Protein AF-A0A9P6N3J3-F1 (afdb_monomer)

pLDDT: mean 81.45, std 19.74, range [25.88, 98.62]

Organism: NCBI:txid101097

Secondary structure (DSSP, 8-state):
-----HHHHHHHHHHS-S---S---PPPPPSEEEEES-SS--TT--HHHHHHHHHHHHHHS--HHHHHHHHHH-SS---SPPEEEEE--HHHH--TTT--HHHHHHHHHHH--SSEEEEEEPPP-TT--S-----S--EEEEEE--GGGTSS--S-HHHHHHHHHHHHHHHHHHHH-TTSEEEEE-SSPPP--TTSSSSPP-EEE-TTS-EEEESS--HHHHHHHHHHT--SEEEE-S-TT-EEEEEEEEEETTTTEEEEEEEEGGG--HHHHHHHHHHHHH-TTS--EEEEEEPPPSSGGGT-EEEEEEEEE-SS-TTPEEEEEEEEE---THHHHHHHHHHHHHHHHHHHHHHHHHHHHHHHHHHHHHHHHHHHHHHHHTT-

Mean predicted aligned error: 11.73 Å

Sequence (384 aa):
MKSSWEPLEMLSSYITREQNDSWTYKPKSPTHVGVLGDLFSSQWIDDNEFNVRLARYRSIFPDPATTLHAKKTTMDKSDGIPILINITGNHDIGYGNDISQTRLDRWEQVFGRSNFIESVVIPDSARLKDPQPLGHSRRLHFVVLNTMLLDGPSSDENLRGQTWQFLQKAAELKAENPEDKIVILTHIPFHKEQGICVDAPDIHVHWDNTIIEQTMLTPNSTTWILNNIKPDFVLNGHDHYGCDIVHVRSWDEGTGEFSWMAYSTSELPSELETKAHEHEQIDRQDKISIREVTQRSMMAEFGGYAGLFEARISETNPDRIEFHYSACGFYNDLQVWIMIVTIAIVVGAWVLIISARVLAALRRILISKTRKHQGSTEEKLKKL

Solvent-accessible surface area (backbone atoms only — not comparable to full-atom values): 21756 Å² total; per-residue (Å²): 131,84,83,80,71,54,71,62,53,50,59,55,54,72,72,69,76,73,79,101,59,102,73,79,79,71,81,74,71,56,71,60,45,77,46,42,25,50,87,50,81,40,57,91,54,54,73,66,60,45,50,56,52,47,54,54,49,52,74,76,41,82,51,47,67,56,42,56,48,41,62,74,75,32,95,83,64,63,89,75,66,45,43,66,43,54,40,50,20,55,38,34,33,25,32,18,48,68,33,46,69,70,47,47,50,62,46,30,77,61,54,43,66,51,62,49,76,49,77,47,69,65,76,81,68,95,74,68,92,63,93,66,84,85,85,66,59,53,39,37,30,42,38,36,42,47,51,50,37,70,61,70,50,40,66,41,56,66,63,25,50,53,49,52,54,48,52,55,58,53,22,45,51,39,74,78,35,71,63,43,41,34,35,37,38,28,7,55,31,64,51,50,63,74,78,66,39,89,72,49,69,46,75,44,59,46,100,86,51,18,28,66,45,65,57,31,41,48,66,65,62,34,52,50,43,54,73,51,40,54,50,59,35,35,41,19,17,76,48,46,81,31,39,58,31,32,37,34,60,39,80,38,85,89,79,74,45,78,45,78,46,65,36,37,60,92,69,54,53,67,70,58,53,48,50,41,58,53,39,68,74,75,41,87,86,62,82,41,58,32,46,37,35,30,46,34,23,59,49,68,96,56,29,21,24,48,74,51,78,46,79,43,67,35,94,90,40,84,86,40,76,44,81,46,78,45,84,44,68,74,52,58,72,63,62,59,48,50,51,53,50,50,51,51,50,53,52,51,52,50,54,51,54,52,50,52,52,51,53,51,50,53,49,53,52,52,52,51,51,52,52,56,51,52,54,58,51,54,59,55,62,75,74,111

Structure (mmCIF, N/CA/C/O backbone):
data_AF-A0A9P6N3J3-F1
#
_entry.id   AF-A0A9P6N3J3-F1
#
loop_
_atom_site.group_PDB
_atom_site.id
_atom_site.type_symbol
_atom_site.label_atom_id
_atom_site.label_alt_id
_atom_site.label_comp_id
_atom_site.label_asym_id
_atom_site.label_entity_id
_atom_site.label_seq_id
_atom_site.pdbx_PDB_ins_code
_atom_site.Cartn_x
_atom_site.Cartn_y
_atom_site.Cartn_z
_atom_site.occupancy
_atom_site.B_iso_or_equiv
_atom_site.auth_seq_id
_atom_site.auth_comp_id
_atom_site.auth_asym_id
_atom_site.auth_atom_id
_atom_site.pdbx_PDB_model_num
ATOM 1 N N . MET A 1 1 ? -35.228 -1.136 7.326 1.00 29.25 1 MET A N 1
ATOM 2 C CA . MET A 1 1 ? -34.343 -0.464 8.301 1.00 29.25 1 MET A CA 1
ATOM 3 C C . MET A 1 1 ? -33.661 0.675 7.572 1.00 29.25 1 MET A C 1
ATOM 5 O O . MET A 1 1 ? -33.090 0.424 6.521 1.00 29.25 1 MET A O 1
ATOM 9 N N . LYS A 1 2 ? -33.837 1.918 8.032 1.00 25.88 2 LYS A N 1
ATOM 10 C CA . LYS A 1 2 ? -33.178 3.087 7.433 1.00 25.88 2 LYS A CA 1
ATOM 11 C C . LYS A 1 2 ? -31.670 2.957 7.661 1.00 25.88 2 LYS A C 1
ATOM 13 O O . LYS A 1 2 ? -31.266 2.696 8.789 1.00 25.88 2 LYS A O 1
ATOM 18 N N . SER A 1 3 ? -30.879 3.092 6.601 1.00 27.48 3 SER A N 1
ATOM 19 C CA . SER A 1 3 ? -29.418 3.104 6.659 1.00 27.48 3 SER A CA 1
ATOM 20 C C . SER A 1 3 ? -28.962 4.364 7.390 1.00 27.48 3 SER A C 1
ATOM 22 O O . SER A 1 3 ? -29.103 5.470 6.866 1.00 27.48 3 SER A O 1
ATOM 24 N N . SER A 1 4 ? -28.483 4.202 8.618 1.00 34.03 4 SER A N 1
ATOM 25 C CA . SER A 1 4 ? -27.931 5.271 9.446 1.00 34.03 4 SER A CA 1
ATOM 26 C C . SER A 1 4 ? -26.539 5.656 8.938 1.00 34.03 4 SER A C 1
ATOM 28 O O . SER A 1 4 ? -25.526 5.228 9.484 1.00 34.03 4 SER A O 1
ATOM 30 N N . TRP A 1 5 ? -26.497 6.462 7.878 1.00 36.62 5 TRP A N 1
ATOM 31 C CA . TRP A 1 5 ? -25.292 7.117 7.350 1.00 36.62 5 TRP A CA 1
ATOM 32 C C . TRP A 1 5 ? -24.900 8.368 8.162 1.00 36.62 5 TRP A C 1
ATOM 34 O O . TRP A 1 5 ? -24.434 9.360 7.613 1.00 36.62 5 TRP A O 1
ATOM 44 N N . GLU A 1 6 ? -25.077 8.340 9.481 1.00 40.38 6 GLU A N 1
ATOM 45 C CA . GLU A 1 6 ? -24.747 9.471 10.360 1.00 40.38 6 GLU A CA 1
ATOM 46 C C . GLU A 1 6 ? -23.244 9.662 10.693 1.00 40.38 6 GLU A C 1
ATOM 48 O O . GLU A 1 6 ? -22.888 10.784 11.060 1.00 40.38 6 GLU A O 1
ATOM 53 N N . PRO A 1 7 ? -22.305 8.695 10.529 1.00 41.16 7 PRO A N 1
ATOM 54 C CA . PRO A 1 7 ? -20.900 8.952 10.878 1.00 41.16 7 PRO A CA 1
ATOM 55 C C . PRO A 1 7 ? -20.224 10.025 10.005 1.00 41.16 7 PRO A C 1
ATOM 57 O O . PRO A 1 7 ? -19.413 10.811 10.499 1.00 41.16 7 PRO A O 1
ATOM 60 N N . LEU A 1 8 ? -20.578 10.096 8.714 1.00 40.31 8 LEU A N 1
ATOM 61 C CA . LEU A 1 8 ? -20.006 11.068 7.771 1.00 40.31 8 LEU A CA 1
ATOM 62 C C . LEU A 1 8 ? -20.642 12.460 7.903 1.00 40.31 8 LEU A C 1
ATOM 64 O O . LEU A 1 8 ? -19.936 13.463 7.776 1.00 40.31 8 LEU A O 1
ATOM 68 N N . GLU A 1 9 ? -21.935 12.548 8.235 1.00 39.31 9 GLU A N 1
ATOM 69 C CA . GLU A 1 9 ? -22.555 13.834 8.584 1.00 39.31 9 GLU A CA 1
ATOM 70 C C . GLU A 1 9 ? -21.949 14.408 9.869 1.00 39.31 9 GLU A C 1
ATOM 72 O O . GLU A 1 9 ? -21.678 15.610 9.931 1.00 39.31 9 GLU A O 1
ATOM 77 N N . MET A 1 10 ? -21.630 13.562 10.857 1.00 37.56 10 MET A N 1
ATOM 78 C CA . MET A 1 10 ? -20.984 14.006 12.091 1.00 37.56 10 MET A CA 1
ATOM 79 C C . MET A 1 10 ? -19.589 14.595 11.822 1.00 37.56 10 MET A C 1
ATOM 81 O O . MET A 1 10 ? -19.303 15.699 12.289 1.00 37.56 10 MET A O 1
ATOM 85 N N . LEU A 1 11 ? -18.761 13.940 10.997 1.00 38.84 11 LEU A N 1
ATOM 86 C CA . LEU A 1 11 ? -17.462 14.475 10.555 1.00 38.84 11 LEU A CA 1
ATOM 87 C C . LEU A 1 11 ? -17.600 15.808 9.801 1.00 38.84 11 LEU A C 1
ATOM 89 O O . LEU A 1 11 ? -16.816 16.726 10.036 1.00 38.84 11 LEU A O 1
ATOM 93 N N . SER A 1 12 ? -18.632 15.958 8.961 1.00 39.75 12 SER A N 1
ATOM 94 C CA . SER A 1 12 ? -18.916 17.235 8.289 1.00 39.75 12 SER A CA 1
ATOM 95 C C . SER A 1 12 ? -19.317 18.342 9.277 1.00 39.75 12 SER A C 1
ATOM 97 O O . SER A 1 12 ? -18.904 19.491 9.126 1.00 39.75 12 SER A O 1
ATOM 99 N N . SER A 1 13 ? -20.055 17.985 10.335 1.00 35.59 13 SER A N 1
ATOM 100 C CA . SER A 1 13 ? -20.592 18.930 11.318 1.00 35.59 13 SER A CA 1
ATOM 101 C C . SER A 1 13 ? -19.531 19.484 12.279 1.00 35.59 13 SER A C 1
ATOM 103 O O . SER A 1 13 ? -19.603 20.657 12.655 1.00 35.59 13 SER A O 1
ATOM 105 N N . TYR A 1 14 ? -18.507 18.688 12.619 1.00 36.44 14 TYR A N 1
ATOM 106 C CA . TYR A 1 14 ? -17.397 19.112 13.484 1.00 36.44 14 TYR A CA 1
ATOM 107 C C . TYR A 1 14 ? -16.439 20.101 12.803 1.00 36.44 14 TYR A C 1
ATOM 109 O O . TYR A 1 14 ? -15.807 20.895 13.493 1.00 36.44 14 TYR A O 1
ATOM 117 N N . ILE A 1 15 ? -16.379 20.115 11.468 1.00 42.44 15 ILE A N 1
ATOM 118 C CA . ILE A 1 15 ? -15.562 21.068 10.696 1.00 42.44 15 ILE A CA 1
ATOM 119 C C . ILE A 1 15 ? -16.304 22.404 10.487 1.00 42.44 15 ILE A C 1
ATOM 121 O O . ILE A 1 15 ? -15.687 23.440 10.269 1.00 42.44 15 ILE A O 1
ATOM 125 N N . THR A 1 16 ? -17.635 22.426 10.606 1.00 39.16 16 THR A N 1
ATOM 126 C CA . THR A 1 16 ? -18.460 23.611 10.291 1.00 39.16 16 THR A CA 1
ATOM 127 C C . THR A 1 16 ? -18.766 24.548 11.458 1.00 39.16 16 THR A C 1
ATOM 129 O O . THR A 1 16 ? -19.576 25.462 11.300 1.00 39.16 16 THR A O 1
ATOM 132 N N . ARG A 1 17 ? -18.161 24.361 12.634 1.00 35.59 17 ARG A N 1
ATOM 133 C CA . ARG A 1 17 ? -18.482 25.193 13.801 1.00 35.59 17 ARG A CA 1
ATOM 134 C C . ARG A 1 17 ? -17.345 26.106 14.226 1.00 35.59 17 ARG A C 1
ATOM 136 O O . ARG A 1 17 ? -17.048 26.181 15.407 1.00 35.59 17 ARG A O 1
ATOM 143 N N . GLU A 1 18 ? -16.806 26.873 13.286 1.00 37.88 18 GLU A N 1
ATOM 144 C CA . GLU A 1 18 ? -16.285 28.198 13.610 1.00 37.88 18 GLU A CA 1
ATOM 145 C C . GLU A 1 18 ? -16.368 29.158 12.410 1.00 37.88 18 GLU A C 1
ATOM 147 O O . GLU A 1 18 ? -15.857 28.895 11.330 1.00 37.88 18 GLU A O 1
ATOM 152 N N . GLN A 1 19 ? -17.027 30.288 12.681 1.00 36.56 19 GLN A N 1
ATOM 153 C CA . GLN A 1 19 ? -16.987 31.582 11.993 1.00 36.56 19 GLN A CA 1
ATOM 154 C C . GLN A 1 19 ? -17.883 31.864 10.768 1.00 36.56 19 GLN A C 1
ATOM 156 O O . GLN A 1 19 ? -17.778 31.306 9.680 1.00 36.56 19 GLN A O 1
ATOM 161 N N . ASN A 1 20 ? -18.737 32.871 10.997 1.00 40.94 20 ASN A N 1
ATOM 162 C CA . ASN A 1 20 ? -19.425 33.716 10.027 1.00 40.94 20 ASN A CA 1
ATOM 163 C C . ASN A 1 20 ? -18.415 34.550 9.219 1.00 40.94 20 ASN A C 1
ATOM 165 O O . ASN A 1 20 ? -18.310 35.752 9.441 1.00 40.94 20 ASN A O 1
ATOM 169 N N . ASP A 1 21 ? -17.715 33.941 8.269 1.00 35.25 21 ASP A N 1
ATOM 170 C CA . ASP A 1 21 ? -17.071 34.690 7.193 1.00 35.25 21 ASP A CA 1
ATOM 171 C C . ASP A 1 21 ? -17.332 34.023 5.844 1.00 35.25 21 ASP A C 1
ATOM 173 O O . ASP A 1 21 ? -17.373 32.800 5.695 1.00 35.25 21 ASP A O 1
ATOM 177 N N . SER A 1 22 ? -17.599 34.863 4.850 1.00 42.41 22 SER A N 1
ATOM 178 C CA . SER A 1 22 ? -18.160 34.506 3.552 1.00 42.41 22 SER A CA 1
ATOM 179 C C . SER A 1 22 ? -17.158 33.824 2.614 1.00 42.41 22 SER A C 1
ATOM 181 O O . SER A 1 22 ? -17.013 34.277 1.491 1.00 42.41 22 SER A O 1
ATOM 183 N N . TRP A 1 23 ? -16.468 32.762 3.031 1.00 36.53 23 TRP A N 1
ATOM 184 C CA . TRP A 1 23 ? -15.627 31.914 2.167 1.00 36.53 23 TRP A CA 1
ATOM 185 C C . TRP A 1 23 ? -15.483 30.507 2.768 1.00 36.53 23 TRP A C 1
ATOM 187 O O . TRP A 1 23 ? -14.384 30.045 3.059 1.00 36.53 23 TRP A O 1
ATOM 197 N N . THR A 1 24 ? -16.589 29.794 2.986 1.00 33.88 24 THR A N 1
ATOM 198 C CA . THR A 1 24 ? -16.528 28.415 3.490 1.00 33.88 24 THR A CA 1
ATOM 199 C C . THR A 1 24 ? -16.228 27.438 2.351 1.00 33.88 24 THR A C 1
ATOM 201 O O . THR A 1 24 ? -17.100 27.026 1.583 1.00 33.88 24 THR A O 1
ATOM 204 N N . TYR A 1 25 ? -14.953 27.059 2.238 1.00 36.72 25 TYR A N 1
ATOM 205 C CA . TYR A 1 25 ? -14.519 25.864 1.518 1.00 36.72 25 TYR A CA 1
ATOM 206 C C . TYR A 1 25 ? -15.222 24.656 2.150 1.00 36.72 25 TYR A C 1
ATOM 208 O O . TYR A 1 25 ? -14.847 24.203 3.228 1.00 36.72 25 TYR A O 1
ATOM 216 N N . LYS A 1 26 ? -16.290 24.152 1.520 1.00 39.56 26 LYS A N 1
ATOM 217 C CA . LYS A 1 26 ? -16.850 22.847 1.888 1.00 39.56 26 LYS A CA 1
ATOM 218 C C . LYS A 1 26 ? -15.756 21.809 1.624 1.00 39.56 26 LYS A C 1
ATOM 220 O O . LYS A 1 26 ? -15.342 21.719 0.464 1.00 39.56 26 LYS A O 1
ATOM 225 N N . PRO A 1 27 ? -15.302 21.020 2.617 1.00 43.69 27 PRO A N 1
ATOM 226 C CA . PRO A 1 27 ? -14.483 19.861 2.311 1.00 43.69 27 PRO A CA 1
ATOM 227 C C . PRO A 1 27 ? -15.298 19.004 1.344 1.00 43.69 27 PRO A C 1
ATOM 229 O O . PRO A 1 27 ? -16.417 18.593 1.665 1.00 43.69 27 PRO A O 1
ATOM 232 N N . LYS A 1 28 ? -14.802 18.815 0.120 1.00 58.19 28 LYS A N 1
ATOM 233 C CA . LYS A 1 28 ? -15.423 17.856 -0.791 1.00 58.19 28 LYS A CA 1
ATOM 234 C C . LYS A 1 28 ? -15.317 16.492 -0.115 1.00 58.19 28 LYS A C 1
ATOM 236 O O . LYS A 1 28 ? -14.249 16.134 0.374 1.00 58.19 28 LYS A O 1
ATOM 241 N N . SER A 1 29 ? -16.420 15.751 -0.072 1.00 72.31 29 SER A N 1
ATOM 242 C CA . SER A 1 29 ? -16.383 14.326 0.251 1.00 72.31 29 SER A CA 1
ATOM 243 C C . SER A 1 29 ? -15.305 13.650 -0.608 1.00 72.31 29 SER A C 1
ATOM 245 O O . SER A 1 29 ? -15.184 14.010 -1.787 1.00 72.31 29 SER A O 1
ATOM 247 N N . PRO A 1 30 ? -14.517 12.711 -0.057 1.00 84.19 30 PRO A N 1
ATOM 248 C CA . PRO A 1 30 ? -13.483 12.042 -0.834 1.00 84.19 30 PRO A CA 1
ATOM 249 C C . PRO A 1 30 ? -14.100 11.368 -2.063 1.00 84.19 30 PRO A C 1
ATOM 251 O O . PRO A 1 30 ? -15.229 10.880 -2.014 1.00 84.19 30 PRO A O 1
ATOM 254 N N . THR A 1 31 ? -13.372 11.348 -3.179 1.00 82.50 31 THR A N 1
ATOM 255 C CA . THR A 1 31 ? -13.804 10.604 -4.374 1.00 82.50 31 THR A CA 1
ATOM 256 C C . THR A 1 31 ? -13.559 9.107 -4.206 1.00 82.50 31 THR A C 1
ATOM 258 O O . THR A 1 31 ? -14.332 8.298 -4.712 1.00 82.50 31 THR A O 1
ATOM 261 N N . HIS A 1 32 ? -12.507 8.752 -3.466 1.00 88.56 32 HIS A N 1
ATOM 262 C CA . HIS A 1 32 ? -12.093 7.385 -3.180 1.00 88.56 32 HIS A CA 1
ATOM 263 C C . HIS A 1 32 ? -11.746 7.239 -1.700 1.00 88.56 32 HIS A C 1
ATOM 265 O O . HIS A 1 32 ? -11.239 8.172 -1.081 1.00 88.56 32 HIS A O 1
ATOM 271 N N . VAL A 1 33 ? -11.985 6.055 -1.151 1.00 90.88 33 VAL A N 1
ATOM 272 C CA . VAL A 1 33 ? -11.517 5.646 0.174 1.00 90.88 33 VAL A CA 1
ATOM 273 C C . VAL A 1 33 ? -10.715 4.367 -0.011 1.00 90.88 33 VAL A C 1
ATOM 275 O O . VAL A 1 33 ? -11.247 3.383 -0.515 1.00 90.88 33 VAL A O 1
ATOM 278 N N . GLY A 1 34 ? -9.439 4.393 0.367 1.00 92.94 34 GLY A N 1
ATOM 279 C CA . GLY A 1 34 ? -8.575 3.215 0.381 1.00 92.94 34 GLY A CA 1
ATOM 280 C C . GLY A 1 34 ? -8.466 2.639 1.789 1.00 92.94 34 GLY A C 1
ATOM 281 O O . GLY A 1 34 ? -8.149 3.380 2.718 1.00 92.94 34 GLY A O 1
ATOM 282 N N . VAL A 1 35 ? -8.700 1.337 1.951 1.00 95.06 35 VAL A N 1
ATOM 283 C CA . VAL A 1 35 ? -8.371 0.595 3.178 1.00 95.06 35 VAL A CA 1
ATOM 284 C C . VAL A 1 35 ? -7.159 -0.275 2.871 1.00 95.06 35 VAL A C 1
ATOM 286 O O . VAL A 1 35 ? -7.254 -1.231 2.101 1.00 95.06 35 VAL A O 1
ATOM 289 N N . LEU A 1 36 ? -6.007 0.101 3.429 1.00 96.62 36 LEU A N 1
ATOM 290 C CA . LEU A 1 36 ? -4.692 -0.418 3.046 1.00 96.62 36 LEU A CA 1
ATOM 291 C C . LEU A 1 36 ? -4.360 -1.758 3.722 1.00 96.62 36 LEU A C 1
ATOM 293 O O . LEU A 1 36 ? -3.264 -1.911 4.245 1.00 96.62 36 LEU A O 1
ATOM 297 N N . GLY A 1 37 ? -5.294 -2.713 3.719 1.00 95.38 37 GLY A N 1
ATOM 298 C CA . GLY A 1 37 ? -5.131 -4.048 4.306 1.00 95.38 37 GLY A CA 1
ATOM 299 C C . GLY A 1 37 ? -5.459 -4.151 5.788 1.00 95.38 37 GLY A C 1
ATOM 300 O O . GLY A 1 37 ? -5.805 -3.163 6.436 1.00 95.38 37 GLY A O 1
ATOM 301 N N . ASP A 1 38 ? -5.407 -5.388 6.277 1.00 96.31 38 ASP A N 1
ATOM 302 C CA . ASP A 1 38 ? -5.787 -5.795 7.628 1.00 96.31 38 ASP A CA 1
ATOM 303 C C . ASP A 1 38 ? -7.179 -5.283 8.019 1.00 96.31 38 ASP A C 1
ATOM 305 O O . ASP A 1 38 ? -7.405 -4.727 9.097 1.00 96.31 38 ASP A O 1
ATOM 309 N N . LEU A 1 39 ? -8.148 -5.493 7.118 1.00 93.38 39 LEU A N 1
ATOM 310 C CA . LEU A 1 39 ? -9.535 -5.052 7.311 1.00 93.38 39 LEU A CA 1
ATOM 311 C C . LEU A 1 39 ? -10.118 -5.668 8.588 1.00 93.38 39 LEU A C 1
ATOM 313 O O . LEU A 1 39 ? -10.823 -5.014 9.366 1.00 93.38 39 LEU A O 1
ATOM 317 N N . PHE A 1 40 ? -9.832 -6.955 8.778 1.00 89.69 40 PHE A N 1
ATOM 318 C CA . PHE A 1 40 ? -9.962 -7.689 10.026 1.00 89.69 40 PHE A CA 1
ATOM 319 C C . PHE A 1 40 ? -9.218 -9.017 9.904 1.00 89.69 40 PHE A C 1
ATOM 321 O O . PHE A 1 40 ? -9.173 -9.611 8.834 1.00 89.69 40 PHE A O 1
ATOM 328 N N . SER A 1 41 ? -8.730 -9.559 11.022 1.00 89.94 41 SER A N 1
ATOM 329 C CA . SER A 1 41 ? -8.063 -10.864 10.994 1.00 89.94 41 SER A CA 1
ATOM 330 C C . SER A 1 41 ? -9.022 -11.954 10.528 1.00 89.94 41 SER A C 1
ATOM 332 O O . SER A 1 41 ? -9.962 -12.299 11.253 1.00 89.94 41 SER A O 1
ATOM 334 N N . SER A 1 42 ? -8.817 -12.451 9.312 1.00 91.94 42 SER A N 1
ATOM 335 C CA . SER A 1 42 ? -9.671 -13.441 8.666 1.00 91.94 42 SER A CA 1
ATOM 336 C C . SER A 1 42 ? -8.946 -14.719 8.257 1.00 91.94 42 SER A C 1
ATOM 338 O O . SER A 1 42 ? -9.590 -15.732 7.984 1.00 91.94 42 SER A O 1
ATOM 340 N N . GLN A 1 43 ? -7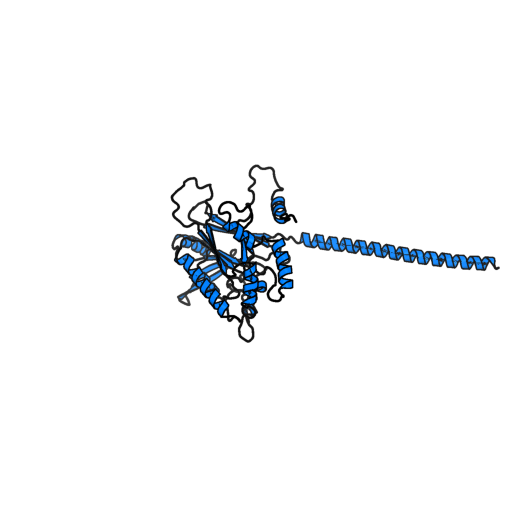.619 -14.732 8.327 1.00 92.06 43 GLN A N 1
ATOM 341 C CA . GLN A 1 43 ? -6.800 -15.870 7.934 1.00 92.06 43 GLN A CA 1
ATOM 342 C C . GLN A 1 43 ? -7.005 -17.120 8.822 1.00 92.06 43 GLN A C 1
ATOM 344 O O . GLN A 1 43 ? -6.881 -18.245 8.339 1.00 92.06 43 GLN A O 1
ATOM 349 N N . TRP A 1 44 ? -7.387 -16.953 10.098 1.00 90.75 44 TRP A N 1
ATOM 350 C CA . TRP A 1 44 ? -7.564 -18.060 11.064 1.00 90.75 44 TRP A CA 1
ATOM 351 C C . TRP A 1 44 ? -8.996 -18.237 11.589 1.00 90.75 44 TRP A C 1
ATOM 353 O O . TRP A 1 44 ? -9.198 -18.836 12.645 1.00 90.75 44 TRP A O 1
ATOM 363 N N . ILE A 1 45 ? -9.998 -17.717 10.875 1.00 94.81 45 ILE A N 1
ATOM 364 C CA . ILE A 1 45 ? -11.411 -17.843 11.266 1.00 94.81 45 ILE A CA 1
ATOM 365 C C . ILE A 1 45 ? -12.216 -18.656 10.249 1.00 94.81 45 ILE A C 1
ATOM 367 O O . ILE A 1 45 ? -11.927 -18.662 9.045 1.00 94.81 45 ILE A O 1
ATOM 371 N N . ASP A 1 46 ? -13.257 -19.320 10.749 1.00 95.00 46 ASP A N 1
ATOM 372 C CA . ASP A 1 46 ? -14.244 -20.003 9.918 1.00 95.00 46 ASP A CA 1
ATOM 373 C C . ASP A 1 46 ? -15.184 -19.017 9.201 1.00 95.00 46 ASP A C 1
ATOM 375 O O . ASP A 1 46 ? -15.183 -17.809 9.453 1.00 95.00 46 ASP A O 1
ATOM 379 N N . ASP A 1 47 ? -15.995 -19.540 8.283 1.00 94.62 47 ASP A N 1
ATOM 380 C CA . ASP A 1 47 ? -16.899 -18.724 7.469 1.00 94.62 47 ASP A CA 1
ATOM 381 C C . ASP A 1 47 ? -18.024 -18.072 8.286 1.00 94.62 47 ASP A C 1
ATOM 383 O O . ASP A 1 47 ? -18.563 -17.039 7.885 1.00 94.62 47 ASP A O 1
ATOM 387 N N . ASN A 1 48 ? -18.399 -18.637 9.436 1.00 96.31 48 ASN A N 1
ATOM 388 C CA . ASN A 1 48 ? -19.434 -18.048 10.278 1.00 96.31 48 ASN A CA 1
ATOM 389 C C . ASN A 1 48 ? -18.908 -16.780 10.961 1.00 96.31 48 ASN A C 1
ATOM 391 O O . ASN A 1 48 ? -19.526 -15.720 10.856 1.00 96.31 48 ASN A O 1
ATOM 395 N N . GLU A 1 49 ? -17.737 -16.862 11.591 1.00 96.38 49 GLU A N 1
ATOM 396 C CA . GLU A 1 49 ? -17.070 -15.702 12.186 1.00 96.38 49 GLU A CA 1
ATOM 397 C C . GLU A 1 49 ? -16.663 -14.677 11.114 1.00 96.38 49 GLU A C 1
ATOM 399 O O . GLU A 1 49 ? -16.822 -13.470 11.321 1.00 96.38 49 GLU A O 1
ATOM 404 N N . PHE A 1 50 ? -16.233 -15.131 9.929 1.00 95.50 50 PHE A N 1
ATOM 405 C CA . PHE A 1 50 ? -15.969 -14.254 8.785 1.00 95.50 50 PHE A CA 1
ATOM 406 C C . PHE A 1 50 ? -17.196 -13.410 8.426 1.00 95.50 50 PHE A C 1
ATOM 408 O O . PHE A 1 50 ? -17.097 -12.190 8.305 1.00 95.50 50 PHE A O 1
ATOM 415 N N . ASN A 1 51 ? -18.373 -14.034 8.322 1.00 94.12 51 ASN A N 1
ATOM 416 C CA . ASN A 1 51 ? -19.616 -13.338 7.996 1.00 94.12 51 ASN A CA 1
ATOM 417 C C . ASN A 1 51 ? -20.047 -12.342 9.085 1.00 94.12 51 ASN A C 1
ATOM 419 O O . ASN A 1 51 ? -20.558 -11.266 8.761 1.00 94.12 51 ASN A O 1
ATOM 423 N N . VAL A 1 52 ? -19.809 -12.650 10.365 1.00 94.94 52 VAL A N 1
ATOM 424 C CA . VAL A 1 52 ? -20.068 -11.718 11.478 1.00 94.94 52 VAL A CA 1
ATOM 425 C C . VAL A 1 52 ? -19.167 -10.483 11.377 1.00 94.94 52 VAL A C 1
ATOM 427 O O . VAL A 1 52 ? -19.652 -9.350 11.467 1.00 94.94 52 VAL A O 1
ATOM 430 N N . ARG A 1 53 ? -17.863 -10.670 11.136 1.00 94.19 53 ARG A N 1
ATOM 431 C CA . ARG A 1 53 ? -16.910 -9.557 10.969 1.00 94.19 53 ARG A CA 1
ATOM 432 C C . ARG A 1 53 ? -17.188 -8.748 9.710 1.00 94.19 53 ARG A C 1
ATOM 434 O O . ARG A 1 53 ? -17.157 -7.519 9.762 1.00 94.19 53 ARG A O 1
ATOM 441 N N . LEU A 1 54 ? -17.555 -9.415 8.620 1.00 92.38 54 LEU A N 1
ATOM 442 C CA . LEU A 1 54 ? -17.971 -8.770 7.382 1.00 92.38 54 LEU A CA 1
ATOM 443 C C . LEU A 1 54 ? -19.221 -7.905 7.580 1.00 92.38 54 LEU A C 1
ATOM 445 O O . LEU A 1 54 ? -19.274 -6.779 7.087 1.00 92.38 54 LEU A O 1
ATOM 449 N N . ALA A 1 55 ? -20.218 -8.389 8.326 1.00 91.25 55 ALA A N 1
ATOM 450 C CA . ALA A 1 55 ? -21.403 -7.597 8.647 1.00 91.25 55 ALA A CA 1
ATOM 451 C C . ALA A 1 55 ? -21.035 -6.319 9.419 1.00 91.25 55 ALA A C 1
ATOM 453 O O . ALA A 1 55 ? -21.576 -5.250 9.131 1.00 91.25 55 ALA A O 1
ATOM 454 N N . ARG A 1 56 ? -20.065 -6.399 10.344 1.00 89.81 56 ARG A N 1
ATOM 455 C CA . ARG A 1 56 ? -19.522 -5.216 11.029 1.00 89.81 56 ARG A CA 1
ATOM 456 C C . ARG A 1 56 ? -18.809 -4.282 10.054 1.00 89.81 56 ARG A C 1
ATOM 458 O O . ARG A 1 56 ? -19.074 -3.084 10.074 1.00 89.81 56 ARG A O 1
ATOM 465 N N . TYR A 1 57 ? -17.950 -4.812 9.190 1.00 89.75 57 TYR A N 1
ATOM 466 C CA . TYR A 1 57 ? -17.226 -4.019 8.197 1.00 89.75 57 TYR A CA 1
ATOM 467 C C . TYR A 1 57 ? -18.189 -3.238 7.281 1.00 89.75 57 TYR A C 1
ATOM 469 O O . TYR A 1 57 ? -18.078 -2.020 7.156 1.00 89.75 57 TYR A O 1
ATOM 477 N N . ARG A 1 58 ? -19.219 -3.909 6.749 1.00 86.19 58 ARG A N 1
ATOM 478 C CA . ARG A 1 58 ? -20.278 -3.310 5.911 1.00 86.19 58 ARG A CA 1
ATOM 479 C C . ARG A 1 58 ? -21.176 -2.306 6.640 1.00 86.19 58 ARG A C 1
ATOM 481 O O . ARG A 1 58 ? -21.896 -1.553 5.994 1.00 86.19 58 ARG A O 1
ATOM 488 N N . SER A 1 59 ? -21.176 -2.304 7.974 1.00 85.06 59 SER A N 1
ATOM 489 C CA . SER A 1 59 ? -21.883 -1.283 8.760 1.00 85.06 59 SER A CA 1
ATOM 490 C C . SER A 1 59 ? -21.113 0.040 8.849 1.00 85.06 59 SER A C 1
ATOM 492 O O . SER A 1 59 ? -21.712 1.066 9.159 1.00 85.06 59 SER A O 1
ATOM 494 N N . ILE A 1 60 ? -19.803 0.011 8.573 1.00 83.12 60 ILE A N 1
ATOM 495 C CA . ILE A 1 60 ? -18.893 1.162 8.648 1.00 83.12 60 ILE A CA 1
ATOM 496 C C . ILE A 1 60 ? -18.613 1.704 7.243 1.00 83.12 60 ILE A C 1
ATOM 498 O O . ILE A 1 60 ? -18.701 2.910 7.019 1.00 83.12 60 ILE A O 1
ATOM 502 N N . PHE A 1 61 ? -18.294 0.815 6.298 1.00 81.19 61 PHE A N 1
ATOM 503 C CA . PHE A 1 61 ? -17.936 1.165 4.925 1.00 81.19 61 PHE A CA 1
ATOM 504 C C . PHE A 1 61 ? -19.030 0.746 3.929 1.00 81.19 61 PHE A C 1
ATOM 506 O O . PHE A 1 61 ? -19.669 -0.291 4.131 1.00 81.19 61 PHE A O 1
ATOM 513 N N . PRO A 1 62 ? -19.250 1.516 2.842 1.00 69.25 62 PRO A N 1
ATOM 514 C CA . PRO A 1 62 ? -20.169 1.125 1.773 1.00 69.25 62 PRO A CA 1
ATOM 515 C C . PRO A 1 62 ? -19.797 -0.241 1.195 1.00 69.25 62 PRO A C 1
ATOM 517 O O . PRO A 1 62 ? -18.621 -0.555 1.036 1.00 69.25 62 PRO A O 1
ATOM 520 N N . ASP A 1 63 ? -20.801 -1.049 0.850 1.00 66.25 63 ASP A N 1
ATOM 521 C CA . ASP A 1 63 ? -20.564 -2.360 0.242 1.00 66.25 63 ASP A CA 1
ATOM 522 C C . ASP A 1 63 ? -19.833 -2.190 -1.111 1.00 66.25 63 ASP A C 1
ATOM 524 O O . ASP A 1 63 ? -20.360 -1.485 -1.982 1.00 66.25 63 ASP A O 1
ATOM 528 N N . PRO A 1 64 ? -18.666 -2.838 -1.321 1.00 59.62 64 PRO A N 1
ATOM 529 C CA . PRO A 1 64 ? -17.929 -2.809 -2.587 1.00 59.62 64 PRO A CA 1
ATOM 530 C C . PRO A 1 64 ? -18.778 -3.172 -3.816 1.00 59.62 64 PRO A C 1
ATOM 532 O O . PRO A 1 64 ? -18.593 -2.622 -4.903 1.00 59.62 64 PRO A O 1
ATOM 535 N N . ALA A 1 65 ? -19.762 -4.066 -3.661 1.00 57.72 65 ALA A N 1
ATOM 536 C CA . ALA A 1 65 ? -20.681 -4.392 -4.750 1.00 57.72 65 ALA A CA 1
ATOM 537 C C . ALA A 1 65 ? -21.546 -3.178 -5.137 1.00 57.72 65 ALA A C 1
ATOM 539 O O . ALA A 1 65 ? -21.838 -2.956 -6.312 1.00 57.72 65 ALA A O 1
ATOM 540 N N . THR A 1 66 ? -21.913 -2.347 -4.160 1.00 54.38 66 THR A N 1
ATOM 541 C CA . THR A 1 66 ? -22.736 -1.149 -4.366 1.00 54.38 66 THR A CA 1
ATOM 542 C C . THR A 1 66 ? -21.938 -0.027 -5.039 1.00 54.38 66 THR A C 1
ATOM 544 O O . THR A 1 66 ? -22.483 0.662 -5.902 1.00 54.38 66 THR A O 1
ATOM 547 N N . THR A 1 67 ? -20.641 0.124 -4.738 1.00 55.00 67 THR A N 1
ATOM 548 C CA . THR A 1 67 ? -19.760 1.102 -5.410 1.00 55.00 67 THR A CA 1
ATOM 549 C C . THR A 1 67 ? -19.462 0.712 -6.862 1.00 55.00 67 THR A C 1
ATOM 551 O O . THR A 1 67 ? -19.537 1.565 -7.750 1.00 55.00 67 THR A O 1
ATOM 554 N N . LEU A 1 68 ? -19.224 -0.576 -7.154 1.00 52.78 68 LEU A N 1
ATOM 555 C CA . LEU A 1 68 ? -19.067 -1.062 -8.534 1.00 52.78 68 LEU A CA 1
ATOM 556 C C . LEU A 1 68 ? -20.363 -0.959 -9.355 1.00 52.78 68 LEU A C 1
ATOM 558 O O . LEU A 1 68 ? -20.317 -0.619 -10.540 1.00 52.78 68 LEU A O 1
ATOM 562 N N . HIS A 1 69 ? -21.521 -1.243 -8.748 1.00 45.25 69 HIS A N 1
ATOM 563 C CA . HIS A 1 69 ? -22.813 -1.076 -9.414 1.00 45.25 69 HIS A CA 1
ATOM 564 C C . HIS A 1 69 ? -23.114 0.400 -9.712 1.00 45.25 69 HIS A C 1
ATOM 566 O O . HIS A 1 69 ? -23.513 0.693 -10.838 1.00 45.25 69 HIS A O 1
ATOM 572 N N . ALA A 1 70 ? -22.826 1.323 -8.784 1.00 47.75 70 ALA A N 1
ATOM 573 C CA . ALA A 1 70 ? -22.955 2.765 -9.012 1.00 47.75 70 ALA A CA 1
ATOM 574 C C . ALA A 1 70 ? -22.093 3.244 -10.197 1.00 47.75 70 ALA A C 1
ATOM 576 O O . ALA A 1 70 ? -22.593 3.946 -11.077 1.00 47.75 70 ALA A O 1
ATOM 577 N N . LYS A 1 71 ? -20.844 2.762 -10.299 1.00 50.25 71 LYS A N 1
ATOM 578 C CA . LYS A 1 71 ? -19.937 3.039 -11.430 1.00 50.25 71 LYS A CA 1
ATOM 579 C C . LYS A 1 71 ? -20.498 2.576 -12.784 1.00 50.25 71 LYS A C 1
ATOM 581 O O . LYS A 1 71 ? -20.244 3.207 -13.807 1.00 50.25 71 LYS A O 1
ATOM 586 N N . LYS A 1 72 ? -21.265 1.479 -12.810 1.00 46.00 72 LYS A N 1
ATOM 587 C CA . LYS A 1 72 ? -21.866 0.919 -14.036 1.00 46.00 72 LYS A CA 1
ATOM 588 C C . LYS A 1 72 ? -23.152 1.627 -14.467 1.00 46.00 72 LYS A C 1
ATOM 590 O O . LYS A 1 72 ? -23.478 1.591 -15.650 1.00 46.00 72 LYS A O 1
ATOM 595 N N . THR A 1 73 ? -23.894 2.225 -13.535 1.00 40.09 73 THR A N 1
ATOM 596 C CA . THR A 1 73 ? -25.216 2.810 -13.811 1.00 40.09 73 THR A CA 1
ATOM 597 C C . THR A 1 73 ? -25.215 4.326 -13.979 1.00 40.09 73 THR A C 1
ATOM 599 O O . THR A 1 73 ? -26.128 4.845 -14.616 1.00 40.09 73 THR A O 1
ATOM 602 N N . THR A 1 74 ? -24.215 5.051 -13.469 1.00 41.53 74 THR A N 1
ATOM 603 C CA . THR A 1 74 ? -24.151 6.514 -13.596 1.00 41.53 74 THR A CA 1
ATOM 604 C C . THR A 1 74 ? -22.725 6.992 -13.884 1.00 41.53 74 THR A C 1
ATOM 606 O O . THR A 1 74 ? -21.949 7.261 -12.978 1.00 41.53 74 THR A O 1
ATOM 609 N N . MET A 1 75 ? -22.384 7.196 -15.164 1.00 41.47 75 MET A N 1
ATOM 610 C CA . MET A 1 75 ? -21.147 7.906 -15.547 1.00 41.47 75 MET A CA 1
ATOM 611 C C . MET A 1 75 ? -21.160 9.409 -15.201 1.00 41.47 75 MET A C 1
ATOM 613 O O . MET A 1 75 ? -20.207 10.100 -15.541 1.00 41.47 75 MET A O 1
ATOM 617 N N . ASP A 1 76 ? -22.200 9.929 -14.538 1.00 40.97 76 ASP A N 1
ATOM 618 C CA . ASP A 1 76 ? -22.322 11.378 -14.312 1.00 40.97 76 ASP A CA 1
ATOM 619 C C . ASP A 1 76 ? -22.707 11.798 -12.882 1.00 40.97 76 ASP A C 1
ATOM 621 O O . ASP A 1 76 ? -22.486 12.944 -12.511 1.00 40.97 76 ASP A O 1
ATOM 625 N N . LYS A 1 77 ? -23.240 10.913 -12.025 1.00 41.06 77 LYS A N 1
ATOM 626 C CA . LYS A 1 77 ? -23.588 11.249 -10.626 1.00 41.06 77 LYS A CA 1
ATOM 627 C C . LYS A 1 77 ? -23.623 9.988 -9.759 1.00 41.06 77 LYS A C 1
ATOM 629 O O . LYS A 1 77 ? -24.643 9.306 -9.708 1.00 41.06 77 LYS A O 1
ATOM 634 N N . SER A 1 78 ? -22.531 9.650 -9.081 1.00 48.44 78 SER A N 1
ATOM 635 C CA . SER A 1 78 ? -22.639 8.898 -7.827 1.00 48.44 78 SER A CA 1
ATOM 636 C C . SER A 1 78 ? -22.899 9.927 -6.728 1.00 48.44 78 SER A C 1
ATOM 638 O O . SER A 1 78 ? -22.111 10.855 -6.561 1.00 48.44 78 SER A O 1
ATOM 640 N N . ASP A 1 79 ? -24.030 9.808 -6.036 1.00 53.16 79 ASP A N 1
ATOM 641 C CA . ASP A 1 79 ? -24.553 10.740 -5.026 1.00 53.16 79 ASP A CA 1
ATOM 642 C C . ASP A 1 79 ? -23.633 10.900 -3.794 1.00 53.16 79 ASP A C 1
ATOM 644 O O . ASP A 1 79 ? -23.962 10.467 -2.694 1.00 53.16 79 ASP A O 1
ATOM 648 N N . GLY A 1 80 ? -22.443 11.483 -3.955 1.00 63.53 80 GLY A N 1
ATOM 649 C CA . GLY A 1 80 ? -21.500 11.743 -2.860 1.00 63.53 80 GLY A CA 1
ATOM 650 C C . GLY A 1 80 ? -20.896 10.499 -2.191 1.00 63.53 80 GLY A C 1
ATOM 651 O O . GLY A 1 80 ? -20.172 10.647 -1.210 1.00 63.53 80 GLY A O 1
ATOM 652 N N . ILE A 1 81 ? -21.167 9.289 -2.698 1.00 71.75 81 ILE A N 1
ATOM 653 C CA . ILE A 1 81 ? -20.608 8.038 -2.167 1.00 71.75 81 ILE A CA 1
ATOM 654 C C . ILE A 1 81 ? -19.205 7.822 -2.763 1.00 71.75 81 ILE A C 1
ATOM 656 O O . ILE A 1 81 ? -19.093 7.737 -3.990 1.00 71.75 81 ILE A O 1
ATOM 660 N N . PRO A 1 82 ? -18.146 7.717 -1.937 1.00 80.19 82 PRO A N 1
ATOM 661 C CA . PRO A 1 82 ? -16.794 7.451 -2.416 1.00 80.19 82 PRO A CA 1
ATOM 662 C C . PRO A 1 82 ? -16.652 6.038 -2.990 1.00 80.19 82 PRO A C 1
ATOM 664 O O . PRO A 1 82 ? -17.287 5.090 -2.520 1.00 80.19 82 PRO A O 1
ATOM 667 N N . ILE A 1 83 ? -15.752 5.877 -3.960 1.00 83.00 83 ILE A N 1
ATOM 668 C CA . ILE A 1 83 ? -15.325 4.563 -4.448 1.00 83.00 83 ILE A CA 1
ATOM 669 C C . ILE A 1 83 ? -14.424 3.918 -3.393 1.00 83.00 83 ILE A C 1
ATOM 671 O O . ILE A 1 83 ? -13.385 4.466 -3.031 1.00 83.00 83 ILE A O 1
ATOM 675 N N . LEU A 1 84 ? -14.818 2.746 -2.902 1.00 87.25 84 LEU A N 1
ATOM 676 C CA . LEU A 1 84 ? -14.039 1.986 -1.930 1.00 87.25 84 LEU A CA 1
ATOM 677 C C . LEU A 1 84 ? -13.009 1.098 -2.640 1.00 87.25 84 LEU A C 1
ATOM 679 O O . LEU A 1 84 ? -13.376 0.311 -3.513 1.00 87.25 84 LEU A O 1
ATOM 683 N N . ILE A 1 85 ? -11.744 1.216 -2.241 1.00 92.19 85 ILE A N 1
ATOM 684 C CA . ILE A 1 85 ? -10.627 0.373 -2.671 1.00 92.19 85 ILE A CA 1
ATOM 685 C C . ILE A 1 85 ? -10.132 -0.402 -1.454 1.00 92.19 85 ILE A C 1
ATOM 687 O O . ILE A 1 85 ? -9.567 0.179 -0.530 1.00 92.19 85 ILE A O 1
ATOM 691 N N . ASN A 1 86 ? -10.339 -1.714 -1.463 1.00 94.44 86 ASN A N 1
ATOM 692 C CA . ASN A 1 86 ? -9.813 -2.596 -0.433 1.00 94.44 86 ASN A CA 1
ATOM 693 C C . ASN A 1 86 ? -8.542 -3.264 -0.927 1.00 94.44 86 ASN A C 1
ATOM 695 O O . ASN A 1 86 ? -8.475 -3.739 -2.059 1.00 94.44 86 ASN A O 1
ATOM 699 N N . ILE A 1 87 ? -7.553 -3.300 -0.050 1.00 95.94 87 ILE A N 1
ATOM 700 C CA . ILE A 1 87 ? -6.282 -3.979 -0.265 1.00 95.94 87 ILE A CA 1
ATOM 701 C C . ILE A 1 87 ? -6.230 -5.122 0.726 1.00 95.94 87 ILE A C 1
ATOM 703 O O . ILE A 1 87 ? -6.787 -5.017 1.813 1.00 95.94 87 ILE A O 1
ATOM 707 N N . THR A 1 88 ? -5.607 -6.224 0.342 1.00 95.69 88 THR A N 1
ATOM 708 C CA . THR A 1 88 ? -5.419 -7.355 1.245 1.00 95.69 88 THR A CA 1
ATOM 709 C C . THR A 1 88 ? -4.176 -7.147 2.104 1.00 95.69 88 THR A C 1
ATOM 711 O O . THR A 1 88 ? -3.139 -6.725 1.596 1.00 95.69 88 THR A O 1
ATOM 714 N N . GLY A 1 89 ? -4.269 -7.476 3.388 1.00 97.31 89 GLY A N 1
ATOM 715 C CA . GLY A 1 89 ? -3.146 -7.559 4.316 1.00 97.31 89 GLY A CA 1
ATOM 716 C C . GLY A 1 89 ? -2.809 -8.988 4.727 1.00 97.31 89 GLY A C 1
ATOM 717 O O . GLY A 1 89 ? -3.474 -9.952 4.321 1.00 97.31 89 GLY A O 1
ATOM 718 N N . ASN A 1 90 ? -1.765 -9.129 5.544 1.00 96.81 90 ASN A N 1
ATOM 719 C CA . ASN A 1 90 ? -1.327 -10.429 6.049 1.00 96.81 90 ASN A CA 1
ATOM 720 C C . ASN A 1 90 ? -2.338 -11.020 7.038 1.00 96.81 90 ASN A C 1
ATOM 722 O O . ASN A 1 90 ? 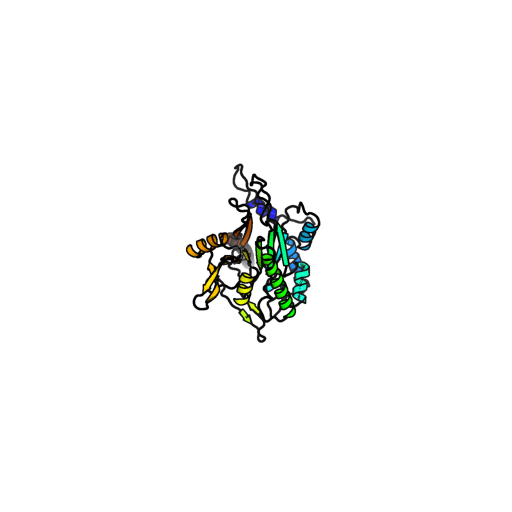-2.496 -12.240 7.097 1.00 96.81 90 ASN A O 1
ATOM 726 N N . HIS A 1 91 ? -3.086 -10.187 7.770 1.00 96.62 91 HIS A N 1
ATOM 727 C CA . HIS A 1 91 ? -4.170 -10.683 8.612 1.00 96.62 91 HIS A CA 1
ATOM 728 C C . HIS A 1 91 ? -5.421 -11.063 7.814 1.00 96.62 91 HIS A C 1
ATOM 730 O O . HIS A 1 91 ? -6.292 -11.762 8.330 1.00 96.62 91 HIS A O 1
ATOM 736 N N . ASP A 1 92 ? -5.528 -10.667 6.551 1.00 96.69 92 ASP A N 1
ATOM 737 C CA . ASP A 1 92 ? -6.685 -11.016 5.738 1.00 96.69 92 ASP A CA 1
ATOM 738 C C . ASP A 1 92 ? -6.517 -12.400 5.095 1.00 96.69 92 ASP A C 1
ATOM 740 O O . ASP A 1 92 ? -7.347 -13.286 5.290 1.00 96.69 92 ASP A O 1
ATOM 744 N N . ILE A 1 93 ? -5.419 -12.625 4.372 1.00 96.56 93 ILE A N 1
ATOM 745 C CA . ILE A 1 93 ? -5.226 -13.864 3.593 1.00 96.56 93 ILE A CA 1
ATOM 746 C C . ILE A 1 93 ? -4.044 -14.725 4.052 1.00 96.56 93 ILE A C 1
ATOM 748 O O . ILE A 1 93 ? -3.945 -15.875 3.616 1.00 96.56 93 ILE A O 1
ATOM 752 N N . GLY A 1 94 ? -3.214 -14.219 4.967 1.00 96.00 94 GLY A N 1
ATOM 753 C CA . GLY A 1 94 ? -1.964 -14.850 5.389 1.00 96.00 94 GLY A CA 1
ATOM 754 C C . GLY A 1 94 ? -0.737 -14.341 4.627 1.00 96.00 94 GLY A C 1
ATOM 755 O O . GLY A 1 94 ? -0.859 -13.650 3.615 1.00 96.00 94 GLY A O 1
ATOM 756 N N . TYR A 1 95 ? 0.443 -14.707 5.123 1.00 96.81 95 TYR A N 1
ATOM 757 C CA . TYR A 1 95 ? 1.718 -14.591 4.416 1.00 96.81 95 TYR A CA 1
ATOM 758 C C . TYR A 1 95 ? 1.924 -15.791 3.474 1.00 96.81 95 TYR A C 1
ATOM 760 O O . TYR A 1 95 ? 1.065 -16.667 3.346 1.00 96.81 95 TYR A O 1
ATOM 768 N N . GLY A 1 96 ? 3.086 -15.864 2.817 1.00 95.44 96 GLY A N 1
ATOM 769 C CA . GLY A 1 96 ? 3.416 -16.937 1.877 1.00 95.44 96 GLY A CA 1
ATOM 770 C C . GLY A 1 96 ? 3.197 -18.352 2.433 1.00 95.44 96 GLY A C 1
ATOM 771 O O . GLY A 1 96 ? 2.718 -19.219 1.711 1.00 95.44 96 GLY A O 1
ATOM 772 N N . ASN A 1 97 ? 3.480 -18.612 3.709 1.00 96.62 97 ASN A N 1
ATOM 773 C CA . ASN A 1 97 ? 3.331 -19.941 4.313 1.00 96.62 97 ASN A CA 1
ATOM 774 C C . ASN A 1 97 ? 1.871 -20.399 4.479 1.00 96.62 97 ASN A C 1
ATOM 776 O O . ASN A 1 97 ? 1.602 -21.594 4.400 1.00 96.62 97 ASN A O 1
ATOM 780 N N . ASP A 1 98 ? 0.929 -19.492 4.747 1.00 94.00 98 ASP A N 1
ATOM 781 C CA . ASP A 1 98 ? -0.452 -19.858 5.090 1.00 94.00 98 ASP A CA 1
ATOM 782 C C . ASP A 1 98 ? -1.502 -19.412 4.061 1.00 94.00 98 ASP A C 1
ATOM 784 O O . ASP A 1 98 ? -2.674 -19.795 4.159 1.00 94.00 98 ASP A O 1
ATOM 788 N N . ILE A 1 99 ? -1.102 -18.655 3.041 1.00 95.12 99 ILE A N 1
ATOM 789 C CA . ILE A 1 99 ? -1.968 -18.310 1.916 1.00 95.12 99 ILE A CA 1
ATOM 790 C C . ILE A 1 99 ? -2.469 -19.556 1.167 1.00 95.12 99 ILE A C 1
ATOM 792 O O . ILE A 1 99 ? -1.817 -20.590 1.089 1.00 95.12 99 ILE A O 1
ATOM 796 N N . SER A 1 100 ? -3.674 -19.476 0.609 1.00 95.44 100 SER A N 1
ATOM 797 C CA . SER A 1 100 ? -4.238 -20.534 -0.236 1.00 95.44 100 SER A CA 1
ATOM 798 C C . SER A 1 100 ? -5.296 -19.962 -1.167 1.00 95.44 100 SER A C 1
ATOM 800 O O . SER A 1 100 ? -5.904 -18.934 -0.852 1.00 95.44 100 SER A O 1
ATOM 802 N N . GLN A 1 101 ? -5.579 -20.668 -2.267 1.00 96.25 101 GLN A N 1
ATOM 803 C CA . GLN A 1 101 ? -6.646 -20.294 -3.201 1.00 96.25 101 GLN A CA 1
ATOM 804 C C . GLN A 1 101 ? -7.979 -20.049 -2.483 1.00 96.25 101 GLN A C 1
ATOM 806 O O . GLN A 1 101 ? -8.608 -19.024 -2.700 1.00 96.25 101 GLN A O 1
ATOM 811 N N . THR A 1 102 ? -8.371 -20.919 -1.546 1.00 95.44 102 THR A N 1
ATOM 812 C CA . THR A 1 102 ? -9.631 -20.773 -0.800 1.00 95.44 102 THR A CA 1
ATOM 813 C C . THR A 1 102 ? -9.696 -19.476 0.009 1.00 95.44 102 THR A C 1
ATOM 815 O O . THR A 1 102 ? -10.744 -18.832 0.054 1.00 95.44 102 THR A O 1
ATOM 818 N N . ARG A 1 103 ? -8.597 -19.078 0.666 1.00 95.06 103 ARG A N 1
ATOM 819 C CA . ARG A 1 103 ? -8.560 -17.828 1.444 1.00 95.06 103 ARG A CA 1
ATOM 820 C C . ARG A 1 103 ? -8.627 -16.611 0.532 1.00 95.06 103 ARG A C 1
ATOM 822 O O . ARG A 1 103 ? -9.394 -15.694 0.823 1.00 95.06 103 ARG A O 1
ATOM 829 N N . LEU A 1 104 ? -7.866 -16.634 -0.563 1.00 96.19 104 LEU A N 1
ATOM 830 C CA . LEU A 1 104 ? -7.877 -15.568 -1.554 1.00 96.19 104 LEU A CA 1
ATOM 831 C C . LEU A 1 104 ? -9.264 -15.425 -2.192 1.00 96.19 104 LEU A C 1
ATOM 833 O O . LEU A 1 104 ? -9.807 -14.328 -2.191 1.00 96.19 104 LEU A O 1
ATOM 837 N N . ASP A 1 105 ? -9.883 -16.522 -2.630 1.00 95.94 105 ASP A N 1
ATOM 838 C CA . ASP A 1 105 ? -11.221 -16.525 -3.235 1.00 95.94 105 ASP A CA 1
ATOM 839 C C . ASP A 1 105 ? -12.280 -15.980 -2.270 1.00 95.94 105 ASP A C 1
ATOM 841 O O . ASP A 1 105 ? -13.108 -15.151 -2.652 1.00 95.94 105 ASP A O 1
ATOM 845 N N . ARG A 1 106 ? -12.239 -16.405 -0.997 1.00 94.69 106 ARG A N 1
ATOM 846 C CA . ARG A 1 106 ? -13.158 -15.916 0.042 1.00 94.69 106 ARG A CA 1
ATOM 847 C C . ARG A 1 106 ? -13.025 -14.407 0.249 1.00 94.69 106 ARG A C 1
ATOM 849 O O . ARG A 1 106 ? -14.035 -13.726 0.430 1.00 94.69 106 ARG A O 1
ATOM 856 N N . TRP A 1 107 ? -11.798 -13.887 0.221 1.00 95.00 107 TRP A N 1
ATOM 857 C CA . TRP A 1 107 ? -11.539 -12.453 0.316 1.00 95.00 107 TRP A CA 1
ATOM 858 C C . TRP A 1 107 ? -12.002 -11.717 -0.951 1.00 95.00 107 TRP A C 1
ATOM 860 O O . TRP A 1 107 ? -12.782 -10.765 -0.861 1.00 95.00 107 TRP A O 1
ATOM 870 N N . GLU A 1 108 ? -11.609 -12.195 -2.137 1.00 94.50 108 GLU A N 1
ATOM 871 C CA . GLU A 1 108 ? -11.893 -11.525 -3.409 1.00 94.50 108 GLU A CA 1
ATOM 872 C C . GLU A 1 108 ? -13.385 -11.483 -3.748 1.00 94.50 108 GLU A C 1
ATOM 874 O O . GLU A 1 108 ? -13.872 -10.497 -4.312 1.00 94.50 108 GLU A O 1
ATOM 879 N N . GLN A 1 109 ? -14.138 -12.513 -3.348 1.00 92.00 109 GLN A N 1
ATOM 880 C CA . GLN A 1 109 ? -15.590 -12.573 -3.513 1.00 92.00 109 GLN A CA 1
ATOM 881 C C . GLN A 1 109 ? -16.308 -11.392 -2.838 1.00 92.00 109 GLN A C 1
ATOM 883 O O . GLN A 1 109 ? -17.404 -11.009 -3.256 1.00 92.00 109 GLN A O 1
ATOM 888 N N . VAL A 1 110 ? -15.714 -10.826 -1.788 1.00 90.81 110 VAL A N 1
ATOM 889 C CA . VAL A 1 110 ? -16.337 -9.799 -0.951 1.00 90.81 110 VAL A CA 1
ATOM 890 C C . VAL A 1 110 ? -15.714 -8.427 -1.162 1.00 90.81 110 VAL A C 1
ATOM 892 O O . VAL A 1 110 ? -16.442 -7.435 -1.238 1.00 90.81 110 VAL A O 1
ATOM 895 N N . PHE A 1 111 ? -14.387 -8.358 -1.240 1.00 92.31 111 PHE A N 1
ATOM 896 C CA . PHE A 1 111 ? -13.648 -7.097 -1.228 1.00 92.31 111 PHE A CA 1
ATOM 897 C C . PHE A 1 111 ? -13.160 -6.650 -2.610 1.00 92.31 111 PHE A C 1
ATOM 899 O O . PHE A 1 111 ? -12.749 -5.499 -2.750 1.00 92.31 111 PHE A O 1
ATOM 906 N N . GLY A 1 112 ? -13.293 -7.500 -3.634 1.00 91.44 112 GLY A N 1
ATOM 907 C CA . GLY A 1 112 ? -12.776 -7.258 -4.980 1.00 91.44 112 GLY A CA 1
ATOM 908 C C . GLY A 1 112 ? -11.444 -7.968 -5.215 1.00 91.44 112 GLY A C 1
ATOM 909 O O . GLY A 1 112 ? -10.937 -8.652 -4.341 1.00 91.44 112 GLY A O 1
ATOM 910 N N . ARG A 1 113 ? -10.874 -7.842 -6.415 1.00 94.69 113 ARG A N 1
ATOM 911 C CA . ARG A 1 113 ? -9.624 -8.545 -6.758 1.00 94.69 113 ARG A CA 1
ATOM 912 C C . ARG A 1 113 ? -8.463 -8.047 -5.891 1.00 94.69 113 ARG A C 1
ATOM 914 O O . ARG A 1 113 ? -8.375 -6.851 -5.641 1.00 94.69 113 ARG A O 1
ATOM 921 N N . SER A 1 114 ? -7.539 -8.923 -5.501 1.00 95.19 114 SER A N 1
ATOM 922 C CA . SER A 1 114 ? -6.354 -8.555 -4.712 1.00 95.19 114 SER A CA 1
ATOM 923 C C . SER A 1 114 ? -5.284 -7.849 -5.548 1.00 95.19 114 SER A C 1
ATOM 925 O O . SER A 1 114 ? -4.412 -7.182 -5.007 1.00 95.19 114 SER A O 1
ATOM 927 N N . ASN A 1 115 ? -5.338 -8.026 -6.870 1.00 97.88 115 ASN A N 1
ATOM 928 C CA . ASN A 1 115 ? -4.474 -7.387 -7.855 1.00 97.88 115 ASN A CA 1
ATOM 929 C C . ASN A 1 115 ? -5.346 -6.760 -8.952 1.00 97.88 115 ASN A C 1
ATOM 931 O O . ASN A 1 115 ? -6.050 -7.479 -9.673 1.00 97.88 115 ASN A O 1
ATOM 935 N N . PHE A 1 116 ? -5.329 -5.433 -9.094 1.00 97.06 116 PHE A N 1
ATOM 936 C CA . PHE A 1 116 ? -6.068 -4.748 -10.159 1.00 97.06 116 PHE A CA 1
ATOM 937 C C . PHE A 1 116 ? -5.539 -3.344 -10.458 1.00 97.06 116 PHE A C 1
ATOM 939 O O . PHE A 1 116 ? -4.798 -2.752 -9.679 1.00 97.06 116 PHE A O 1
ATOM 946 N N . ILE A 1 117 ? -5.937 -2.824 -11.620 1.00 95.81 117 ILE A N 1
ATOM 947 C CA . ILE A 1 117 ? -5.652 -1.459 -12.063 1.00 95.81 117 ILE A CA 1
ATOM 948 C C . ILE A 1 117 ? -6.990 -0.739 -12.194 1.00 95.81 117 ILE A C 1
ATOM 950 O O . ILE A 1 117 ? -7.864 -1.192 -12.936 1.00 95.81 117 ILE A O 1
ATOM 954 N N . GLU A 1 118 ? -7.135 0.378 -11.493 1.00 91.56 118 GLU A N 1
ATOM 955 C CA . GLU A 1 118 ? -8.282 1.275 -11.594 1.00 91.56 118 GLU A CA 1
ATOM 956 C C . GLU A 1 118 ? -7.827 2.615 -12.170 1.00 91.56 118 GLU A C 1
ATOM 958 O O . GLU A 1 118 ? -6.950 3.271 -11.620 1.00 91.56 118 GLU A O 1
ATOM 963 N N . SER A 1 119 ? -8.421 3.028 -13.288 1.00 90.56 119 SER A N 1
ATOM 964 C CA . SER A 1 119 ? -8.010 4.233 -14.015 1.00 90.56 119 SER A CA 1
ATOM 965 C C . SER A 1 119 ? -9.055 5.331 -13.876 1.00 90.56 119 SER A C 1
ATOM 967 O O . SER A 1 119 ? -10.225 5.116 -14.196 1.00 90.56 119 SER A O 1
ATOM 969 N N . VAL A 1 120 ? -8.624 6.527 -13.488 1.00 87.06 120 VAL A N 1
ATOM 970 C CA . VAL A 1 120 ? -9.464 7.723 -13.378 1.00 87.06 120 VAL A CA 1
ATOM 971 C C . VAL A 1 120 ? -8.879 8.867 -14.198 1.00 87.06 120 VAL A C 1
ATOM 973 O O . VAL A 1 120 ? -7.685 8.903 -14.485 1.00 87.06 120 VAL A O 1
ATOM 976 N N . VAL A 1 121 ? -9.726 9.814 -14.596 1.00 83.69 121 VAL A N 1
ATOM 977 C CA . VAL A 1 121 ? -9.291 11.053 -15.251 1.00 83.69 121 VAL A CA 1
ATOM 978 C C . VAL A 1 121 ? -9.424 12.182 -14.245 1.00 83.69 121 VAL A C 1
ATOM 980 O O . VAL A 1 121 ? -10.509 12.390 -13.699 1.00 83.69 121 VAL A O 1
ATOM 983 N N . ILE A 1 122 ? -8.335 12.907 -13.995 1.00 79.06 122 ILE A N 1
ATOM 984 C CA . ILE A 1 122 ? -8.365 14.061 -13.096 1.00 79.06 122 ILE A CA 1
ATOM 985 C C . ILE A 1 122 ? -9.151 15.187 -13.789 1.00 79.06 122 ILE A C 1
ATOM 987 O O . ILE A 1 122 ? -8.787 15.588 -14.901 1.00 79.06 122 ILE A O 1
ATOM 991 N N . PRO A 1 123 ? -10.253 15.674 -13.187 1.00 69.62 123 PRO A N 1
ATOM 992 C CA . PRO A 1 123 ? -11.076 16.709 -13.794 1.00 69.62 123 PRO A CA 1
ATOM 993 C C . PRO A 1 123 ? -10.323 18.037 -13.843 1.00 69.62 123 PRO A C 1
ATOM 995 O O . PRO A 1 123 ? -9.509 18.338 -12.971 1.00 69.62 123 PRO A O 1
ATOM 998 N N . ASP A 1 124 ? -10.641 18.849 -14.849 1.00 63.31 124 ASP A N 1
ATOM 999 C CA . ASP A 1 124 ? -10.069 20.184 -14.973 1.00 63.31 124 ASP A CA 1
ATOM 1000 C C . ASP A 1 124 ? -10.462 21.046 -13.772 1.00 63.31 124 ASP A C 1
ATOM 1002 O O . ASP A 1 124 ? -11.642 21.141 -13.404 1.00 63.31 124 ASP A O 1
ATOM 1006 N N . SER A 1 125 ? -9.489 21.715 -13.165 1.00 57.12 125 SER A N 1
ATOM 1007 C CA . SER A 1 125 ? -9.786 22.819 -12.268 1.00 57.12 125 SER A CA 1
ATOM 1008 C C . SER A 1 125 ? -10.443 23.894 -13.137 1.00 57.12 125 SER A C 1
ATOM 1010 O O . SER A 1 125 ? -9.786 24.499 -13.976 1.00 57.12 125 SER A O 1
ATOM 1012 N N . ALA A 1 126 ? -11.736 24.173 -12.927 1.00 48.31 126 ALA A N 1
ATOM 1013 C CA . ALA A 1 126 ? -12.545 25.163 -13.666 1.00 48.31 126 ALA A CA 1
ATOM 1014 C C . ALA A 1 126 ? -12.015 26.626 -13.635 1.00 48.31 126 ALA A C 1
ATOM 1016 O O . ALA A 1 126 ? -12.747 27.574 -13.913 1.00 48.31 126 ALA A O 1
ATOM 1017 N N . ARG A 1 127 ? -10.757 26.829 -13.234 1.00 48.59 127 ARG A N 1
ATOM 1018 C CA . ARG A 1 127 ? -10.029 28.091 -13.135 1.00 48.59 127 ARG A CA 1
ATOM 1019 C C . ARG A 1 127 ? -9.075 28.353 -14.302 1.00 48.59 127 ARG A C 1
ATOM 1021 O O . ARG A 1 127 ? -8.625 29.492 -14.423 1.00 48.59 127 ARG A O 1
ATOM 1028 N N . LEU A 1 128 ? -8.789 27.379 -15.167 1.00 49.84 128 LEU A N 1
ATOM 1029 C CA . LEU A 1 128 ? -8.010 27.634 -16.380 1.00 49.84 128 LEU A CA 1
ATOM 1030 C C . LEU A 1 128 ? -8.930 28.270 -17.432 1.00 49.84 128 LEU A C 1
ATOM 1032 O O . LEU A 1 128 ? -9.770 27.622 -18.045 1.00 49.84 128 LEU A O 1
ATOM 1036 N N . LYS A 1 129 ? -8.820 29.596 -17.562 1.00 44.47 129 LYS A N 1
ATOM 1037 C CA . LYS A 1 129 ? -9.695 30.470 -18.365 1.00 44.47 129 LYS A CA 1
ATOM 1038 C C . LYS A 1 129 ? -9.558 30.308 -19.885 1.00 44.47 129 LYS A C 1
ATOM 1040 O O . LYS A 1 129 ? -10.187 31.079 -20.605 1.00 44.47 129 LYS A O 1
ATOM 1045 N N . ASP A 1 130 ? -8.768 29.357 -20.372 1.00 46.06 130 ASP A N 1
ATOM 1046 C CA . ASP A 1 130 ? -8.487 29.222 -21.799 1.00 46.06 130 ASP A CA 1
ATOM 1047 C C . ASP A 1 130 ? -8.495 27.740 -22.218 1.00 46.06 130 ASP A C 1
ATOM 1049 O O . ASP A 1 130 ? -7.673 26.966 -21.719 1.00 46.06 130 ASP A O 1
ATOM 1053 N N . PRO A 1 131 ? -9.424 27.305 -23.091 1.00 45.22 131 PRO A N 1
ATOM 1054 C CA . PRO A 1 131 ? -9.474 25.942 -23.598 1.00 45.22 131 PRO A CA 1
ATOM 1055 C C . PRO A 1 131 ? -8.407 25.770 -24.687 1.00 45.22 131 PRO A C 1
ATOM 1057 O O . PRO A 1 131 ? -8.713 25.707 -25.877 1.00 45.22 131 PRO A O 1
ATOM 1060 N N . GLN A 1 132 ? -7.137 25.708 -24.291 1.00 48.56 132 GLN A N 1
ATOM 1061 C CA . GLN A 1 132 ? -6.091 25.194 -25.176 1.00 48.56 132 GLN A CA 1
ATOM 1062 C C . GLN A 1 132 ? -6.356 23.698 -25.443 1.00 48.56 132 GLN A C 1
ATOM 1064 O O . GLN A 1 132 ? -6.854 22.996 -24.555 1.00 48.56 132 GLN A O 1
ATOM 1069 N N . PRO A 1 133 ? -6.061 23.184 -26.652 1.00 46.75 133 PRO A N 1
ATOM 1070 C CA . PRO A 1 133 ? -6.239 21.772 -26.960 1.00 46.75 133 PRO A CA 1
ATOM 1071 C C . PRO A 1 133 ? -5.353 20.943 -26.025 1.00 46.75 133 PRO A C 1
ATOM 1073 O O . PRO A 1 133 ? -4.137 21.110 -25.987 1.00 46.75 133 PRO A O 1
ATOM 1076 N N . LEU A 1 134 ? -5.991 20.084 -25.231 1.00 52.09 134 LEU A N 1
ATOM 1077 C CA . LEU A 1 134 ? -5.352 19.315 -24.168 1.00 52.09 134 LEU A CA 1
ATOM 1078 C C . LEU A 1 134 ? -4.340 18.321 -24.736 1.00 52.09 134 LEU A C 1
ATOM 1080 O O . LEU A 1 134 ? -4.723 17.319 -25.334 1.00 52.09 134 LEU A O 1
ATOM 1084 N N . GLY A 1 135 ? -3.056 18.637 -24.568 1.00 50.34 135 GLY A N 1
ATOM 1085 C CA . GLY A 1 135 ? -1.943 17.906 -25.170 1.00 50.34 135 GLY A CA 1
ATOM 1086 C C . GLY A 1 135 ? -1.336 16.778 -24.332 1.00 50.34 135 GLY A C 1
ATOM 1087 O O . GLY A 1 135 ? -0.581 15.994 -24.894 1.00 50.34 135 GLY A O 1
ATOM 1088 N N . HIS A 1 136 ? -1.646 16.638 -23.040 1.00 61.31 136 HIS A N 1
ATOM 1089 C CA . HIS A 1 136 ? -1.002 15.634 -22.177 1.00 61.31 136 HIS A CA 1
ATOM 1090 C C . HIS A 1 136 ? -2.017 14.897 -21.293 1.00 61.31 136 HIS A C 1
ATOM 1092 O O . HIS A 1 136 ? -3.073 15.430 -20.937 1.00 61.31 136 HIS A O 1
ATOM 1098 N N . SER A 1 137 ? -1.739 13.622 -21.002 1.00 62.94 137 SER A N 1
ATOM 1099 C CA . SER A 1 137 ? -2.699 12.725 -20.358 1.00 62.94 137 SER A CA 1
ATOM 1100 C C . SER A 1 137 ? -2.989 13.117 -18.908 1.00 62.94 137 SER A C 1
ATOM 1102 O O . SER A 1 137 ? -2.094 13.283 -18.088 1.00 62.94 137 SER A O 1
ATOM 1104 N N . ARG A 1 138 ? -4.280 13.207 -18.575 1.00 77.38 138 ARG A N 1
ATOM 1105 C CA . ARG A 1 138 ? -4.801 13.441 -17.213 1.00 77.38 138 ARG A CA 1
ATOM 1106 C C . ARG A 1 138 ? -5.158 12.143 -16.497 1.00 77.38 138 ARG A C 1
ATOM 1108 O O . ARG A 1 138 ? -5.935 12.150 -15.536 1.00 77.38 138 ARG A O 1
ATOM 1115 N N . ARG A 1 139 ? -4.700 11.014 -17.033 1.00 87.38 139 ARG A N 1
ATOM 1116 C CA . ARG A 1 139 ? -5.071 9.705 -16.525 1.00 87.38 139 ARG A CA 1
ATOM 1117 C C . ARG A 1 139 ? -4.193 9.347 -15.335 1.00 87.38 139 ARG A C 1
ATOM 1119 O O . ARG A 1 139 ? -2.972 9.445 -15.386 1.00 87.38 139 ARG A O 1
ATOM 1126 N N . LEU A 1 140 ? -4.855 8.932 -14.266 1.00 91.06 140 LEU A N 1
ATOM 1127 C CA . LEU A 1 140 ? -4.254 8.412 -13.054 1.00 91.06 140 LEU A CA 1
ATOM 1128 C C . LEU A 1 140 ? -4.687 6.955 -12.892 1.00 91.06 140 LEU A C 1
ATOM 1130 O O . LEU A 1 140 ? -5.879 6.656 -12.908 1.00 91.06 140 LEU A O 1
ATOM 1134 N N . HIS A 1 141 ? -3.725 6.064 -12.717 1.00 94.62 141 HIS A N 1
ATOM 1135 C CA . HIS A 1 141 ? -3.929 4.651 -12.445 1.00 94.62 141 HIS A CA 1
ATOM 1136 C C . HIS A 1 141 ? -3.634 4.359 -10.981 1.00 94.62 141 HIS A C 1
ATOM 1138 O O . HIS A 1 141 ? -2.507 4.539 -10.529 1.00 94.62 141 HIS A O 1
ATOM 1144 N N . PHE A 1 142 ? -4.619 3.852 -10.254 1.00 96.69 142 PHE A N 1
ATOM 1145 C CA . PHE A 1 142 ? -4.396 3.172 -8.988 1.00 96.69 142 PHE A CA 1
ATOM 1146 C C . PHE A 1 142 ? -4.038 1.716 -9.280 1.00 96.69 142 PHE A C 1
ATOM 1148 O O . PHE A 1 142 ? -4.857 0.966 -9.814 1.00 96.69 142 PHE A O 1
ATOM 1155 N N . VAL A 1 143 ? -2.807 1.327 -8.960 1.00 98.12 143 VAL A N 1
ATOM 1156 C CA . VAL A 1 143 ? -2.307 -0.042 -9.120 1.00 98.12 143 VAL A CA 1
ATOM 1157 C C . VAL A 1 143 ? -2.300 -0.694 -7.746 1.00 98.12 143 VAL A C 1
ATOM 1159 O O . VAL A 1 143 ? -1.472 -0.357 -6.902 1.00 98.12 143 VAL A O 1
ATOM 1162 N N . VAL A 1 144 ? -3.241 -1.605 -7.511 1.00 98.38 144 VAL A N 1
ATOM 1163 C CA . VAL A 1 144 ? -3.354 -2.336 -6.245 1.00 98.38 144 VAL A CA 1
ATOM 1164 C C . VAL A 1 144 ? -2.572 -3.636 -6.346 1.00 98.38 144 VAL A C 1
ATOM 1166 O O . VAL A 1 144 ? -2.835 -4.437 -7.248 1.00 98.38 144 VAL A O 1
ATOM 1169 N N . LEU A 1 145 ? -1.613 -3.825 -5.437 1.00 98.31 145 LEU A N 1
ATOM 1170 C CA . LEU A 1 145 ? -0.733 -4.993 -5.391 1.00 98.31 145 LEU A CA 1
ATOM 1171 C C . LEU A 1 145 ? -1.037 -5.866 -4.169 1.00 98.31 145 LEU A C 1
ATOM 1173 O O . LEU A 1 145 ? -1.090 -5.376 -3.042 1.00 98.31 145 LEU A O 1
ATOM 1177 N N . ASN A 1 146 ? -1.146 -7.177 -4.382 1.00 97.81 146 ASN A N 1
ATOM 1178 C CA . ASN A 1 146 ? -1.126 -8.162 -3.308 1.00 97.81 146 ASN A CA 1
ATOM 1179 C C . ASN A 1 146 ? 0.324 -8.478 -2.922 1.00 97.81 146 ASN A C 1
ATOM 1181 O O . ASN A 1 146 ? 0.962 -9.359 -3.504 1.00 97.81 146 ASN A O 1
ATOM 1185 N N . THR A 1 147 ? 0.848 -7.768 -1.923 1.00 97.94 147 THR A N 1
ATOM 1186 C CA . THR A 1 147 ? 2.236 -7.948 -1.481 1.00 97.94 147 THR A CA 1
ATOM 1187 C C . THR A 1 147 ? 2.527 -9.241 -0.741 1.00 97.94 147 THR A C 1
ATOM 1189 O O . THR A 1 147 ? 3.696 -9.596 -0.641 1.00 97.94 147 THR A O 1
ATOM 1192 N N . MET A 1 148 ? 1.509 -9.990 -0.305 1.00 97.12 148 MET A N 1
ATOM 1193 C CA . MET A 1 148 ? 1.710 -11.292 0.354 1.00 97.12 148 MET A CA 1
ATOM 1194 C C . MET A 1 148 ? 2.333 -12.344 -0.571 1.00 97.12 148 MET A C 1
ATOM 1196 O O . MET A 1 148 ? 2.802 -13.379 -0.108 1.00 97.12 148 MET A O 1
ATOM 1200 N N . LEU A 1 149 ? 2.300 -12.094 -1.884 1.00 97.06 149 LEU A N 1
ATOM 1201 C CA . LEU A 1 149 ? 2.711 -13.020 -2.937 1.00 97.06 149 LEU A CA 1
ATOM 1202 C C . LEU A 1 149 ? 3.825 -12.461 -3.837 1.00 97.06 149 LEU A C 1
ATOM 1204 O O . LEU A 1 149 ? 4.064 -13.013 -4.910 1.00 97.06 149 LEU A O 1
ATOM 1208 N N . LEU A 1 150 ? 4.495 -11.369 -3.455 1.00 97.44 150 LEU A N 1
ATOM 1209 C CA . LEU A 1 150 ? 5.630 -10.850 -4.234 1.00 97.44 150 LEU A CA 1
ATOM 1210 C C . LEU A 1 150 ? 6.928 -11.541 -3.846 1.00 97.44 150 LEU A C 1
ATOM 1212 O O . LEU A 1 150 ? 7.595 -12.157 -4.687 1.00 97.44 150 LEU A O 1
ATOM 1216 N N . ASP A 1 151 ? 7.238 -11.515 -2.558 1.00 97.94 151 ASP A N 1
ATOM 1217 C CA . ASP A 1 151 ? 8.354 -12.269 -2.018 1.00 97.94 151 ASP A CA 1
ATOM 1218 C C . ASP A 1 151 ? 7.985 -13.743 -1.857 1.00 97.94 151 ASP A C 1
ATOM 1220 O O . ASP A 1 151 ? 6.826 -14.147 -1.959 1.00 97.94 151 ASP A O 1
ATOM 1224 N N . GLY A 1 152 ? 8.998 -14.585 -1.725 1.00 94.31 152 GLY A N 1
ATOM 1225 C CA . GLY A 1 152 ? 8.787 -16.012 -1.581 1.00 94.31 152 GLY A CA 1
ATOM 1226 C C . GLY A 1 152 ? 10.032 -16.718 -1.068 1.00 94.31 152 GLY A C 1
ATOM 1227 O O . GLY A 1 152 ? 11.048 -16.059 -0.827 1.00 94.31 152 GLY A O 1
ATOM 1228 N N . PRO A 1 153 ? 9.983 -18.055 -0.959 1.00 95.75 153 PRO A N 1
ATOM 1229 C CA . PRO A 1 153 ? 8.904 -18.945 -1.421 1.00 95.75 153 PRO A CA 1
ATOM 1230 C C . PRO A 1 153 ? 7.531 -18.787 -0.735 1.00 95.75 153 PRO A C 1
ATOM 1232 O O . PRO A 1 153 ? 7.421 -18.269 0.376 1.00 95.75 153 PRO A O 1
ATOM 1235 N N . SER A 1 154 ? 6.483 -19.268 -1.403 1.00 96.38 154 SER A N 1
ATOM 1236 C CA . SER A 1 154 ? 5.096 -19.344 -0.933 1.00 96.38 154 SER A CA 1
ATOM 1237 C C . SER A 1 154 ? 4.597 -20.792 -0.961 1.00 96.38 154 SER A C 1
ATOM 1239 O O . SER A 1 154 ? 5.009 -21.597 -1.794 1.00 96.38 154 SER A O 1
ATOM 1241 N N . SER A 1 155 ? 3.669 -21.121 -0.068 1.00 96.31 155 SER A N 1
ATOM 1242 C CA . SER A 1 155 ? 2.953 -22.401 -0.049 1.00 96.31 155 SER A CA 1
ATOM 1243 C C . SER A 1 155 ? 2.114 -22.627 -1.317 1.00 96.31 155 SER A C 1
ATOM 1245 O O . SER A 1 155 ? 1.881 -23.774 -1.702 1.00 96.31 155 SER A O 1
ATOM 1247 N N . ASP A 1 156 ? 1.725 -21.549 -2.008 1.00 97.12 156 ASP A N 1
ATOM 1248 C CA . ASP A 1 156 ? 1.046 -21.579 -3.305 1.00 97.12 156 ASP A CA 1
ATOM 1249 C C . ASP A 1 156 ? 1.826 -20.761 -4.354 1.00 97.12 156 ASP A C 1
ATOM 1251 O O . ASP A 1 156 ? 1.581 -19.574 -4.597 1.00 97.12 156 ASP A O 1
ATOM 1255 N N . GLU A 1 157 ? 2.801 -21.410 -4.998 1.00 96.94 157 GLU A N 1
ATOM 1256 C CA . GLU A 1 157 ? 3.618 -20.788 -6.052 1.00 96.94 157 GLU A CA 1
ATOM 1257 C C . GLU A 1 157 ? 2.824 -20.461 -7.328 1.00 96.94 157 GLU A C 1
ATOM 1259 O O . GLU A 1 157 ? 3.246 -19.615 -8.118 1.00 96.94 157 GLU A O 1
ATOM 1264 N N . ASN A 1 158 ? 1.661 -21.085 -7.548 1.00 98.00 158 ASN A N 1
ATOM 1265 C CA . ASN A 1 158 ? 0.810 -20.741 -8.686 1.00 98.00 158 ASN A CA 1
ATOM 1266 C C . ASN A 1 158 ? 0.179 -19.357 -8.478 1.00 98.00 158 ASN A C 1
ATOM 1268 O O . ASN A 1 158 ? 0.252 -18.505 -9.366 1.00 98.00 158 ASN A O 1
ATOM 1272 N N . LEU A 1 159 ? -0.369 -19.095 -7.288 1.00 98.00 159 LEU A N 1
ATOM 1273 C CA . LEU A 1 159 ? -0.874 -17.768 -6.924 1.00 98.00 159 LEU A CA 1
ATOM 1274 C C . LEU A 1 159 ? 0.218 -16.694 -6.971 1.00 98.00 159 LEU A C 1
ATOM 1276 O O . LEU A 1 159 ? -0.002 -15.587 -7.478 1.00 98.00 159 LEU A O 1
ATOM 1280 N N . ARG A 1 160 ? 1.421 -17.032 -6.498 1.00 97.75 160 ARG A N 1
ATOM 1281 C CA . ARG A 1 160 ? 2.597 -16.165 -6.620 1.00 97.75 160 ARG A CA 1
ATOM 1282 C C . ARG A 1 160 ? 2.931 -15.868 -8.083 1.00 97.75 160 ARG A C 1
ATOM 1284 O O . ARG A 1 160 ? 3.066 -14.704 -8.458 1.00 97.75 160 ARG A O 1
ATOM 1291 N N . GLY A 1 161 ? 2.971 -16.888 -8.939 1.00 98.38 161 GLY A N 1
ATOM 1292 C CA . GLY A 1 161 ? 3.189 -16.731 -10.378 1.00 98.38 161 GLY A CA 1
ATOM 1293 C C . GLY A 1 161 ? 2.157 -15.819 -11.052 1.00 98.38 161 GLY A C 1
ATOM 1294 O O . GLY A 1 161 ? 2.529 -14.947 -11.835 1.00 98.38 161 GLY A O 1
ATOM 1295 N N . GLN A 1 162 ? 0.873 -15.955 -10.710 1.00 98.00 162 GLN A N 1
ATOM 1296 C CA . GLN A 1 162 ? -0.197 -15.081 -11.214 1.00 98.00 162 GLN A CA 1
ATOM 1297 C C . GLN A 1 162 ? -0.020 -13.622 -10.766 1.00 98.00 162 GLN A C 1
ATOM 1299 O O . GLN A 1 162 ? -0.249 -12.697 -11.549 1.00 98.00 162 GLN A O 1
ATOM 1304 N N . THR A 1 163 ? 0.438 -13.404 -9.532 1.00 98.06 163 THR A N 1
ATOM 1305 C CA . THR A 1 163 ? 0.733 -12.060 -9.014 1.00 98.06 163 THR A CA 1
ATOM 1306 C C . THR A 1 163 ? 1.898 -11.423 -9.780 1.00 98.06 163 THR A C 1
ATOM 1308 O O . THR A 1 163 ? 1.794 -10.281 -10.225 1.00 98.06 163 THR A O 1
ATOM 1311 N N . TRP A 1 164 ? 2.968 -12.175 -10.055 1.00 98.25 164 TRP A N 1
ATOM 1312 C CA . TRP A 1 164 ? 4.092 -11.694 -10.871 1.00 98.25 164 TRP A CA 1
ATOM 1313 C C . TRP A 1 164 ? 3.725 -11.439 -12.340 1.00 98.25 164 TRP A C 1
ATOM 1315 O O . TRP A 1 164 ? 4.235 -10.494 -12.943 1.00 98.25 164 TRP A O 1
ATOM 1325 N N . GLN A 1 165 ? 2.814 -12.226 -12.919 1.00 98.31 165 GLN A N 1
ATOM 1326 C CA . GLN A 1 165 ? 2.253 -11.941 -14.247 1.00 98.31 165 GLN A CA 1
ATOM 1327 C C . GLN A 1 165 ? 1.480 -10.617 -14.257 1.00 98.31 165 GLN A C 1
ATOM 1329 O O . GLN A 1 165 ? 1.590 -9.836 -15.203 1.00 98.31 165 GLN A O 1
ATOM 1334 N N . PHE A 1 166 ? 0.723 -10.330 -13.195 1.00 98.31 166 PHE A N 1
ATOM 1335 C CA . PHE A 1 166 ? 0.048 -9.044 -13.054 1.00 98.31 166 PHE A CA 1
ATOM 1336 C C . PHE A 1 166 ? 1.039 -7.876 -12.911 1.00 98.31 166 PHE A C 1
ATOM 1338 O O . PHE A 1 166 ? 0.833 -6.843 -13.546 1.00 98.31 166 PHE A O 1
ATOM 1345 N N . LEU A 1 167 ? 2.129 -8.041 -12.153 1.00 97.44 167 LEU A N 1
ATOM 1346 C CA . LEU A 1 167 ? 3.189 -7.028 -12.035 1.00 97.44 167 LEU A CA 1
ATOM 1347 C C . LEU A 1 167 ? 3.796 -6.664 -13.394 1.00 97.44 167 LEU A C 1
ATOM 1349 O O . LEU A 1 167 ? 3.989 -5.484 -13.681 1.00 97.44 167 LEU A O 1
ATOM 1353 N N . GLN A 1 168 ? 4.057 -7.662 -14.242 1.00 97.19 168 GLN A N 1
ATOM 1354 C CA . GLN A 1 168 ? 4.562 -7.440 -15.602 1.00 97.19 168 GLN A CA 1
ATOM 1355 C C . GLN A 1 168 ? 3.578 -6.609 -16.430 1.00 97.19 168 GLN A C 1
ATOM 1357 O O . GLN A 1 168 ? 3.969 -5.604 -17.015 1.00 97.19 168 GLN A O 1
ATOM 1362 N N . LYS A 1 169 ? 2.284 -6.942 -16.377 1.00 96.25 169 LYS A N 1
ATOM 1363 C CA . LYS A 1 169 ? 1.235 -6.146 -17.027 1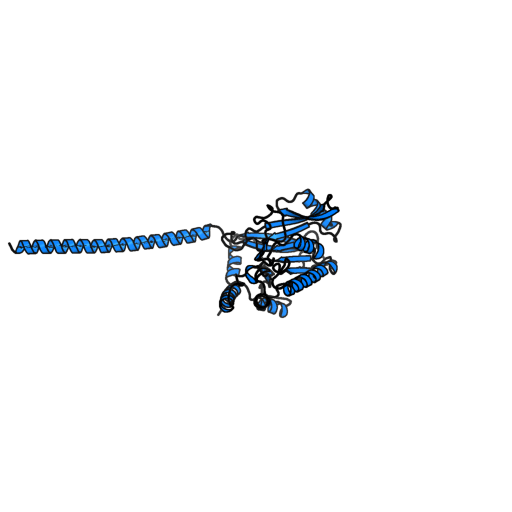.00 96.25 169 LYS A CA 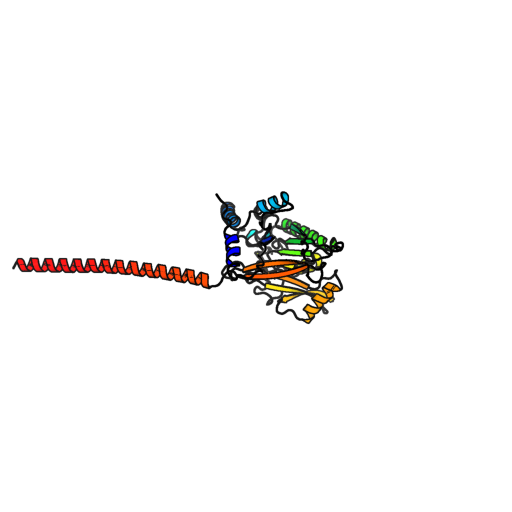1
ATOM 1364 C C . LYS A 1 169 ? 1.155 -4.712 -16.486 1.00 96.25 169 LYS A C 1
ATOM 1366 O O . LYS A 1 169 ? 0.896 -3.776 -17.234 1.00 96.25 169 LYS A O 1
ATOM 1371 N N . ALA A 1 170 ? 1.349 -4.512 -15.184 1.00 96.56 170 ALA A N 1
ATOM 1372 C CA . ALA A 1 170 ? 1.352 -3.173 -14.599 1.00 96.56 170 ALA A CA 1
ATOM 1373 C C . ALA A 1 170 ? 2.544 -2.330 -15.088 1.00 96.56 170 ALA A C 1
ATOM 1375 O O . ALA A 1 170 ? 2.393 -1.124 -15.277 1.00 96.56 170 ALA A O 1
ATOM 1376 N N . ALA A 1 171 ? 3.699 -2.954 -15.344 1.00 95.31 171 ALA A N 1
ATOM 1377 C CA . ALA A 1 171 ? 4.872 -2.284 -15.907 1.00 95.31 171 ALA A CA 1
ATOM 1378 C C . ALA A 1 171 ? 4.657 -1.811 -17.359 1.00 95.31 171 ALA A C 1
ATOM 1380 O O . ALA A 1 171 ? 5.215 -0.793 -17.769 1.00 95.31 171 ALA A O 1
ATOM 1381 N N . GLU A 1 172 ? 3.797 -2.490 -18.124 1.00 95.00 172 GLU A N 1
ATOM 1382 C CA . GLU A 1 172 ? 3.447 -2.090 -19.494 1.00 95.00 172 GLU A CA 1
ATOM 1383 C C . GLU A 1 172 ? 2.694 -0.749 -19.533 1.00 95.00 172 GLU A C 1
ATOM 1385 O O . GLU A 1 172 ? 2.858 0.005 -20.489 1.00 95.00 172 GLU A O 1
ATOM 1390 N N . LEU A 1 173 ? 1.948 -0.384 -18.477 1.00 91.06 173 LEU A N 1
ATOM 1391 C CA . LEU A 1 173 ? 1.133 0.842 -18.445 1.00 91.06 173 LEU A CA 1
ATOM 1392 C C . LEU A 1 173 ? 1.939 2.099 -18.779 1.00 91.06 173 LEU A C 1
ATOM 1394 O O . LEU A 1 173 ? 1.540 2.877 -19.645 1.00 91.06 173 LEU A O 1
ATOM 1398 N N . LYS A 1 174 ? 3.068 2.289 -18.086 1.00 85.75 174 LYS A N 1
ATOM 1399 C CA . LYS A 1 174 ? 3.922 3.472 -18.246 1.00 85.75 174 LYS A CA 1
ATOM 1400 C C . LYS A 1 174 ? 4.747 3.401 -19.529 1.00 85.75 174 LYS A C 1
ATOM 1402 O O . LYS A 1 174 ? 5.067 4.433 -20.108 1.00 85.75 174 LYS A O 1
ATOM 1407 N N . ALA A 1 175 ? 5.087 2.192 -19.979 1.00 86.19 175 ALA A N 1
ATOM 1408 C CA . ALA A 1 175 ? 5.778 1.989 -21.248 1.00 86.19 175 ALA A CA 1
ATOM 1409 C C . ALA A 1 175 ? 4.885 2.366 -22.442 1.00 86.19 175 ALA A C 1
ATOM 1411 O O . ALA A 1 175 ? 5.349 3.011 -23.380 1.00 86.19 175 ALA A O 1
ATOM 1412 N N . GLU A 1 176 ? 3.603 2.004 -22.388 1.00 89.50 176 GLU A N 1
ATOM 1413 C CA . GLU A 1 176 ? 2.607 2.327 -23.412 1.00 89.50 176 GLU A CA 1
ATOM 1414 C C . GLU A 1 176 ? 2.104 3.773 -23.307 1.00 89.50 176 GLU A C 1
ATOM 1416 O O . GLU A 1 176 ? 1.837 4.409 -24.327 1.00 89.50 176 GLU A O 1
ATOM 1421 N N . ASN A 1 177 ? 1.987 4.303 -22.085 1.00 88.31 177 ASN A N 1
ATOM 1422 C CA . ASN A 1 177 ? 1.452 5.636 -21.805 1.00 88.31 177 ASN A CA 1
ATOM 1423 C C . ASN A 1 177 ? 2.388 6.406 -20.846 1.00 88.31 177 ASN A C 1
ATOM 1425 O O . ASN A 1 177 ? 2.086 6.525 -19.657 1.00 88.31 177 ASN A O 1
ATOM 1429 N N . PRO A 1 178 ? 3.513 6.966 -21.335 1.00 86.12 178 PRO A N 1
ATOM 1430 C CA . PRO A 1 178 ? 4.521 7.618 -20.483 1.00 86.12 178 PRO A CA 1
ATOM 1431 C C . PRO A 1 178 ? 4.008 8.812 -19.668 1.00 86.12 178 PRO A C 1
ATOM 1433 O O . PRO A 1 178 ? 4.550 9.133 -18.611 1.00 86.12 178 PRO A O 1
ATOM 1436 N N . GLU A 1 179 ? 2.959 9.470 -20.162 1.00 83.88 179 GLU A N 1
ATOM 1437 C CA . GLU A 1 179 ? 2.349 10.640 -19.528 1.00 83.88 179 GLU A CA 1
ATOM 1438 C C . GLU A 1 179 ? 1.334 10.262 -18.434 1.00 83.88 179 GLU A C 1
ATOM 1440 O O . GLU A 1 179 ? 1.032 11.093 -17.573 1.00 83.88 179 GLU A O 1
ATOM 1445 N N . ASP A 1 180 ? 0.825 9.023 -18.438 1.00 88.56 180 ASP A N 1
ATOM 1446 C CA . ASP A 1 180 ? -0.133 8.551 -17.437 1.00 88.56 180 ASP A CA 1
ATOM 1447 C C . ASP A 1 180 ? 0.557 8.447 -16.067 1.00 88.56 180 ASP A C 1
ATOM 1449 O O . ASP A 1 180 ? 1.723 8.052 -15.940 1.00 88.56 180 ASP A O 1
ATOM 1453 N N . LYS A 1 181 ? -0.175 8.813 -15.011 1.00 91.56 181 LYS A N 1
ATOM 1454 C CA . LYS A 1 181 ? 0.333 8.741 -13.641 1.00 91.56 181 LYS A CA 1
ATOM 1455 C C . LYS A 1 181 ? -0.061 7.442 -12.972 1.00 91.56 181 LYS A C 1
ATOM 1457 O O . LYS A 1 181 ? -1.157 6.939 -13.193 1.00 91.56 181 LYS A O 1
ATOM 1462 N N . ILE A 1 182 ? 0.807 6.921 -12.115 1.00 95.50 182 ILE A N 1
ATOM 1463 C CA . ILE A 1 182 ? 0.582 5.668 -11.392 1.00 95.50 182 ILE A CA 1
ATOM 1464 C C . ILE A 1 182 ? 0.686 5.920 -9.889 1.00 95.50 182 ILE A C 1
ATOM 1466 O O . ILE A 1 182 ? 1.712 6.367 -9.404 1.00 95.50 182 ILE A O 1
ATOM 1470 N N . VAL A 1 183 ? -0.343 5.588 -9.123 1.00 97.69 183 VAL A N 1
ATOM 1471 C CA . VAL A 1 183 ? -0.273 5.518 -7.660 1.00 97.69 183 VAL A CA 1
ATOM 1472 C C . VAL A 1 183 ? -0.375 4.052 -7.275 1.00 97.69 183 VAL A C 1
ATOM 1474 O O . VAL A 1 183 ? -1.383 3.407 -7.564 1.00 97.69 183 VAL A O 1
ATOM 1477 N N . ILE A 1 184 ? 0.666 3.511 -6.647 1.00 98.62 184 ILE A N 1
ATOM 1478 C CA . ILE A 1 184 ? 0.613 2.148 -6.116 1.00 98.62 184 ILE A CA 1
ATOM 1479 C C . ILE A 1 184 ? -0.055 2.188 -4.753 1.00 98.62 184 ILE A C 1
ATOM 1481 O O . ILE A 1 184 ? 0.311 2.996 -3.899 1.00 98.62 184 ILE A O 1
ATOM 1485 N N . LEU A 1 185 ? -1.010 1.287 -4.554 1.00 98.62 185 LEU A N 1
ATOM 1486 C CA . LEU A 1 185 ? -1.582 1.007 -3.252 1.00 98.62 185 LEU A CA 1
ATOM 1487 C C . LEU A 1 185 ? -1.226 -0.429 -2.863 1.00 98.62 185 LEU A C 1
ATOM 1489 O O . LEU A 1 185 ? -1.441 -1.363 -3.638 1.00 98.62 185 LEU A O 1
ATOM 1493 N N . THR A 1 186 ? -0.682 -0.610 -1.668 1.00 98.31 186 THR A N 1
ATOM 1494 C CA . THR A 1 186 ? -0.256 -1.924 -1.180 1.00 98.31 186 THR A CA 1
ATOM 1495 C C . THR A 1 186 ? -0.439 -2.048 0.335 1.00 98.31 186 THR A C 1
ATOM 1497 O O . THR A 1 186 ? -0.831 -1.083 0.982 1.00 98.31 186 THR A O 1
ATOM 1500 N N . HIS A 1 187 ? -0.213 -3.230 0.909 1.00 98.31 187 HIS A N 1
ATOM 1501 C CA . HIS A 1 187 ? -0.190 -3.415 2.357 1.00 98.31 187 HIS A CA 1
ATOM 1502 C C . HIS A 1 187 ? 1.237 -3.410 2.908 1.00 98.31 187 HIS A C 1
ATOM 1504 O O . HIS A 1 187 ? 1.565 -2.494 3.653 1.00 98.31 187 HIS A O 1
ATOM 1510 N N . ILE A 1 188 ? 2.097 -4.357 2.501 1.00 98.50 188 ILE A N 1
ATOM 1511 C CA . ILE A 1 188 ? 3.492 -4.408 2.976 1.00 98.50 188 ILE A CA 1
ATOM 1512 C C . ILE A 1 188 ? 4.281 -3.270 2.307 1.00 98.50 188 ILE A C 1
ATOM 1514 O O . ILE A 1 188 ? 4.238 -3.155 1.073 1.00 98.50 188 ILE A O 1
ATOM 1518 N N . PRO A 1 189 ? 4.984 -2.429 3.086 1.00 98.44 189 PRO A N 1
ATOM 1519 C CA . PRO A 1 189 ? 5.810 -1.344 2.572 1.00 98.44 189 PRO A CA 1
ATOM 1520 C C . PRO A 1 189 ? 6.990 -1.845 1.746 1.00 98.44 189 PRO A C 1
ATOM 1522 O O . PRO A 1 189 ? 7.400 -3.004 1.831 1.00 98.44 189 PRO A O 1
ATOM 1525 N N . PHE A 1 190 ? 7.579 -0.952 0.954 1.00 98.50 190 PHE A N 1
ATOM 1526 C CA . PHE A 1 190 ? 8.806 -1.298 0.244 1.00 98.50 190 PHE A CA 1
ATOM 1527 C C . PHE A 1 190 ? 9.992 -1.328 1.205 1.00 98.50 190 PHE A C 1
ATOM 1529 O O . PHE A 1 190 ? 9.922 -0.805 2.317 1.00 98.50 190 PHE A O 1
ATOM 1536 N N . HIS A 1 191 ? 11.087 -1.943 0.773 1.00 98.06 191 HIS A N 1
ATOM 1537 C CA . HIS A 1 191 ? 12.309 -1.997 1.556 1.00 98.06 191 HIS A CA 1
ATOM 1538 C C . HIS A 1 191 ? 12.853 -0.591 1.829 1.00 98.06 191 HIS A C 1
ATOM 1540 O O . HIS A 1 191 ? 13.009 0.202 0.902 1.00 98.06 191 HIS A O 1
ATOM 1546 N N . LYS A 1 192 ? 13.199 -0.322 3.089 1.00 96.12 192 LYS A N 1
ATOM 1547 C CA . LYS A 1 192 ? 14.086 0.772 3.504 1.00 96.12 192 LYS A CA 1
ATOM 1548 C C . LYS A 1 192 ? 15.174 0.232 4.423 1.00 96.12 192 LYS A C 1
ATOM 1550 O O . LYS A 1 192 ? 14.974 -0.791 5.064 1.00 96.12 192 LYS A O 1
ATOM 1555 N N . GLU A 1 193 ? 16.304 0.904 4.528 1.00 95.19 193 GLU A N 1
ATOM 1556 C CA . GLU A 1 193 ? 17.346 0.572 5.491 1.00 95.19 193 GLU A CA 1
ATOM 1557 C C . GLU A 1 193 ? 16.863 0.750 6.944 1.00 95.19 193 GLU A C 1
ATOM 1559 O O . GLU A 1 193 ? 15.973 1.549 7.252 1.00 95.19 193 GLU A O 1
ATOM 1564 N N . GLN A 1 194 ? 17.468 -0.005 7.866 1.00 96.06 194 GLN A N 1
ATOM 1565 C CA . GLN A 1 194 ? 17.158 0.098 9.290 1.00 96.06 194 GLN A CA 1
ATOM 1566 C C . GLN A 1 194 ? 17.400 1.525 9.808 1.00 96.06 194 GLN A C 1
ATOM 1568 O O . GLN A 1 194 ? 18.446 2.120 9.557 1.00 96.06 194 GLN A O 1
ATOM 1573 N N . GLY A 1 195 ? 16.456 2.032 10.605 1.00 93.88 195 GLY A N 1
ATOM 1574 C CA . GLY A 1 195 ? 16.531 3.355 11.230 1.00 93.88 195 GLY A CA 1
ATOM 1575 C C . GLY A 1 195 ? 15.810 4.459 10.458 1.00 93.88 195 GLY A C 1
ATOM 1576 O O . GLY A 1 195 ? 15.676 5.554 10.994 1.00 93.88 195 GLY A O 1
ATOM 1577 N N . ILE A 1 196 ? 15.316 4.179 9.246 1.00 94.31 196 ILE A N 1
ATOM 1578 C CA . ILE A 1 196 ? 14.497 5.123 8.472 1.00 94.31 196 ILE A CA 1
ATOM 1579 C C . ILE A 1 196 ? 13.048 5.135 8.976 1.00 94.31 196 ILE A C 1
ATOM 1581 O O . ILE A 1 196 ? 12.483 6.197 9.227 1.00 94.31 196 ILE A O 1
ATOM 1585 N N . CYS A 1 197 ? 12.447 3.953 9.120 1.00 94.38 197 CYS A N 1
ATOM 1586 C CA . CYS A 1 197 ? 11.135 3.768 9.741 1.00 94.38 197 CYS A CA 1
ATOM 1587 C C . CYS A 1 197 ? 11.296 3.155 11.139 1.00 94.38 197 CYS A C 1
ATOM 1589 O O . CYS A 1 197 ? 12.398 2.753 11.523 1.00 94.38 197 CYS A O 1
ATOM 1591 N N . VAL A 1 198 ? 10.199 3.107 11.904 1.00 93.50 198 VAL A N 1
ATOM 1592 C CA . VAL A 1 198 ? 10.207 2.537 13.261 1.00 93.50 198 VAL A CA 1
ATOM 1593 C C . VAL A 1 198 ? 10.532 1.048 13.207 1.00 93.50 198 VAL A C 1
ATOM 1595 O O . VAL A 1 198 ? 11.444 0.605 13.909 1.00 93.50 198 VAL A O 1
ATOM 1598 N N . ASP A 1 199 ? 9.842 0.306 12.340 1.00 91.88 199 ASP A N 1
ATOM 1599 C CA . ASP A 1 199 ? 10.132 -1.104 12.123 1.00 91.88 199 ASP A CA 1
ATOM 1600 C C . ASP A 1 199 ? 11.324 -1.269 11.174 1.00 91.88 199 ASP A C 1
ATOM 1602 O O . ASP A 1 199 ? 11.447 -0.602 10.143 1.00 91.88 199 ASP A O 1
ATOM 1606 N N . ALA A 1 200 ? 12.234 -2.171 11.541 1.00 94.88 200 ALA A N 1
ATOM 1607 C CA . ALA A 1 200 ? 13.349 -2.559 10.690 1.00 94.88 200 ALA A CA 1
ATOM 1608 C C . ALA A 1 200 ? 12.900 -3.620 9.666 1.00 94.88 200 ALA A C 1
ATOM 1610 O O . ALA A 1 200 ? 11.943 -4.356 9.926 1.00 94.88 200 ALA A O 1
ATOM 1611 N N . PRO A 1 201 ? 13.602 -3.756 8.528 1.00 96.31 201 PRO A N 1
ATOM 1612 C CA . PRO A 1 201 ? 13.396 -4.874 7.614 1.00 96.31 201 PRO A CA 1
ATOM 1613 C C . PRO A 1 201 ? 13.653 -6.197 8.326 1.00 96.31 201 PRO A C 1
ATOM 1615 O O . PRO A 1 201 ? 14.761 -6.440 8.806 1.00 96.31 201 PRO A O 1
ATOM 1618 N N . ASP A 1 202 ? 12.639 -7.049 8.369 1.00 97.06 202 ASP A N 1
ATOM 1619 C CA . ASP A 1 202 ? 12.720 -8.365 8.980 1.00 97.06 202 ASP A CA 1
ATOM 1620 C C . ASP A 1 202 ? 11.804 -9.339 8.235 1.00 97.06 202 ASP A C 1
ATOM 1622 O O . ASP A 1 202 ? 10.694 -8.983 7.827 1.00 97.06 202 ASP A O 1
ATOM 1626 N N . ILE A 1 203 ? 12.297 -10.558 8.014 1.00 97.56 203 ILE A N 1
ATOM 1627 C CA . ILE A 1 203 ? 11.577 -11.631 7.322 1.00 97.56 203 ILE A CA 1
ATOM 1628 C C . ILE A 1 203 ? 11.817 -12.924 8.089 1.00 97.56 203 ILE A C 1
ATOM 1630 O O . ILE A 1 203 ? 12.934 -13.446 8.121 1.00 97.56 203 ILE A O 1
ATOM 1634 N N . HIS A 1 204 ? 10.746 -13.478 8.650 1.00 97.75 204 HIS A N 1
ATOM 1635 C CA . HIS A 1 204 ? 10.767 -14.781 9.303 1.00 97.75 204 HIS A CA 1
ATOM 1636 C C . HIS A 1 204 ? 10.215 -15.833 8.357 1.00 97.75 204 HIS A C 1
ATOM 1638 O O . HIS A 1 204 ? 9.190 -15.640 7.695 1.00 97.75 204 HIS A O 1
ATOM 1644 N N . VAL A 1 205 ? 10.888 -16.979 8.323 1.00 97.88 205 VAL A N 1
ATOM 1645 C CA . VAL A 1 205 ? 10.529 -18.101 7.456 1.00 97.88 205 VAL A CA 1
ATOM 1646 C C . VAL A 1 205 ? 10.270 -19.367 8.259 1.00 97.88 205 VAL A C 1
ATOM 1648 O O . VAL A 1 205 ? 10.833 -19.590 9.333 1.00 97.88 205 VAL A O 1
ATOM 1651 N N . HIS A 1 206 ? 9.410 -20.212 7.712 1.00 97.31 206 HIS A N 1
ATOM 1652 C CA . HIS A 1 206 ? 9.161 -21.561 8.190 1.00 97.31 206 HIS A CA 1
ATOM 1653 C C . HIS A 1 206 ? 10.300 -22.523 7.784 1.00 97.31 206 HIS A C 1
ATOM 1655 O O . HIS A 1 206 ? 11.217 -22.153 7.049 1.00 97.31 206 HIS A O 1
ATOM 1661 N N . TRP A 1 207 ? 10.269 -23.781 8.248 1.00 95.88 207 TRP A N 1
ATOM 1662 C CA . TRP A 1 207 ? 11.338 -24.762 7.974 1.00 95.88 207 TRP A CA 1
ATOM 1663 C C . TRP A 1 207 ? 11.477 -25.132 6.488 1.00 95.88 207 TRP A C 1
ATOM 1665 O O . TRP A 1 207 ? 12.520 -25.640 6.078 1.00 95.88 207 TRP A O 1
ATOM 1675 N N . ASP A 1 208 ? 10.444 -24.879 5.687 1.00 95.50 208 ASP A N 1
ATOM 1676 C CA . ASP A 1 208 ? 10.423 -25.047 4.230 1.00 95.50 208 ASP A CA 1
ATOM 1677 C C . ASP A 1 208 ? 10.783 -23.757 3.462 1.00 95.50 208 ASP A C 1
ATOM 1679 O O . ASP A 1 208 ? 10.695 -23.724 2.235 1.00 95.50 208 ASP A O 1
ATOM 1683 N N . ASN A 1 209 ? 11.255 -22.724 4.170 1.00 96.44 209 ASN A N 1
ATOM 1684 C CA . ASN A 1 209 ? 11.596 -21.380 3.688 1.00 96.44 209 ASN A CA 1
ATOM 1685 C C . ASN A 1 209 ? 10.411 -20.505 3.262 1.00 96.44 209 ASN A C 1
ATOM 1687 O O . ASN A 1 209 ? 10.636 -19.400 2.771 1.00 96.44 209 ASN A O 1
ATOM 1691 N N . THR A 1 210 ? 9.166 -20.946 3.439 1.00 97.62 210 THR A N 1
ATOM 1692 C CA . THR A 1 210 ? 8.020 -20.077 3.152 1.00 97.62 210 THR A CA 1
ATOM 1693 C C . THR A 1 210 ? 7.897 -18.965 4.196 1.00 97.62 210 THR A C 1
ATOM 1695 O O . THR A 1 210 ? 8.207 -19.156 5.374 1.00 97.62 210 THR A O 1
ATOM 1698 N N . ILE A 1 211 ? 7.478 -17.775 3.766 1.00 97.81 211 ILE A N 1
ATOM 1699 C CA . ILE A 1 211 ? 7.423 -16.586 4.630 1.00 97.81 211 ILE A CA 1
ATOM 1700 C C . ILE A 1 211 ? 6.263 -16.704 5.625 1.00 97.81 211 ILE A C 1
ATOM 1702 O O . ILE A 1 211 ? 5.119 -16.896 5.216 1.00 97.81 211 ILE A O 1
ATOM 1706 N N . ILE A 1 212 ? 6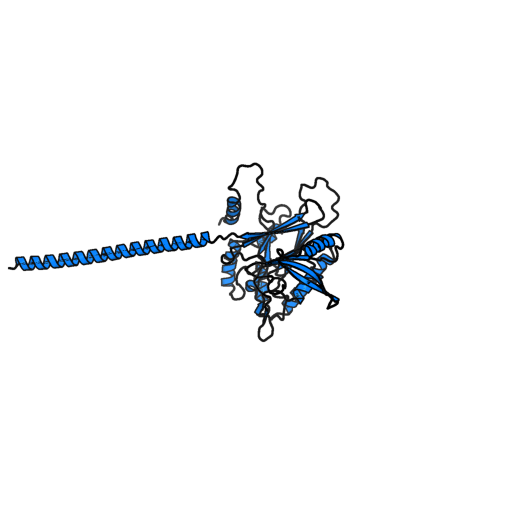.547 -16.554 6.920 1.00 97.00 212 ILE A N 1
ATOM 1707 C CA . ILE A 1 212 ? 5.539 -16.536 7.998 1.00 97.00 212 ILE A CA 1
ATOM 1708 C C . ILE A 1 212 ? 5.309 -15.142 8.578 1.00 97.00 212 ILE A C 1
ATOM 1710 O O . ILE A 1 212 ? 4.255 -14.911 9.163 1.00 97.00 212 ILE A O 1
ATOM 1714 N N . GLU A 1 213 ? 6.275 -14.239 8.424 1.00 96.88 213 GLU A N 1
ATOM 1715 C CA . GLU A 1 213 ? 6.177 -12.843 8.842 1.00 96.88 213 GLU A CA 1
ATOM 1716 C C . GLU A 1 213 ? 7.150 -11.992 8.027 1.00 96.88 213 GLU A C 1
ATOM 1718 O O . GLU A 1 213 ? 8.245 -12.449 7.691 1.00 96.88 213 GLU A O 1
ATOM 1723 N N . GLN A 1 214 ? 6.745 -10.769 7.690 1.00 96.69 214 GLN A N 1
ATOM 1724 C CA . GLN A 1 214 ? 7.543 -9.853 6.889 1.00 96.69 214 GLN A CA 1
ATOM 1725 C C . GLN A 1 214 ? 7.125 -8.408 7.155 1.00 96.69 214 GLN A C 1
ATOM 1727 O O . GLN A 1 214 ? 5.974 -8.066 6.907 1.00 96.69 214 GLN A O 1
ATOM 1732 N N . THR A 1 215 ? 8.072 -7.561 7.566 1.00 97.25 215 THR A N 1
ATOM 1733 C CA . THR A 1 215 ? 7.804 -6.136 7.840 1.00 97.25 215 THR A CA 1
ATOM 1734 C C . THR A 1 215 ? 7.842 -5.265 6.584 1.00 97.25 215 THR A C 1
ATOM 1736 O O . THR A 1 215 ? 7.108 -4.288 6.466 1.00 97.25 215 THR A O 1
ATOM 1739 N N . MET A 1 216 ? 8.703 -5.607 5.623 1.00 98.19 216 MET A N 1
ATOM 1740 C CA . MET A 1 216 ? 8.902 -4.874 4.369 1.00 98.19 216 MET A CA 1
ATOM 1741 C C . MET A 1 216 ? 9.190 -5.845 3.230 1.00 98.19 216 MET A C 1
ATOM 1743 O O . MET A 1 216 ? 9.772 -6.908 3.458 1.00 98.19 216 MET A O 1
ATOM 1747 N N . LEU A 1 217 ? 8.858 -5.463 1.995 1.00 98.56 217 LEU A N 1
ATOM 1748 C CA . LEU A 1 217 ? 9.268 -6.214 0.808 1.00 98.56 217 LEU A CA 1
ATOM 1749 C C . LEU A 1 217 ? 10.790 -6.374 0.746 1.00 98.56 217 LEU A C 1
ATOM 1751 O O . LEU A 1 217 ? 11.538 -5.541 1.255 1.00 98.56 217 LEU A O 1
ATOM 1755 N N . THR A 1 218 ? 11.265 -7.408 0.055 1.00 97.94 218 THR A N 1
ATOM 1756 C CA . THR A 1 218 ? 12.703 -7.576 -0.183 1.00 97.94 218 THR A CA 1
ATOM 1757 C C . THR A 1 218 ? 13.275 -6.432 -1.039 1.00 97.94 218 THR A C 1
ATOM 1759 O O . THR A 1 218 ? 12.550 -5.825 -1.847 1.00 97.94 218 THR A O 1
ATOM 1762 N N . PRO A 1 219 ? 14.597 -6.166 -0.945 1.00 97.06 219 PRO A N 1
ATOM 1763 C CA . PRO A 1 219 ? 15.286 -5.237 -1.844 1.00 97.06 219 PRO A CA 1
ATOM 1764 C C . PRO A 1 219 ? 15.018 -5.514 -3.325 1.00 97.06 219 PRO A C 1
ATOM 1766 O O . PRO A 1 219 ? 14.840 -4.583 -4.111 1.00 97.06 219 PRO A O 1
ATOM 1769 N N . ASN A 1 220 ? 14.948 -6.793 -3.703 1.00 97.00 220 ASN A N 1
ATOM 1770 C CA . ASN A 1 220 ? 14.772 -7.216 -5.089 1.00 97.00 220 ASN A CA 1
ATOM 1771 C C . ASN A 1 220 ? 13.370 -6.883 -5.603 1.00 97.00 220 ASN A C 1
ATOM 1773 O O . ASN A 1 220 ? 13.242 -6.278 -6.667 1.00 97.00 220 ASN A O 1
ATOM 1777 N N . SER A 1 221 ? 12.326 -7.229 -4.844 1.00 98.06 221 SER A N 1
ATOM 1778 C CA . SER A 1 221 ? 10.939 -6.914 -5.211 1.00 98.06 221 SER A CA 1
ATOM 1779 C C . SER A 1 221 ? 10.708 -5.403 -5.269 1.00 98.06 221 SER A C 1
ATOM 1781 O O . SER A 1 221 ? 10.136 -4.902 -6.238 1.00 98.06 221 SER A O 1
ATOM 1783 N N . THR A 1 222 ? 11.242 -4.666 -4.292 1.00 98.12 222 THR A N 1
ATOM 1784 C CA . THR A 1 222 ? 11.207 -3.195 -4.255 1.00 98.12 222 THR A CA 1
ATOM 1785 C C . THR A 1 222 ? 11.874 -2.586 -5.487 1.00 98.12 222 THR A C 1
ATOM 1787 O O . THR A 1 222 ? 11.241 -1.850 -6.244 1.00 98.12 222 THR A O 1
ATOM 1790 N N . THR A 1 223 ? 13.135 -2.944 -5.743 1.00 96.38 223 THR A N 1
ATOM 1791 C CA . THR A 1 223 ? 13.911 -2.435 -6.883 1.00 96.38 223 THR A CA 1
ATOM 1792 C C . THR A 1 223 ? 13.236 -2.760 -8.211 1.00 96.38 223 THR A C 1
ATOM 1794 O O . THR A 1 223 ? 13.179 -1.912 -9.103 1.00 96.38 223 THR A O 1
ATOM 1797 N N . TRP A 1 224 ? 12.675 -3.966 -8.350 1.00 96.62 224 TRP A N 1
ATOM 1798 C CA . TRP A 1 224 ? 11.956 -4.352 -9.558 1.00 96.62 224 TRP A CA 1
ATOM 1799 C C . TRP A 1 224 ? 10.738 -3.452 -9.795 1.00 96.62 224 TRP A C 1
ATOM 1801 O O . TRP A 1 224 ? 10.570 -2.947 -10.906 1.00 96.62 224 TRP A O 1
ATOM 1811 N N . ILE A 1 225 ? 9.922 -3.198 -8.768 1.00 97.62 225 ILE A N 1
ATOM 1812 C CA . ILE A 1 225 ? 8.743 -2.326 -8.879 1.00 97.62 225 ILE A CA 1
ATOM 1813 C C . ILE A 1 225 ? 9.153 -0.902 -9.266 1.00 97.62 225 ILE A C 1
ATOM 1815 O O . ILE A 1 225 ? 8.600 -0.345 -10.218 1.00 97.62 225 ILE A O 1
ATOM 1819 N N . LEU A 1 226 ? 10.132 -0.323 -8.565 1.00 95.88 226 LEU A N 1
ATOM 1820 C CA . LEU A 1 226 ? 10.575 1.053 -8.805 1.00 95.88 226 LEU A CA 1
ATOM 1821 C C . LEU A 1 226 ? 11.144 1.229 -10.223 1.00 95.88 226 LEU A C 1
ATOM 1823 O O . LEU A 1 226 ? 10.831 2.215 -10.890 1.00 95.88 226 LEU A O 1
ATOM 1827 N N . ASN A 1 227 ? 11.900 0.246 -10.723 1.00 93.38 227 ASN A N 1
ATOM 1828 C CA . ASN A 1 227 ? 12.499 0.300 -12.059 1.00 93.38 227 ASN A CA 1
ATOM 1829 C C . ASN A 1 227 ? 11.502 0.040 -13.198 1.00 93.38 227 ASN A C 1
ATOM 1831 O O . ASN A 1 227 ? 11.622 0.662 -14.255 1.00 93.38 227 ASN A O 1
ATOM 1835 N N . ASN A 1 228 ? 10.547 -0.878 -13.011 1.00 94.00 228 ASN A N 1
ATOM 1836 C CA . ASN A 1 228 ? 9.690 -1.358 -14.102 1.00 94.00 228 ASN A CA 1
ATOM 1837 C C . ASN A 1 228 ? 8.306 -0.702 -14.113 1.00 94.00 228 ASN A C 1
ATOM 1839 O O . ASN A 1 228 ? 7.834 -0.311 -15.175 1.00 94.00 228 ASN A O 1
ATOM 1843 N N . ILE A 1 229 ? 7.663 -0.536 -12.951 1.00 95.38 229 ILE A N 1
ATOM 1844 C CA . ILE A 1 229 ? 6.352 0.134 -12.863 1.00 95.38 229 ILE A CA 1
ATOM 1845 C C . ILE A 1 229 ? 6.523 1.658 -12.852 1.00 95.38 229 ILE A C 1
ATOM 1847 O O . ILE A 1 229 ? 5.660 2.380 -13.352 1.00 95.38 229 ILE A O 1
ATOM 1851 N N . LYS A 1 230 ? 7.648 2.157 -12.318 1.00 93.94 230 LYS A N 1
ATOM 1852 C CA . LYS A 1 230 ? 7.979 3.592 -12.238 1.00 93.94 230 LYS A CA 1
ATOM 1853 C C . LYS A 1 230 ? 6.828 4.430 -11.643 1.00 93.94 230 LYS A C 1
ATOM 1855 O O . LYS A 1 230 ? 6.347 5.373 -12.292 1.00 93.94 230 LYS A O 1
ATOM 1860 N N . PRO A 1 231 ? 6.342 4.080 -10.434 1.00 95.75 231 PRO A N 1
ATOM 1861 C CA . PRO A 1 231 ? 5.180 4.726 -9.842 1.00 95.75 231 PRO A CA 1
ATOM 1862 C C . PRO A 1 231 ? 5.410 6.212 -9.573 1.00 95.75 231 PRO A C 1
ATOM 1864 O O . PRO A 1 231 ? 6.531 6.702 -9.412 1.00 95.75 231 PRO A O 1
ATOM 1867 N N . ASP A 1 232 ? 4.303 6.942 -9.512 1.00 94.25 232 ASP A N 1
ATOM 1868 C CA . ASP A 1 232 ? 4.280 8.349 -9.166 1.00 94.25 232 ASP A CA 1
ATOM 1869 C C . ASP A 1 232 ? 4.242 8.642 -7.678 1.00 94.25 232 ASP A C 1
ATOM 1871 O O . ASP A 1 232 ? 4.913 9.567 -7.220 1.00 94.25 232 ASP A O 1
ATOM 1875 N N . PHE A 1 233 ? 3.524 7.801 -6.948 1.00 97.12 233 PHE A N 1
ATOM 1876 C CA . PHE A 1 233 ? 3.398 7.840 -5.503 1.00 97.12 233 PHE A CA 1
ATOM 1877 C C . PHE A 1 233 ? 3.085 6.426 -5.005 1.00 97.12 233 PHE A C 1
ATOM 1879 O O . PHE A 1 233 ? 2.473 5.636 -5.733 1.00 97.12 233 PHE A O 1
ATOM 1886 N N . VAL A 1 234 ? 3.466 6.106 -3.773 1.00 98.56 234 VAL A N 1
ATOM 1887 C CA . VAL A 1 234 ? 3.137 4.824 -3.138 1.00 98.56 234 VAL A CA 1
ATOM 1888 C C . VAL A 1 234 ? 2.431 5.079 -1.810 1.00 98.56 234 VAL A C 1
ATOM 1890 O O . VAL A 1 234 ? 2.904 5.866 -0.995 1.00 98.56 234 VAL A O 1
ATOM 1893 N N . LEU A 1 235 ? 1.297 4.416 -1.591 1.00 98.50 235 LEU A N 1
ATOM 1894 C CA . LEU A 1 235 ? 0.599 4.374 -0.306 1.00 98.50 235 LEU A CA 1
ATOM 1895 C C . LEU A 1 235 ? 0.562 2.933 0.192 1.00 98.50 235 LEU A C 1
ATOM 1897 O O . LEU A 1 235 ? 0.186 2.027 -0.558 1.00 98.50 235 LEU A O 1
ATOM 1901 N N . ASN A 1 236 ? 0.921 2.719 1.453 1.00 98.38 236 ASN A N 1
ATOM 1902 C CA . ASN A 1 236 ? 0.851 1.400 2.070 1.00 98.38 236 ASN A CA 1
ATOM 1903 C C . ASN A 1 236 ? 0.447 1.419 3.544 1.00 98.38 236 ASN A C 1
ATOM 1905 O O . ASN A 1 236 ? 0.227 2.488 4.111 1.00 98.38 236 ASN A O 1
ATOM 1909 N N . GLY A 1 237 ? 0.267 0.234 4.124 1.00 96.94 237 GLY A N 1
ATOM 1910 C CA . GLY A 1 237 ? -0.115 0.035 5.518 1.00 96.94 237 GLY A CA 1
ATOM 1911 C C . GLY A 1 237 ? 0.925 -0.805 6.255 1.00 96.94 237 GLY A C 1
ATOM 1912 O O . GLY A 1 237 ? 2.121 -0.558 6.130 1.00 96.94 237 GLY A O 1
ATOM 1913 N N . HIS A 1 238 ? 0.448 -1.811 6.989 1.00 97.31 238 HIS A N 1
ATOM 1914 C CA . HIS A 1 238 ? 1.247 -2.786 7.733 1.00 97.31 238 HIS A CA 1
ATOM 1915 C C . HIS A 1 238 ? 2.004 -2.220 8.952 1.00 97.31 238 HIS A C 1
ATOM 1917 O O . HIS A 1 238 ? 1.666 -2.580 10.076 1.00 97.31 238 HIS A O 1
ATOM 1923 N N . ASP A 1 239 ? 2.951 -1.291 8.772 1.00 93.31 239 ASP A N 1
ATOM 1924 C CA . ASP A 1 239 ? 3.632 -0.635 9.903 1.00 93.31 239 ASP A CA 1
ATOM 1925 C C . ASP A 1 239 ? 2.665 0.341 10.586 1.00 93.31 239 ASP A C 1
ATOM 1927 O O . ASP A 1 239 ? 2.200 1.339 10.020 1.00 93.31 239 ASP A O 1
ATOM 1931 N N . HIS A 1 240 ? 2.347 0.046 11.842 1.00 94.06 240 HIS A N 1
ATOM 1932 C CA . HIS A 1 240 ? 1.341 0.784 12.584 1.00 94.06 240 HIS A CA 1
ATOM 1933 C C . HIS A 1 240 ? 1.777 2.195 12.994 1.00 94.06 240 HIS A C 1
ATOM 1935 O O . HIS A 1 240 ? 0.913 3.051 13.222 1.00 94.06 240 HIS A O 1
ATOM 1941 N N . TYR A 1 241 ? 3.081 2.463 13.080 1.00 94.12 241 TYR A N 1
ATOM 1942 C CA . TYR A 1 241 ? 3.617 3.775 13.440 1.00 94.12 241 TYR A CA 1
ATOM 1943 C C . TYR A 1 241 ? 3.567 4.767 12.277 1.00 94.12 241 TYR A C 1
ATOM 1945 O O . TYR A 1 241 ? 3.531 5.980 12.511 1.00 94.12 241 TYR A O 1
ATOM 1953 N N . GLY A 1 242 ? 3.465 4.259 11.047 1.00 94.69 242 GLY A N 1
ATOM 1954 C CA . GLY A 1 242 ? 3.524 5.050 9.829 1.00 94.69 242 GLY A CA 1
ATOM 1955 C C . GLY A 1 242 ? 4.936 5.545 9.520 1.00 94.69 242 GLY A C 1
ATOM 1956 O O . GLY A 1 242 ? 5.803 5.635 10.387 1.00 94.69 242 GLY A O 1
ATOM 1957 N N . CYS A 1 243 ? 5.165 5.881 8.257 1.00 96.19 243 CYS A N 1
ATOM 1958 C CA . CYS A 1 243 ? 6.473 6.294 7.764 1.00 96.19 243 CYS A CA 1
ATOM 1959 C C . CYS A 1 243 ? 6.308 7.114 6.479 1.00 96.19 243 CYS A C 1
ATOM 1961 O O . CYS A 1 243 ? 5.499 6.761 5.627 1.00 96.19 243 CYS A O 1
ATOM 1963 N N . ASP A 1 244 ? 7.045 8.213 6.335 1.00 96.44 244 ASP A N 1
ATOM 1964 C CA . ASP A 1 244 ? 6.976 9.102 5.168 1.00 96.44 244 ASP A CA 1
ATOM 1965 C C . ASP A 1 244 ? 8.382 9.288 4.611 1.00 96.44 244 ASP A C 1
ATOM 1967 O O . ASP A 1 244 ? 9.242 9.890 5.261 1.00 96.44 244 ASP A O 1
ATOM 1971 N N . ILE A 1 245 ? 8.623 8.709 3.438 1.00 96.12 245 ILE A N 1
ATOM 1972 C CA . ILE A 1 245 ? 9.961 8.583 2.870 1.00 96.12 245 ILE A CA 1
ATOM 1973 C C . ILE A 1 245 ? 9.967 8.884 1.378 1.00 96.12 245 ILE A C 1
ATOM 1975 O O . ILE A 1 245 ? 8.947 8.837 0.687 1.00 96.12 245 ILE A O 1
ATOM 1979 N N . VAL A 1 246 ? 11.161 9.134 0.859 1.00 95.56 246 VAL A N 1
ATOM 1980 C CA . VAL A 1 246 ? 11.434 9.285 -0.563 1.00 95.56 246 VAL A CA 1
ATOM 1981 C C . VAL A 1 246 ? 12.516 8.290 -0.962 1.00 95.56 246 VAL A C 1
ATOM 1983 O O . VAL A 1 246 ? 13.628 8.328 -0.441 1.00 95.56 246 VAL A O 1
ATOM 1986 N N . HIS A 1 247 ? 12.193 7.418 -1.912 1.00 95.12 247 HIS A N 1
ATOM 1987 C CA . HIS A 1 247 ? 13.169 6.603 -2.629 1.00 95.12 247 HIS A CA 1
ATOM 1988 C C . HIS A 1 247 ? 13.870 7.473 -3.657 1.00 95.12 247 HIS A C 1
ATOM 1990 O O . HIS A 1 247 ? 13.196 8.088 -4.480 1.00 95.12 247 HIS A O 1
ATOM 1996 N N . VAL A 1 248 ? 15.196 7.513 -3.643 1.00 92.06 248 VAL A N 1
ATOM 1997 C CA . VAL A 1 248 ? 16.018 8.261 -4.595 1.00 92.06 248 VAL A CA 1
ATOM 1998 C C . VAL A 1 248 ? 16.927 7.294 -5.337 1.00 92.06 248 VAL A C 1
ATOM 2000 O O . VAL A 1 248 ? 17.646 6.501 -4.729 1.00 92.06 248 VAL A O 1
ATOM 2003 N N . ARG A 1 249 ? 16.899 7.366 -6.666 1.00 89.06 249 ARG A N 1
ATOM 2004 C CA . ARG A 1 249 ? 17.776 6.596 -7.540 1.00 89.06 249 ARG A CA 1
ATOM 2005 C C . ARG A 1 249 ? 19.148 7.257 -7.568 1.00 89.06 249 ARG A C 1
ATOM 2007 O O . ARG A 1 249 ? 19.280 8.403 -7.994 1.00 89.06 249 ARG A O 1
ATOM 2014 N N . SER A 1 250 ? 20.165 6.524 -7.140 1.00 83.44 250 SER A N 1
ATOM 2015 C CA . SER A 1 250 ? 21.552 6.974 -7.108 1.00 83.44 250 SER A CA 1
ATOM 2016 C C . SER A 1 250 ? 22.431 6.061 -7.946 1.00 83.44 250 SER A C 1
ATOM 2018 O O . SER A 1 250 ? 22.158 4.874 -8.098 1.00 83.44 250 SER A O 1
ATOM 2020 N N . TRP A 1 251 ? 23.500 6.627 -8.495 1.00 81.00 251 TRP A N 1
ATOM 2021 C CA . TRP A 1 251 ? 24.578 5.853 -9.094 1.00 81.00 251 TRP A CA 1
ATOM 2022 C C . TRP A 1 251 ? 25.536 5.389 -7.997 1.00 81.00 251 TRP A C 1
ATOM 2024 O O . TRP A 1 251 ? 25.968 6.206 -7.181 1.00 81.00 251 TRP A O 1
ATOM 2034 N N . ASP A 1 252 ? 25.866 4.103 -7.978 1.00 78.44 252 ASP A N 1
ATOM 2035 C CA . ASP A 1 252 ? 26.890 3.543 -7.103 1.00 78.44 252 ASP A CA 1
ATOM 2036 C C . ASP A 1 252 ? 28.206 3.405 -7.883 1.00 78.44 252 ASP A C 1
ATOM 2038 O O . ASP A 1 252 ? 28.332 2.601 -8.807 1.00 78.44 252 ASP A O 1
ATOM 2042 N N . GLU A 1 253 ? 29.208 4.208 -7.513 1.00 79.88 253 GLU A N 1
ATOM 2043 C CA . GLU A 1 253 ? 30.532 4.195 -8.150 1.00 79.88 253 GLU A CA 1
ATOM 2044 C C . GLU A 1 253 ? 31.293 2.877 -7.941 1.00 79.88 253 GLU A C 1
ATOM 2046 O O . GLU A 1 253 ? 32.147 2.531 -8.758 1.00 79.88 253 GLU A O 1
ATOM 2051 N N . GLY A 1 254 ? 31.004 2.142 -6.862 1.00 81.50 254 GLY A N 1
ATOM 2052 C CA . GLY A 1 254 ? 31.683 0.895 -6.522 1.00 81.50 254 GLY A CA 1
ATOM 2053 C C . GLY A 1 254 ? 31.203 -0.292 -7.354 1.00 81.50 254 GLY A C 1
ATOM 2054 O O . GLY A 1 254 ? 32.012 -1.139 -7.736 1.00 81.50 254 GLY A O 1
ATOM 2055 N N . THR A 1 255 ? 29.905 -0.347 -7.652 1.00 81.69 255 THR A N 1
ATOM 2056 C CA . THR A 1 255 ? 29.295 -1.415 -8.463 1.00 81.69 255 THR A CA 1
ATOM 2057 C C . THR A 1 255 ? 29.137 -1.028 -9.933 1.00 81.69 255 THR A C 1
ATOM 2059 O O . THR A 1 255 ? 29.114 -1.905 -10.794 1.00 81.69 255 THR A O 1
ATOM 2062 N N . GLY A 1 256 ? 29.094 0.272 -10.242 1.00 80.38 256 GLY A N 1
ATOM 2063 C CA . GLY A 1 256 ? 28.806 0.771 -11.585 1.00 80.38 256 GLY A CA 1
ATOM 2064 C C . GLY A 1 256 ? 27.349 0.551 -11.998 1.00 80.38 256 GLY A C 1
ATOM 2065 O O . GLY A 1 256 ? 27.063 0.430 -13.189 1.00 80.38 256 GLY A O 1
ATOM 2066 N N . GLU A 1 257 ? 26.440 0.459 -11.026 1.00 80.69 257 GLU A N 1
ATOM 2067 C CA . GLU A 1 257 ? 25.011 0.242 -11.238 1.00 80.69 257 GLU A CA 1
ATOM 2068 C C . GLU A 1 257 ? 24.179 1.310 -10.513 1.00 80.69 257 GLU A C 1
ATOM 2070 O O . GLU A 1 257 ? 24.645 1.999 -9.603 1.00 80.69 257 GLU A O 1
ATOM 2075 N N . PHE A 1 258 ? 22.922 1.474 -10.933 1.00 83.81 258 PHE A N 1
ATOM 2076 C CA . PHE A 1 258 ? 21.972 2.313 -10.205 1.00 83.81 258 PHE A CA 1
ATOM 2077 C C . PHE A 1 258 ? 21.349 1.530 -9.051 1.00 83.81 258 PHE A C 1
ATOM 2079 O O . PHE A 1 258 ? 20.844 0.427 -9.255 1.00 83.81 258 PHE A O 1
ATOM 2086 N N . SER A 1 259 ? 21.286 2.151 -7.879 1.00 88.19 259 SER A N 1
ATOM 2087 C CA . SER A 1 259 ? 20.585 1.644 -6.703 1.00 88.19 259 SER A CA 1
ATOM 2088 C C . SER A 1 259 ? 19.522 2.637 -6.232 1.00 88.19 259 SER A C 1
ATOM 2090 O O . SER A 1 259 ? 19.552 3.824 -6.566 1.00 88.19 259 SER A O 1
ATOM 2092 N N . TRP A 1 260 ? 18.544 2.139 -5.482 1.00 91.88 260 TRP A N 1
ATOM 2093 C CA . TRP A 1 260 ? 17.558 2.969 -4.798 1.00 91.88 260 TRP A CA 1
ATOM 2094 C C . TRP A 1 260 ? 17.944 3.081 -3.330 1.00 91.88 260 TRP A C 1
ATOM 2096 O O . TRP A 1 260 ? 18.206 2.064 -2.696 1.00 91.88 260 TRP A O 1
ATOM 2106 N N . MET A 1 261 ? 17.967 4.306 -2.814 1.00 91.56 261 MET A N 1
ATOM 2107 C CA . MET A 1 261 ? 18.160 4.596 -1.394 1.00 91.56 261 MET A CA 1
ATOM 2108 C C . MET A 1 261 ? 16.917 5.286 -0.847 1.00 91.56 261 MET A C 1
ATOM 2110 O O . MET A 1 261 ? 16.369 6.173 -1.507 1.00 91.56 261 MET A O 1
ATOM 2114 N N . ALA A 1 262 ? 16.478 4.908 0.350 1.00 93.81 262 ALA A N 1
ATOM 2115 C CA . ALA A 1 262 ? 15.362 5.564 1.013 1.00 93.81 262 ALA A CA 1
ATOM 2116 C C . ALA A 1 262 ? 15.858 6.675 1.951 1.00 93.81 262 ALA A C 1
ATOM 2118 O O . ALA A 1 262 ? 16.870 6.541 2.635 1.00 93.81 262 ALA A O 1
ATOM 2119 N N . TYR A 1 263 ? 15.115 7.777 2.009 1.00 93.50 263 TYR A N 1
ATOM 2120 C CA . TYR A 1 263 ? 15.356 8.879 2.939 1.00 93.50 263 TYR A CA 1
ATOM 2121 C C . TYR A 1 263 ? 14.051 9.270 3.612 1.00 93.50 263 TYR A C 1
ATOM 2123 O O . TYR A 1 263 ? 13.018 9.329 2.947 1.00 93.50 263 TYR A O 1
ATOM 2131 N N . SER A 1 264 ? 14.089 9.596 4.904 1.00 93.12 264 SER A N 1
ATOM 2132 C CA . SER A 1 264 ? 12.956 10.267 5.544 1.00 93.12 264 SER A CA 1
ATOM 2133 C C . SER A 1 264 ? 12.641 11.564 4.802 1.00 93.12 264 SER A C 1
ATOM 2135 O O . SER A 1 264 ? 13.546 12.351 4.516 1.00 93.12 264 SER A O 1
ATOM 2137 N N . THR A 1 265 ? 11.363 11.815 4.508 1.00 89.69 265 THR A N 1
ATOM 2138 C CA . THR A 1 265 ? 10.939 13.028 3.793 1.00 89.69 265 THR A CA 1
ATOM 2139 C C . THR A 1 265 ? 11.377 14.299 4.533 1.00 89.69 265 THR A C 1
ATOM 2141 O O . THR A 1 265 ? 11.697 15.297 3.896 1.00 89.69 265 THR A O 1
ATOM 2144 N N . SER A 1 266 ? 11.454 14.273 5.870 1.00 86.25 266 SER A N 1
ATOM 2145 C CA . SER A 1 266 ? 11.919 15.416 6.673 1.00 86.25 266 SER A CA 1
ATOM 2146 C C . SER A 1 266 ? 13.437 15.606 6.686 1.00 86.25 266 SER A C 1
ATOM 2148 O O . SER A 1 266 ? 13.911 16.666 7.084 1.00 86.25 266 SER A O 1
ATOM 2150 N N . GLU A 1 267 ? 14.197 14.582 6.305 1.00 85.12 267 GLU A N 1
ATOM 2151 C CA . GLU A 1 267 ? 15.666 14.568 6.346 1.00 85.12 267 GLU A CA 1
ATOM 2152 C C . GLU A 1 267 ? 16.281 14.515 4.943 1.00 85.12 267 GLU A C 1
ATOM 2154 O O . GLU A 1 267 ? 17.493 14.346 4.801 1.00 85.12 267 GLU A O 1
ATOM 2159 N N . LEU A 1 268 ? 15.459 14.664 3.900 1.00 83.12 268 LEU A N 1
ATOM 2160 C CA . LEU A 1 268 ? 15.916 14.651 2.520 1.00 83.12 268 LEU A CA 1
ATOM 2161 C C . LEU A 1 268 ? 16.913 15.806 2.289 1.00 83.12 268 LEU A C 1
ATOM 2163 O O . LEU A 1 268 ? 16.559 16.972 2.482 1.00 83.12 268 LEU A O 1
ATOM 2167 N N . PRO A 1 269 ? 18.159 15.525 1.862 1.00 79.38 269 PRO A N 1
ATOM 2168 C CA . PRO A 1 269 ? 19.141 16.570 1.594 1.00 79.38 269 PRO A CA 1
ATOM 2169 C C . PRO A 1 269 ? 18.667 17.520 0.488 1.00 79.38 269 PRO A C 1
ATOM 2171 O O . PRO A 1 269 ? 18.290 17.072 -0.594 1.00 79.38 269 PRO A O 1
ATOM 2174 N N . SER A 1 270 ? 18.767 18.835 0.707 1.00 74.31 270 SER A N 1
ATOM 2175 C CA . SER A 1 270 ? 18.272 19.857 -0.235 1.00 74.31 270 SER A CA 1
ATOM 2176 C C . SER A 1 270 ? 18.894 19.765 -1.638 1.00 74.31 270 SER A C 1
ATOM 2178 O O . SER A 1 270 ? 18.272 20.137 -2.632 1.00 74.31 270 SER A O 1
ATOM 2180 N N . GLU A 1 271 ? 20.119 19.244 -1.750 1.00 71.25 271 GLU A N 1
ATOM 2181 C CA . GLU A 1 271 ? 20.773 18.986 -3.041 1.00 71.25 271 GLU A CA 1
ATOM 2182 C C . GLU A 1 271 ? 20.086 17.859 -3.826 1.00 71.25 271 GLU A C 1
ATOM 2184 O O . GLU A 1 271 ? 19.942 17.951 -5.046 1.00 71.25 271 GLU A O 1
ATOM 2189 N N . LEU A 1 272 ? 19.642 16.805 -3.132 1.00 71.69 272 LEU A N 1
ATOM 2190 C CA . LEU A 1 272 ? 18.883 15.700 -3.722 1.00 71.69 272 LEU A CA 1
ATOM 2191 C C . LEU A 1 272 ? 17.445 16.118 -4.018 1.00 71.69 272 LEU A C 1
ATOM 2193 O O . LEU A 1 272 ? 16.905 15.722 -5.044 1.00 71.69 272 LEU A O 1
ATOM 2197 N N . GLU A 1 273 ? 16.858 16.970 -3.180 1.00 65.81 273 GLU A N 1
ATOM 2198 C CA . GLU A 1 273 ? 15.556 17.595 -3.423 1.00 65.81 273 GLU A CA 1
ATOM 2199 C C . GLU A 1 273 ? 15.582 18.451 -4.703 1.00 65.81 273 GLU A C 1
ATOM 2201 O O . GLU A 1 273 ? 14.741 18.291 -5.587 1.00 65.81 273 GLU A O 1
ATOM 2206 N N . THR A 1 274 ? 16.611 19.289 -4.869 1.00 61.41 274 THR A N 1
ATOM 2207 C CA . THR A 1 274 ? 16.776 20.135 -6.063 1.00 61.41 274 THR A CA 1
ATOM 2208 C C . THR A 1 274 ? 17.014 19.292 -7.317 1.00 61.41 274 THR A C 1
ATOM 2210 O O . THR A 1 274 ? 16.346 19.503 -8.326 1.00 61.41 274 THR A O 1
ATOM 2213 N N . LYS A 1 275 ? 17.891 18.278 -7.256 1.00 62.19 275 LYS A N 1
ATOM 2214 C CA . LYS A 1 275 ? 18.135 17.359 -8.384 1.00 62.19 275 LYS A CA 1
ATOM 2215 C C . LYS A 1 275 ? 16.904 16.529 -8.746 1.00 62.19 275 LYS A C 1
ATOM 2217 O O . LYS A 1 275 ? 16.641 16.321 -9.928 1.00 62.19 275 LYS A O 1
ATOM 2222 N N . ALA A 1 276 ? 16.134 16.085 -7.753 1.00 57.28 276 ALA A N 1
ATOM 2223 C CA . ALA A 1 276 ? 14.871 15.392 -7.974 1.00 57.28 276 ALA A CA 1
ATOM 2224 C C . ALA A 1 276 ? 13.865 16.281 -8.723 1.00 57.28 276 ALA A C 1
ATOM 2226 O O . ALA A 1 276 ? 13.198 15.806 -9.641 1.00 57.28 276 ALA A O 1
ATOM 2227 N N . HIS A 1 277 ? 13.796 17.572 -8.384 1.00 55.62 277 HIS A N 1
ATOM 2228 C CA . HIS A 1 277 ? 12.927 18.538 -9.059 1.00 55.62 277 HIS A CA 1
ATOM 2229 C C . HIS A 1 277 ? 13.429 18.969 -10.447 1.00 55.62 277 HIS A C 1
ATOM 2231 O O . HIS A 1 277 ? 12.618 19.136 -11.358 1.00 55.62 277 HIS A O 1
ATOM 2237 N N . GLU A 1 278 ? 14.740 19.131 -10.641 1.00 49.69 278 GLU A N 1
ATOM 2238 C CA . GLU A 1 278 ? 15.336 19.521 -11.927 1.00 49.69 278 GLU A CA 1
ATOM 2239 C C . GLU A 1 278 ? 15.240 18.404 -12.976 1.00 49.69 278 GLU A C 1
ATOM 2241 O O . GLU A 1 278 ? 14.914 18.663 -14.133 1.00 49.69 278 GLU A O 1
ATOM 2246 N N . HIS A 1 279 ? 15.455 17.145 -12.591 1.00 48.84 279 HIS A N 1
ATOM 2247 C CA . HIS A 1 279 ? 15.381 16.024 -13.531 1.00 48.84 279 HIS A CA 1
ATOM 2248 C C . HIS A 1 279 ? 13.954 15.577 -13.859 1.00 48.84 279 HIS A C 1
ATOM 2250 O O . HIS A 1 279 ? 13.740 15.035 -14.941 1.00 48.84 279 HIS A O 1
ATOM 2256 N N . GLU A 1 280 ? 12.966 15.896 -13.014 1.00 49.09 280 GLU A N 1
ATOM 2257 C CA . GLU A 1 280 ? 11.544 15.796 -13.381 1.00 49.09 280 GLU A CA 1
ATOM 2258 C C . GLU A 1 280 ? 11.225 16.635 -14.643 1.00 49.09 280 GLU A C 1
ATOM 2260 O O . GLU A 1 280 ? 10.264 16.347 -15.356 1.00 49.09 280 GLU A O 1
ATOM 2265 N N . GLN A 1 281 ? 12.043 17.657 -14.947 1.00 46.69 281 GLN A N 1
ATOM 2266 C CA . GLN A 1 281 ? 11.890 18.542 -16.108 1.00 46.69 281 GLN A CA 1
ATOM 2267 C C . GLN A 1 281 ? 12.731 18.140 -17.334 1.00 46.69 281 GLN A C 1
ATOM 2269 O O . GLN A 1 281 ? 12.375 18.529 -18.447 1.00 46.69 281 GLN A O 1
ATOM 2274 N N . ILE A 1 282 ? 13.839 17.404 -17.162 1.00 44.50 282 ILE A N 1
ATOM 2275 C CA . ILE A 1 282 ? 14.870 17.241 -18.210 1.00 44.50 282 ILE A CA 1
ATOM 2276 C C . ILE A 1 282 ? 14.854 15.849 -18.863 1.00 44.50 282 ILE A C 1
ATOM 2278 O O . ILE A 1 282 ? 15.169 15.749 -20.048 1.00 44.50 282 ILE A O 1
ATOM 2282 N N . ASP A 1 283 ? 14.418 14.797 -18.162 1.00 43.31 283 ASP A N 1
ATOM 2283 C CA . ASP A 1 283 ? 14.276 13.460 -18.752 1.00 43.31 283 ASP A CA 1
ATOM 2284 C C . ASP A 1 283 ? 13.042 12.735 -18.190 1.00 43.31 283 ASP A C 1
ATOM 2286 O O . ASP A 1 283 ? 13.055 12.182 -17.091 1.00 43.31 283 ASP A O 1
ATOM 2290 N N . ARG A 1 284 ? 11.939 12.740 -18.953 1.00 51.38 284 ARG A N 1
ATOM 2291 C CA . ARG A 1 284 ? 10.683 12.068 -18.566 1.00 51.38 284 ARG A CA 1
ATOM 2292 C C . ARG A 1 284 ? 10.830 10.538 -18.483 1.00 51.38 284 ARG A C 1
ATOM 2294 O O . ARG A 1 284 ? 9.918 9.880 -17.982 1.00 51.38 284 ARG A O 1
ATOM 2301 N N . GLN A 1 285 ? 11.940 9.961 -18.958 1.00 51.78 285 GLN A N 1
ATOM 2302 C CA . GLN A 1 285 ? 12.140 8.513 -19.037 1.00 51.78 285 GLN A CA 1
ATOM 2303 C C . GLN A 1 285 ? 12.762 7.903 -17.762 1.00 51.78 285 GLN A C 1
ATOM 2305 O O . GLN A 1 285 ? 12.483 6.735 -17.453 1.00 51.78 285 GLN A O 1
ATOM 2310 N N . ASP A 1 286 ? 13.541 8.678 -16.996 1.00 62.09 286 ASP A N 1
ATOM 2311 C CA . ASP A 1 286 ? 14.291 8.216 -15.820 1.00 62.09 286 ASP A CA 1
ATOM 2312 C C . ASP A 1 286 ? 13.895 8.980 -14.553 1.00 62.09 286 ASP A C 1
ATOM 2314 O O . ASP A 1 286 ? 14.538 9.929 -14.110 1.00 62.09 286 ASP A O 1
ATOM 2318 N N . LYS A 1 287 ? 12.804 8.524 -13.933 1.00 66.00 287 LYS A N 1
ATOM 2319 C CA . LYS A 1 287 ? 12.336 9.071 -12.663 1.00 66.00 287 LYS A CA 1
ATOM 2320 C C . LYS A 1 287 ? 13.385 8.878 -11.563 1.00 66.00 287 LYS A C 1
ATOM 2322 O O . LYS A 1 287 ? 13.804 7.751 -11.301 1.00 66.00 287 LYS A O 1
ATOM 2327 N N . ILE A 1 288 ? 13.773 9.977 -10.915 1.00 80.38 288 ILE A N 1
ATOM 2328 C CA . ILE A 1 288 ? 14.871 9.997 -9.935 1.00 80.38 288 ILE A CA 1
ATOM 2329 C C . ILE A 1 288 ? 14.381 9.831 -8.499 1.00 80.38 288 ILE A C 1
ATOM 2331 O O . ILE A 1 288 ? 15.118 9.301 -7.675 1.00 80.38 288 ILE A O 1
ATOM 2335 N N . SER A 1 289 ? 13.149 10.235 -8.183 1.00 89.75 289 SER A N 1
ATOM 2336 C CA . SER A 1 289 ? 12.618 10.104 -6.827 1.00 89.75 289 SER A CA 1
ATOM 2337 C C . SER A 1 289 ? 11.159 9.666 -6.785 1.00 89.75 289 SER A C 1
ATOM 2339 O O . SER A 1 289 ? 10.365 10.014 -7.658 1.00 89.75 289 SER A O 1
ATOM 2341 N N . ILE A 1 290 ? 10.792 8.877 -5.776 1.00 94.19 290 ILE A N 1
ATOM 2342 C CA . ILE A 1 290 ? 9.437 8.353 -5.576 1.00 94.19 290 ILE A CA 1
ATOM 2343 C C . ILE A 1 290 ? 9.100 8.465 -4.092 1.00 94.19 290 ILE A C 1
ATOM 2345 O O . ILE A 1 290 ? 9.765 7.854 -3.260 1.00 94.19 290 ILE A O 1
ATOM 2349 N N . ARG A 1 291 ? 8.055 9.228 -3.753 1.00 95.88 291 ARG A N 1
ATOM 2350 C CA . ARG A 1 291 ? 7.563 9.314 -2.374 1.00 95.88 291 ARG A CA 1
ATOM 2351 C C . ARG A 1 291 ? 6.683 8.112 -2.052 1.00 95.88 291 ARG A C 1
ATOM 2353 O O . ARG A 1 291 ? 5.764 7.782 -2.807 1.00 95.88 291 ARG A O 1
ATOM 2360 N N . GLU A 1 292 ? 6.962 7.490 -0.921 1.00 98.12 292 GLU A N 1
ATOM 2361 C CA . GLU A 1 292 ? 6.168 6.423 -0.335 1.00 98.12 292 GLU A CA 1
ATOM 2362 C C . GLU A 1 292 ? 5.695 6.864 1.042 1.00 98.12 292 GLU A C 1
ATOM 2364 O O . GLU A 1 292 ? 6.472 7.358 1.859 1.00 98.12 292 GLU A O 1
ATOM 2369 N N . VAL A 1 293 ? 4.415 6.638 1.307 1.00 98.38 293 VAL A N 1
ATOM 2370 C CA . VAL A 1 293 ? 3.837 6.876 2.617 1.00 98.38 293 VAL A CA 1
ATOM 2371 C C . VAL A 1 293 ? 3.204 5.599 3.142 1.00 98.38 293 VAL A C 1
ATOM 2373 O O . VAL A 1 293 ? 2.232 5.083 2.585 1.00 98.38 293 VAL A O 1
ATOM 2376 N N . THR A 1 294 ? 3.731 5.139 4.267 1.00 97.81 294 THR A N 1
ATOM 2377 C CA . THR A 1 294 ? 3.095 4.163 5.138 1.00 97.81 294 THR A CA 1
ATOM 2378 C C . THR A 1 294 ? 2.098 4.880 6.039 1.00 97.81 294 THR A C 1
ATOM 2380 O O . THR A 1 294 ? 2.464 5.697 6.891 1.00 97.81 294 THR A O 1
ATOM 2383 N N . GLN A 1 295 ? 0.814 4.606 5.825 1.00 96.62 295 GLN A N 1
ATOM 2384 C CA . GLN A 1 295 ? -0.289 5.162 6.591 1.00 96.62 295 GLN A CA 1
ATOM 2385 C C . GLN A 1 295 ? -0.196 4.697 8.042 1.00 96.62 295 GLN A C 1
ATOM 2387 O O . GLN A 1 295 ? -0.394 3.523 8.346 1.00 96.62 295 GLN A O 1
ATOM 2392 N N . ARG A 1 296 ? 0.002 5.653 8.952 1.00 95.12 296 ARG A N 1
ATOM 2393 C CA . ARG A 1 296 ? -0.082 5.399 10.390 1.00 95.12 296 ARG A CA 1
ATOM 2394 C C . ARG A 1 296 ? -1.443 4.812 10.754 1.00 95.12 296 ARG A C 1
ATOM 2396 O O . ARG A 1 296 ? -2.473 5.272 10.252 1.00 95.12 296 ARG A O 1
ATOM 2403 N N . SER A 1 297 ? -1.442 3.824 11.643 1.00 93.06 297 SER A N 1
ATOM 2404 C CA . SER A 1 297 ? -2.625 3.018 11.921 1.00 93.06 297 SER A CA 1
ATOM 2405 C C . SER A 1 297 ? -3.791 3.830 12.497 1.00 93.06 297 SER A C 1
ATOM 2407 O O . SER A 1 297 ? -3.636 4.740 13.319 1.00 93.06 297 SER A O 1
ATOM 2409 N N . MET A 1 298 ? -4.998 3.433 12.089 1.00 90.25 298 MET A N 1
ATOM 2410 C CA . MET A 1 298 ? -6.266 3.912 12.643 1.00 90.25 298 MET A CA 1
ATOM 2411 C C . MET A 1 298 ? -6.572 3.336 14.034 1.00 90.25 298 MET A C 1
ATOM 2413 O O . MET A 1 298 ? -7.549 3.728 14.674 1.00 90.25 298 MET A O 1
ATOM 2417 N N . MET A 1 299 ? -5.766 2.390 14.514 1.00 87.38 299 MET A N 1
ATOM 2418 C CA . MET A 1 299 ? -5.879 1.862 15.867 1.00 87.38 299 MET A CA 1
ATOM 2419 C C . MET A 1 299 ? -5.591 2.959 16.902 1.00 87.38 299 MET A C 1
ATOM 2421 O O . MET A 1 299 ? -4.699 3.792 16.734 1.00 87.38 299 MET A O 1
ATOM 2425 N N . ALA A 1 300 ? -6.345 2.941 18.003 1.00 82.62 300 ALA A N 1
ATOM 2426 C CA . ALA A 1 300 ? -6.281 3.980 19.031 1.00 82.62 300 ALA A CA 1
ATOM 2427 C C . ALA A 1 300 ? -4.892 4.104 19.682 1.00 82.62 300 ALA A C 1
ATOM 2429 O O . ALA A 1 300 ? -4.450 5.218 19.944 1.00 82.62 300 ALA A O 1
ATOM 2430 N N . GLU A 1 301 ? -4.185 2.986 19.883 1.00 83.12 301 GLU A N 1
ATOM 2431 C CA . GLU A 1 301 ? -2.814 2.968 20.424 1.00 83.12 301 GLU A CA 1
ATOM 2432 C C . GLU A 1 301 ? -1.824 3.755 19.553 1.00 83.12 301 GLU A C 1
ATOM 2434 O O . GLU A 1 301 ? -0.866 4.334 20.056 1.00 83.12 301 GLU A O 1
ATOM 2439 N N . PHE A 1 302 ? -2.109 3.864 18.254 1.00 88.69 302 PHE A N 1
ATOM 2440 C CA . PHE A 1 302 ? -1.290 4.606 17.304 1.00 88.69 302 PHE A CA 1
ATOM 2441 C C . PHE A 1 302 ? -1.864 5.993 16.995 1.00 88.69 302 PHE A C 1
ATOM 2443 O O . PHE A 1 302 ? -1.366 6.658 16.095 1.00 88.69 302 PHE A O 1
ATOM 2450 N N . GLY A 1 303 ? -2.859 6.468 17.754 1.00 83.25 303 GLY A N 1
ATOM 2451 C CA . GLY A 1 303 ? -3.446 7.810 17.634 1.00 83.25 303 GLY A CA 1
ATOM 2452 C C . GLY A 1 303 ? -4.615 7.922 16.650 1.00 83.25 303 GLY A C 1
ATOM 2453 O O . GLY A 1 303 ? -5.112 9.024 16.409 1.00 83.25 303 GLY A O 1
ATOM 2454 N N . GLY A 1 304 ? -5.086 6.796 16.107 1.00 87.00 304 GLY A N 1
ATOM 2455 C CA . GLY A 1 304 ? -6.273 6.751 15.262 1.00 87.00 304 GLY A CA 1
ATOM 2456 C C . GLY A 1 304 ? -6.153 7.627 14.024 1.00 87.00 304 GLY A C 1
ATOM 2457 O O . GLY A 1 304 ? -6.926 8.568 13.878 1.00 87.00 304 GLY A O 1
ATOM 2458 N N . TYR A 1 305 ? -5.168 7.362 13.168 1.00 91.50 305 TYR A N 1
ATOM 2459 C CA . TYR A 1 305 ? -4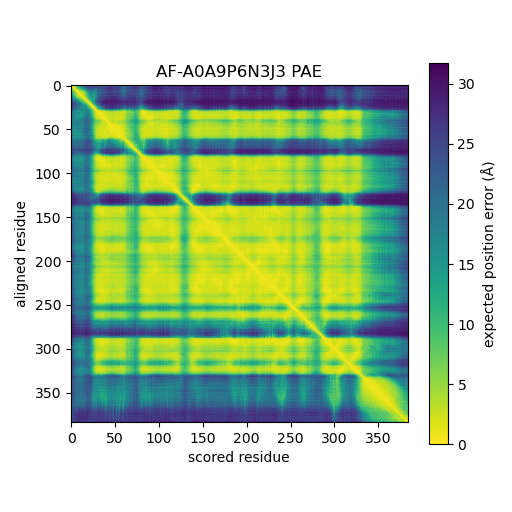.905 8.182 11.987 1.00 91.50 305 TYR A CA 1
ATOM 2460 C C . TYR A 1 305 ? -5.688 7.715 10.755 1.00 91.50 305 TYR A C 1
ATOM 2462 O O . TYR A 1 305 ? -5.835 6.520 10.510 1.00 91.50 305 TYR A O 1
ATOM 2470 N N . ALA A 1 306 ? -6.135 8.673 9.943 1.00 92.12 306 ALA A N 1
ATOM 2471 C CA . ALA A 1 306 ? -6.416 8.456 8.525 1.00 92.12 306 ALA A CA 1
ATOM 2472 C C . ALA A 1 306 ? -5.573 9.401 7.668 1.00 92.12 306 ALA A C 1
ATOM 2474 O O . ALA A 1 306 ? -5.112 10.440 8.140 1.00 92.12 306 ALA A O 1
ATOM 2475 N N . GLY A 1 307 ? -5.381 9.044 6.406 1.00 92.69 307 GLY A N 1
ATOM 2476 C CA . GLY A 1 307 ? -4.657 9.850 5.432 1.00 92.69 307 GLY A CA 1
ATOM 2477 C C . GLY A 1 307 ? -5.605 10.573 4.494 1.00 92.69 307 GLY A C 1
ATOM 2478 O O . GLY A 1 307 ? -6.551 9.983 3.971 1.00 92.69 307 GLY A O 1
ATOM 2479 N N . LEU A 1 308 ? -5.334 11.850 4.246 1.00 93.50 308 LEU A N 1
ATOM 2480 C CA . LEU A 1 308 ? -5.930 12.605 3.155 1.00 93.50 308 LEU A CA 1
ATOM 2481 C C . LEU A 1 308 ? -4.930 12.652 2.009 1.00 93.50 308 LEU A C 1
ATOM 2483 O O . LEU A 1 308 ? -3.883 13.283 2.126 1.00 93.50 308 LEU A O 1
ATOM 2487 N N . PHE A 1 309 ? -5.268 11.981 0.914 1.00 93.38 309 PHE A N 1
ATOM 2488 C CA . PHE A 1 309 ? -4.491 11.986 -0.316 1.00 93.38 309 PHE A CA 1
ATOM 2489 C C . PHE A 1 309 ? -5.203 12.822 -1.381 1.00 93.38 309 PHE A C 1
ATOM 2491 O O . PHE A 1 309 ? -6.384 12.610 -1.662 1.00 93.38 309 PHE A O 1
ATOM 2498 N N . GLU A 1 310 ? -4.484 13.762 -1.986 1.00 91.38 310 GLU A N 1
ATOM 2499 C CA . GLU A 1 310 ? -4.974 14.614 -3.064 1.00 91.38 310 GLU A CA 1
ATOM 2500 C C . GLU A 1 310 ? -4.049 14.497 -4.278 1.00 91.38 310 GLU A C 1
ATOM 2502 O O . GLU A 1 310 ? -2.851 14.750 -4.189 1.00 91.38 310 GLU A O 1
ATOM 2507 N N . ALA A 1 311 ? -4.628 14.152 -5.428 1.00 89.25 311 ALA A N 1
ATOM 2508 C CA . ALA A 1 311 ? -3.992 14.296 -6.730 1.00 89.25 311 ALA A CA 1
ATOM 2509 C C . ALA A 1 311 ? -4.678 15.451 -7.464 1.00 89.25 311 ALA A C 1
ATOM 2511 O O . ALA A 1 311 ? -5.885 15.392 -7.722 1.00 89.25 311 ALA A O 1
ATOM 2512 N N . ARG A 1 312 ? -3.931 16.506 -7.790 1.00 85.12 312 ARG A N 1
ATOM 2513 C CA . ARG A 1 312 ? -4.484 17.709 -8.428 1.00 85.12 312 ARG A CA 1
ATOM 2514 C C . ARG A 1 312 ? -3.598 18.211 -9.555 1.00 85.12 312 ARG A C 1
ATOM 2516 O O . ARG A 1 312 ? -2.386 18.031 -9.527 1.00 85.12 312 ARG A O 1
ATOM 2523 N N . ILE A 1 313 ? -4.208 18.879 -10.526 1.00 82.44 313 ILE A N 1
ATOM 2524 C CA . ILE A 1 313 ? -3.471 19.600 -11.565 1.00 82.44 313 ILE A CA 1
ATOM 2525 C C . ILE A 1 313 ? -2.806 20.823 -10.921 1.00 82.44 313 ILE A C 1
ATOM 2527 O O . ILE A 1 313 ? -3.448 21.537 -10.145 1.00 82.44 313 ILE A O 1
ATOM 2531 N N . SER A 1 314 ? -1.529 21.048 -11.227 1.00 80.44 314 SER A N 1
ATOM 2532 C CA . SER A 1 314 ? -0.766 22.183 -10.711 1.00 80.44 314 SER A CA 1
ATOM 2533 C C . SER A 1 314 ? -1.376 23.504 -11.179 1.00 80.44 314 SER A C 1
ATOM 2535 O O . SER A 1 314 ? -1.773 23.656 -12.335 1.00 80.44 314 SER A O 1
ATOM 2537 N N . GLU A 1 315 ? -1.432 24.492 -10.284 1.00 77.00 315 GLU A N 1
ATOM 2538 C CA . GLU A 1 315 ? -1.967 25.819 -10.615 1.00 77.00 315 GLU A CA 1
ATOM 2539 C C . GLU A 1 315 ? -1.077 26.575 -11.612 1.00 77.00 315 GLU A C 1
ATOM 2541 O O . GLU A 1 315 ? -1.562 27.437 -12.345 1.00 77.00 315 GLU A O 1
ATOM 2546 N N . THR A 1 316 ? 0.221 26.261 -11.636 1.00 75.88 316 THR A N 1
ATOM 2547 C CA . THR A 1 316 ? 1.219 26.934 -12.477 1.00 75.88 316 THR A CA 1
ATOM 2548 C C . THR A 1 316 ? 1.478 26.207 -13.791 1.00 75.88 316 THR A C 1
ATOM 2550 O O . THR A 1 316 ? 1.878 26.848 -14.762 1.00 75.88 316 THR A O 1
ATOM 2553 N N . ASN A 1 317 ? 1.241 24.892 -13.845 1.00 75.06 317 ASN A N 1
ATOM 2554 C CA . ASN A 1 317 ? 1.435 24.080 -15.041 1.00 75.06 317 ASN A CA 1
ATOM 2555 C C . ASN A 1 317 ? 0.282 23.067 -15.220 1.00 75.06 317 ASN A C 1
ATOM 2557 O O . ASN A 1 317 ? 0.237 22.070 -14.498 1.00 75.06 317 ASN A O 1
ATOM 2561 N N . PRO A 1 318 ? -0.612 23.263 -16.207 1.00 72.19 318 PRO A N 1
ATOM 2562 C CA . PRO A 1 318 ? -1.773 22.397 -16.417 1.00 72.19 318 PRO A CA 1
ATOM 2563 C C . PRO A 1 318 ? -1.428 20.966 -16.856 1.00 72.19 318 PRO A C 1
ATOM 2565 O O . PRO A 1 318 ? -2.286 20.087 -16.769 1.00 72.19 318 PRO A O 1
ATOM 2568 N N . ASP A 1 319 ? -0.193 20.725 -17.304 1.00 71.75 319 ASP A N 1
ATOM 2569 C CA . ASP A 1 319 ? 0.301 19.400 -17.687 1.00 71.75 319 ASP A CA 1
ATOM 2570 C C . ASP A 1 319 ? 0.934 18.644 -16.500 1.00 71.75 319 ASP A C 1
ATOM 2572 O O . ASP A 1 319 ? 1.286 17.469 -16.618 1.00 71.75 319 ASP A O 1
ATOM 2576 N N . ARG A 1 320 ? 1.087 19.289 -15.332 1.00 78.12 320 ARG A N 1
ATOM 2577 C CA . ARG A 1 320 ? 1.681 18.678 -14.135 1.00 78.12 320 ARG A CA 1
ATOM 2578 C C . ARG A 1 320 ? 0.602 18.254 -13.146 1.00 78.12 320 ARG A C 1
ATOM 2580 O O . ARG A 1 320 ? -0.245 19.054 -12.757 1.00 78.12 320 ARG A O 1
ATOM 2587 N N . ILE A 1 321 ? 0.688 17.011 -12.678 1.00 83.88 321 ILE A N 1
ATOM 2588 C CA . ILE A 1 321 ? -0.120 16.494 -11.567 1.00 83.88 321 ILE A CA 1
ATOM 2589 C C . ILE A 1 321 ? 0.748 16.483 -10.309 1.00 83.88 321 ILE A C 1
ATOM 2591 O O . ILE A 1 321 ? 1.845 15.930 -10.314 1.00 83.88 321 ILE A O 1
ATOM 2595 N N . GLU A 1 322 ? 0.248 17.096 -9.243 1.00 86.94 322 GLU A N 1
ATOM 2596 C CA . GLU A 1 322 ? 0.859 17.111 -7.919 1.00 86.94 322 GLU A CA 1
ATOM 2597 C C . GLU A 1 322 ? 0.137 16.135 -6.991 1.00 86.94 322 GLU A C 1
ATOM 2599 O O . GLU A 1 322 ? -1.096 16.055 -7.001 1.00 86.94 322 GLU A O 1
ATOM 2604 N N . PHE A 1 323 ? 0.912 15.445 -6.154 1.00 91.44 323 PHE A N 1
ATOM 2605 C CA . PHE A 1 323 ? 0.413 14.533 -5.130 1.00 91.44 323 PHE A CA 1
ATOM 2606 C C . PHE A 1 323 ? 0.690 15.104 -3.744 1.00 91.44 323 PHE A C 1
ATOM 2608 O O . PHE A 1 323 ? 1.836 15.390 -3.397 1.00 91.44 323 PHE A O 1
ATOM 2615 N N . HIS A 1 324 ? -0.363 15.238 -2.948 1.00 91.69 324 HIS A N 1
ATOM 2616 C CA . HIS A 1 324 ? -0.311 15.735 -1.581 1.00 91.69 324 HIS A CA 1
ATOM 2617 C C . HIS A 1 324 ? -0.851 14.667 -0.640 1.00 91.69 324 HIS A C 1
ATOM 2619 O O . HIS A 1 324 ? -1.858 14.021 -0.930 1.00 91.69 324 HIS A O 1
ATOM 2625 N N . TYR A 1 325 ? -0.183 14.486 0.493 1.00 93.38 325 TYR A N 1
ATOM 2626 C CA . TYR A 1 325 ? -0.621 13.586 1.549 1.00 93.38 325 TYR A CA 1
ATOM 2627 C C . TYR A 1 325 ? -0.541 14.300 2.896 1.00 93.38 325 TYR A C 1
ATOM 2629 O O . TYR A 1 325 ? 0.477 14.922 3.208 1.00 93.38 325 TYR A O 1
ATOM 2637 N N . SER A 1 326 ? -1.598 14.157 3.692 1.00 91.62 326 SER A N 1
ATOM 2638 C CA . SER A 1 326 ? -1.686 14.670 5.057 1.00 91.62 326 SER A CA 1
ATOM 2639 C C . SER A 1 326 ? -2.210 13.589 5.992 1.00 91.62 326 SER A C 1
ATOM 2641 O O . SER A 1 326 ? -3.288 13.043 5.769 1.00 91.62 326 SER A O 1
ATOM 2643 N N . ALA A 1 327 ? -1.482 13.314 7.072 1.00 89.75 327 ALA A N 1
ATOM 2644 C CA . ALA A 1 327 ? -1.948 12.429 8.133 1.00 89.75 327 ALA A CA 1
ATOM 2645 C C . ALA A 1 327 ? -2.854 13.199 9.111 1.00 89.75 327 ALA A C 1
ATOM 2647 O O . ALA A 1 327 ? -2.485 14.256 9.623 1.00 89.75 327 ALA A O 1
ATOM 2648 N N . CYS A 1 328 ? -4.035 12.658 9.394 1.00 87.69 328 CYS A N 1
ATOM 2649 C CA . CYS A 1 328 ? -5.036 13.237 10.283 1.00 87.69 328 CYS A CA 1
ATOM 2650 C C . CYS A 1 328 ? -5.324 12.276 11.438 1.00 87.69 328 CYS A C 1
ATOM 2652 O O . CYS A 1 328 ? -5.972 11.250 11.245 1.00 87.69 328 CYS A O 1
ATOM 2654 N N . GLY A 1 329 ? -4.841 12.606 12.636 1.00 83.75 329 GLY A N 1
ATOM 2655 C CA . GLY A 1 329 ? -5.153 11.867 13.860 1.00 83.75 329 GLY A CA 1
ATOM 2656 C C . GLY A 1 329 ? -6.524 12.258 14.406 1.00 83.75 329 GLY A C 1
ATOM 2657 O O . GLY A 1 329 ? -6.824 13.444 14.541 1.00 83.75 329 GLY A O 1
ATOM 2658 N N . PHE A 1 330 ? -7.355 11.271 14.734 1.00 72.62 330 PHE A N 1
ATOM 2659 C CA . PHE A 1 330 ? -8.665 11.488 15.360 1.00 72.62 330 PHE A CA 1
ATOM 2660 C C . PHE A 1 330 ? -8.635 11.309 16.875 1.00 72.62 330 PHE A C 1
ATOM 2662 O O . PHE A 1 330 ? -9.555 11.754 17.567 1.00 72.62 330 PHE A O 1
ATOM 2669 N N . TYR A 1 331 ? -7.607 10.640 17.397 1.00 64.69 331 TYR A N 1
ATOM 2670 C CA . TYR A 1 331 ? -7.566 10.242 18.789 1.00 64.69 331 TYR A CA 1
ATOM 2671 C C . TYR A 1 331 ? -6.632 11.129 19.607 1.00 64.69 331 TYR A C 1
ATOM 2673 O O . TYR A 1 331 ? -5.421 11.130 19.413 1.00 64.69 331 TYR A O 1
ATOM 2681 N N . ASN A 1 332 ? -7.216 11.850 20.564 1.00 59.94 332 ASN A N 1
ATOM 2682 C CA . ASN A 1 332 ? -6.486 12.498 21.647 1.00 59.94 332 ASN A CA 1
ATOM 2683 C C . ASN A 1 332 ? -6.730 11.689 22.927 1.00 59.94 332 ASN A C 1
ATOM 2685 O O . ASN A 1 332 ? -7.887 11.383 23.238 1.00 59.94 332 ASN A O 1
ATOM 2689 N N . ASP A 1 333 ? -5.679 11.415 23.709 1.00 62.81 333 ASP A N 1
ATOM 2690 C CA . ASP A 1 333 ? -5.718 10.644 24.971 1.00 62.81 333 ASP A CA 1
ATOM 2691 C C . ASP A 1 333 ? -6.854 11.055 25.922 1.00 62.81 333 ASP A C 1
ATOM 2693 O O . ASP A 1 333 ? -7.359 10.254 26.712 1.00 62.81 333 ASP A O 1
ATOM 2697 N N . LEU A 1 334 ? -7.294 12.310 25.823 1.00 67.44 334 LEU A N 1
ATOM 2698 C CA . LEU A 1 334 ? -8.399 12.880 26.580 1.00 67.44 334 LEU A CA 1
ATOM 2699 C C . LEU A 1 334 ? -9.665 12.007 26.556 1.00 67.44 334 LEU A C 1
ATOM 2701 O O . LEU A 1 334 ? -10.321 11.883 27.585 1.00 67.44 334 LEU A O 1
ATOM 2705 N N . GLN A 1 335 ? -10.012 11.380 25.429 1.00 70.25 335 GLN A N 1
ATOM 2706 C CA . GLN A 1 335 ? -11.231 10.565 25.323 1.00 70.25 335 GLN A CA 1
ATOM 2707 C C . GLN A 1 335 ? -11.125 9.254 26.122 1.00 70.25 335 GLN A C 1
ATOM 2709 O O . GLN A 1 335 ? -12.069 8.903 26.838 1.00 70.25 335 GLN A O 1
ATOM 2714 N N . VAL A 1 336 ? -9.960 8.582 26.091 1.00 68.94 336 VAL A N 1
ATOM 2715 C CA . VAL A 1 336 ? -9.671 7.427 26.970 1.00 68.94 336 VAL A CA 1
ATOM 2716 C C . VAL A 1 336 ? -9.788 7.860 28.419 1.00 68.94 336 VAL A C 1
ATOM 2718 O O . VAL A 1 336 ? -10.466 7.210 29.212 1.00 68.94 336 VAL A O 1
ATOM 2721 N N . TRP A 1 337 ? -9.127 8.965 28.766 1.00 80.81 337 TRP A N 1
ATOM 2722 C CA . TRP A 1 337 ? -9.074 9.448 30.136 1.00 80.81 337 TRP A CA 1
ATOM 2723 C C . TRP A 1 337 ? -10.457 9.828 30.647 1.00 80.81 337 TRP A C 1
ATOM 2725 O O . TRP A 1 337 ? -10.791 9.474 31.774 1.00 80.81 337 TRP A O 1
ATOM 2735 N N . ILE A 1 338 ? -11.305 10.444 29.821 1.00 85.31 338 ILE A N 1
ATOM 2736 C CA . ILE A 1 338 ? -12.708 10.705 30.164 1.00 85.31 338 ILE A CA 1
ATOM 2737 C C . ILE A 1 338 ? -13.435 9.393 30.469 1.00 85.31 338 ILE A C 1
ATOM 2739 O O . ILE A 1 338 ? -14.118 9.310 31.491 1.00 85.31 338 ILE A O 1
ATOM 2743 N N . MET A 1 339 ? -13.278 8.358 29.639 1.00 85.19 339 MET A N 1
ATOM 2744 C CA . MET A 1 339 ? -13.918 7.060 29.871 1.00 85.19 339 MET A CA 1
ATOM 2745 C C . MET A 1 339 ? -13.404 6.396 31.157 1.00 85.19 339 MET A C 1
ATOM 2747 O O . MET A 1 339 ? -14.211 6.004 31.999 1.00 85.19 339 MET A O 1
ATOM 2751 N N . ILE A 1 340 ? -12.083 6.312 31.345 1.00 88.38 340 ILE A N 1
ATOM 2752 C CA . ILE A 1 340 ? -11.452 5.721 32.536 1.00 88.38 340 ILE A CA 1
ATOM 2753 C C . ILE A 1 340 ? -11.897 6.455 33.801 1.00 88.38 340 ILE A C 1
ATOM 2755 O O . ILE A 1 340 ? -12.325 5.819 34.764 1.00 88.38 340 ILE A O 1
ATOM 2759 N N . VAL A 1 341 ? -11.845 7.789 33.801 1.00 93.62 341 VAL A N 1
ATOM 2760 C CA . VAL A 1 341 ? -12.260 8.615 34.943 1.00 93.62 341 VAL A CA 1
ATOM 2761 C C . VAL A 1 341 ? -13.752 8.439 35.215 1.00 93.62 341 VAL A C 1
ATOM 2763 O O . VAL A 1 341 ? -14.144 8.274 36.368 1.00 93.62 341 VAL A O 1
ATOM 2766 N N . THR A 1 342 ? -14.588 8.394 34.176 1.00 95.25 342 THR A N 1
ATOM 2767 C CA . THR A 1 342 ? -16.032 8.153 34.323 1.00 95.25 342 THR A CA 1
ATOM 2768 C C . THR A 1 342 ? -16.303 6.782 34.940 1.00 95.25 342 THR A C 1
ATOM 2770 O O . THR A 1 342 ? -17.076 6.685 35.892 1.00 95.25 342 THR A O 1
ATOM 2773 N N . ILE A 1 343 ? -15.629 5.727 34.468 1.00 95.94 343 ILE A N 1
ATOM 2774 C CA . ILE A 1 343 ? -15.730 4.378 35.045 1.00 95.94 343 ILE A CA 1
ATOM 2775 C C . ILE A 1 343 ? -15.277 4.391 36.509 1.00 95.94 343 ILE A C 1
ATOM 2777 O O . ILE A 1 343 ? -15.987 3.865 37.365 1.00 95.94 343 ILE A O 1
ATOM 2781 N N . ALA A 1 344 ? -14.150 5.033 36.824 1.00 96.69 344 ALA A N 1
ATOM 2782 C CA . ALA A 1 344 ? -13.643 5.138 38.189 1.00 96.69 344 ALA A CA 1
ATOM 2783 C C . ALA A 1 344 ? -14.627 5.867 39.123 1.00 96.69 344 ALA A C 1
ATOM 2785 O O . ALA A 1 344 ? -14.868 5.403 40.239 1.00 96.69 344 ALA A O 1
ATOM 2786 N N . ILE A 1 345 ? -15.254 6.956 38.662 1.00 97.38 345 ILE A N 1
ATOM 2787 C CA . ILE A 1 345 ? -16.294 7.685 39.406 1.00 97.38 345 ILE A CA 1
ATOM 2788 C C . ILE A 1 345 ? -17.513 6.791 39.647 1.00 97.38 345 ILE A C 1
ATOM 2790 O O . ILE A 1 345 ? -18.001 6.711 40.776 1.00 97.38 345 ILE A O 1
ATOM 2794 N N . VAL A 1 346 ? -17.999 6.098 38.613 1.00 97.38 346 VAL A N 1
ATOM 2795 C CA . VAL A 1 346 ? -19.167 5.209 38.716 1.00 97.38 346 VAL A CA 1
ATOM 2796 C C . VAL A 1 346 ? -18.888 4.066 39.690 1.00 97.38 346 VAL A C 1
ATOM 2798 O O . VAL A 1 346 ? -19.688 3.820 40.594 1.00 97.38 346 VAL A O 1
ATOM 2801 N N . VAL A 1 347 ? -17.739 3.399 39.565 1.00 97.44 347 VAL A N 1
ATOM 2802 C CA . VAL A 1 347 ? -17.321 2.322 40.474 1.00 97.44 347 VAL A CA 1
ATOM 2803 C C . VAL A 1 347 ? -17.170 2.849 41.902 1.00 97.44 347 VAL A C 1
ATOM 2805 O O . VAL A 1 347 ? -17.698 2.241 42.834 1.00 97.44 347 VAL A O 1
ATOM 2808 N N . GLY A 1 348 ? -16.532 4.007 42.088 1.00 97.50 348 GLY A N 1
ATOM 2809 C CA . GLY A 1 348 ? -16.395 4.655 43.393 1.00 97.50 348 GLY A CA 1
ATOM 2810 C C . GLY A 1 348 ? -17.746 4.967 44.043 1.00 97.50 348 GLY A C 1
ATOM 2811 O O . GLY A 1 348 ? -17.958 4.661 45.218 1.00 97.50 348 GLY A O 1
ATOM 2812 N N . ALA A 1 349 ? -18.702 5.494 43.274 1.00 97.31 349 ALA A N 1
ATOM 2813 C CA . ALA A 1 349 ? -20.060 5.750 43.747 1.00 97.31 349 ALA A CA 1
ATOM 2814 C C . ALA A 1 349 ? -20.772 4.455 44.177 1.00 97.31 349 ALA A C 1
ATOM 2816 O O . ALA A 1 349 ? -21.387 4.413 45.246 1.00 97.31 349 ALA A O 1
ATOM 2817 N N . TRP A 1 350 ? -20.642 3.375 43.400 1.00 97.38 350 TRP A N 1
ATOM 2818 C CA . TRP A 1 350 ? -21.200 2.068 43.756 1.00 97.38 350 TRP A CA 1
ATOM 2819 C C . TRP A 1 350 ? -20.601 1.507 45.046 1.00 97.38 350 TRP A C 1
ATOM 2821 O O . TRP A 1 350 ? -21.347 1.051 45.917 1.00 97.38 350 TRP A O 1
ATOM 2831 N N . VAL A 1 351 ? -19.280 1.594 45.214 1.00 97.25 351 VAL A N 1
ATOM 2832 C CA . VAL A 1 351 ? -18.594 1.160 46.440 1.00 97.25 351 VAL A CA 1
ATOM 2833 C C . VAL A 1 351 ? -19.097 1.943 47.654 1.00 97.25 351 VAL A C 1
ATOM 2835 O O . VAL A 1 351 ? -19.394 1.338 48.688 1.00 97.25 351 VAL A O 1
ATOM 2838 N N . LEU A 1 352 ? -19.268 3.263 47.537 1.00 96.81 352 LEU A N 1
ATOM 2839 C CA . LEU A 1 352 ? -19.804 4.100 48.616 1.00 96.81 352 LEU A CA 1
ATOM 2840 C C . LEU A 1 352 ? -21.248 3.727 48.975 1.00 96.81 352 LEU A C 1
ATOM 2842 O O . LEU A 1 352 ? -21.569 3.583 50.157 1.00 96.81 352 LEU A O 1
ATOM 2846 N N . ILE A 1 353 ? -22.111 3.510 47.978 1.00 96.94 353 ILE A N 1
ATOM 2847 C CA . ILE A 1 353 ? -23.509 3.103 48.190 1.00 96.94 353 ILE A CA 1
ATOM 2848 C C . ILE A 1 353 ? -23.581 1.747 48.897 1.00 96.94 353 ILE A C 1
ATOM 2850 O O . ILE A 1 353 ? -24.335 1.590 49.864 1.00 96.94 353 ILE A O 1
ATOM 2854 N N . ILE A 1 354 ? -22.799 0.765 48.441 1.00 96.56 354 ILE A N 1
ATOM 2855 C CA . ILE A 1 354 ? -22.751 -0.572 49.045 1.00 96.56 354 ILE A CA 1
ATOM 2856 C C . ILE A 1 354 ? -22.245 -0.472 50.486 1.00 96.56 354 ILE A C 1
ATOM 2858 O O . ILE A 1 354 ? -22.890 -0.992 51.398 1.00 96.56 354 ILE A O 1
ATOM 2862 N N . SER A 1 355 ? -21.159 0.268 50.712 1.00 96.00 355 SER A N 1
ATOM 2863 C CA . SER A 1 355 ? -20.578 0.475 52.043 1.00 96.00 355 SER A CA 1
ATOM 2864 C C . SER A 1 355 ? -21.574 1.129 53.004 1.00 96.00 355 SER A C 1
ATOM 2866 O O . SER A 1 355 ? -21.761 0.654 54.125 1.00 96.00 355 SER A O 1
ATOM 2868 N N . ALA A 1 356 ? -22.293 2.165 52.560 1.00 95.44 356 ALA A N 1
ATOM 2869 C CA . ALA A 1 356 ? -23.326 2.826 53.355 1.00 95.44 356 ALA A CA 1
ATOM 2870 C C . ALA A 1 356 ? -24.490 1.881 53.700 1.00 95.44 356 ALA A C 1
ATOM 2872 O O . ALA A 1 356 ? -24.976 1.885 54.835 1.00 95.44 356 ALA A O 1
ATOM 2873 N N . ARG A 1 357 ? -24.923 1.030 52.758 1.00 94.88 357 ARG A N 1
ATOM 2874 C CA . ARG A 1 357 ? -25.967 0.019 53.003 1.00 94.88 357 ARG A CA 1
ATOM 2875 C C . ARG A 1 357 ? -25.517 -1.045 54.001 1.00 94.88 357 ARG A C 1
ATOM 2877 O O . ARG A 1 357 ? -26.290 -1.386 54.898 1.00 94.88 357 ARG A O 1
ATOM 2884 N N . VAL A 1 358 ? -24.279 -1.528 53.888 1.00 95.44 358 VAL A N 1
ATOM 2885 C CA . VAL A 1 358 ? -23.688 -2.489 54.834 1.00 95.44 358 VAL A CA 1
ATOM 2886 C C . VAL A 1 358 ? -23.591 -1.874 56.230 1.00 95.44 358 VAL A C 1
ATOM 2888 O O . VAL A 1 358 ? -24.066 -2.474 57.194 1.00 95.44 358 VAL A O 1
ATOM 2891 N N . LEU A 1 359 ? -23.075 -0.647 56.351 1.00 94.75 359 LEU A N 1
ATOM 2892 C CA . LEU A 1 359 ? -23.008 0.077 57.625 1.00 94.75 359 LEU A CA 1
ATOM 2893 C C . LEU A 1 359 ? -24.395 0.295 58.239 1.00 94.75 359 LEU A C 1
ATOM 2895 O O . LEU 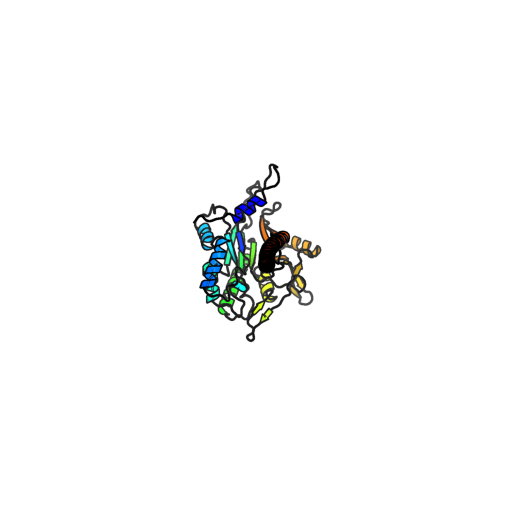A 1 359 ? -24.583 0.080 59.438 1.00 94.75 359 LEU A O 1
ATOM 2899 N N . ALA A 1 360 ? -25.392 0.670 57.435 1.00 92.50 360 ALA A N 1
ATOM 2900 C CA . ALA A 1 360 ? -26.766 0.822 57.903 1.00 92.50 360 ALA A CA 1
ATOM 2901 C C . ALA A 1 360 ? -27.358 -0.509 58.400 1.00 92.50 360 ALA A C 1
ATOM 2903 O O . ALA A 1 360 ? -28.025 -0.530 59.437 1.00 92.50 360 ALA A O 1
ATOM 2904 N N . ALA A 1 361 ? -27.098 -1.620 57.705 1.00 91.94 361 ALA A N 1
ATOM 2905 C CA . ALA A 1 361 ? -27.527 -2.952 58.127 1.00 91.94 361 ALA A CA 1
ATOM 2906 C C . ALA A 1 361 ? -26.855 -3.378 59.443 1.00 91.94 361 ALA A C 1
ATOM 2908 O O . ALA A 1 361 ? -27.545 -3.782 60.381 1.00 91.94 361 ALA A O 1
ATOM 2909 N N . LEU A 1 362 ? -25.535 -3.197 59.562 1.00 92.06 362 LEU A N 1
ATOM 2910 C CA . LEU A 1 362 ? -24.785 -3.465 60.793 1.00 92.06 362 LEU A CA 1
ATOM 2911 C C . LEU A 1 362 ? -25.304 -2.622 61.962 1.00 92.06 362 LEU A C 1
ATOM 2913 O O . LEU A 1 362 ? -25.518 -3.147 63.055 1.00 92.06 362 LEU A O 1
ATOM 2917 N N . ARG A 1 363 ? -25.592 -1.337 61.726 1.00 91.38 363 ARG A N 1
ATOM 2918 C CA . ARG A 1 363 ? -26.170 -0.442 62.736 1.00 91.38 363 ARG A CA 1
ATOM 2919 C C . ARG A 1 363 ? -27.550 -0.917 63.195 1.00 91.38 363 ARG A C 1
ATOM 2921 O O . ARG A 1 363 ? -27.815 -0.913 64.395 1.00 91.38 363 ARG A O 1
ATOM 2928 N N . ARG A 1 364 ? -28.416 -1.374 62.280 1.00 89.06 364 ARG A N 1
ATOM 2929 C CA . ARG A 1 364 ? -29.725 -1.966 62.632 1.00 89.06 364 ARG A CA 1
ATOM 2930 C C . ARG A 1 364 ? -29.565 -3.231 63.477 1.00 89.06 364 ARG A C 1
ATOM 2932 O O . ARG A 1 364 ? -30.268 -3.378 64.475 1.00 89.06 364 ARG A O 1
ATOM 2939 N N . ILE A 1 365 ? -28.624 -4.110 63.124 1.00 88.12 365 ILE A N 1
ATOM 2940 C CA . ILE A 1 365 ? -28.329 -5.332 63.889 1.00 88.12 365 ILE A CA 1
ATOM 2941 C C . ILE A 1 365 ? -27.845 -4.977 65.299 1.00 88.12 365 ILE A C 1
ATOM 2943 O O . ILE A 1 365 ? -28.367 -5.521 66.273 1.00 88.12 365 ILE A O 1
ATOM 2947 N N . LEU A 1 366 ? -26.908 -4.033 65.421 1.00 84.06 366 LEU A N 1
ATOM 2948 C CA . LEU A 1 366 ? -26.405 -3.542 66.706 1.00 84.06 366 LEU A CA 1
ATOM 2949 C C . LEU A 1 366 ? -27.534 -2.995 67.583 1.00 84.06 366 LEU A C 1
ATOM 2951 O O . LEU A 1 366 ? -27.693 -3.476 68.699 1.00 84.06 366 LEU A O 1
ATOM 2955 N N . ILE A 1 367 ? -28.368 -2.087 67.060 1.00 83.75 367 ILE A N 1
ATOM 2956 C CA . ILE A 1 367 ? -29.514 -1.512 67.792 1.00 83.75 367 ILE A CA 1
ATOM 2957 C C . ILE A 1 367 ? -30.511 -2.600 68.223 1.00 83.75 367 ILE A C 1
ATOM 2959 O O . ILE A 1 367 ? -31.045 -2.551 69.334 1.00 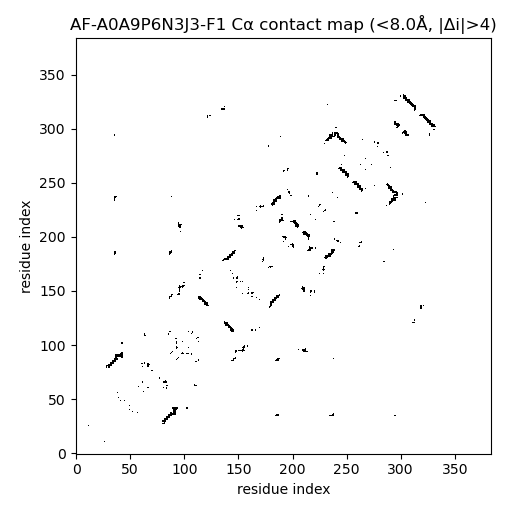83.75 367 ILE A O 1
ATOM 2963 N N . SER A 1 368 ? -30.765 -3.601 67.372 1.00 78.75 368 SER A N 1
ATOM 2964 C CA . SER A 1 3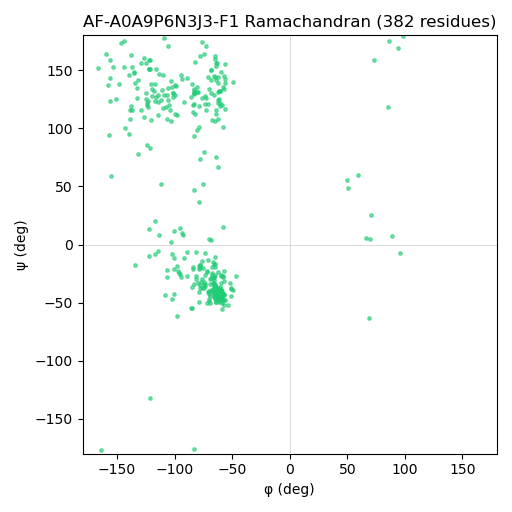68 ? -31.650 -4.719 67.722 1.00 78.75 368 SER A CA 1
ATOM 2965 C C . SER A 1 368 ? -31.094 -5.555 68.880 1.00 78.75 368 SER A C 1
ATOM 2967 O O . SER A 1 368 ? -31.846 -5.926 69.781 1.00 78.75 368 SER A O 1
ATOM 2969 N N . LYS A 1 369 ? -29.772 -5.792 68.908 1.00 76.88 369 LYS A N 1
ATOM 2970 C CA . LYS A 1 369 ? -29.096 -6.499 70.002 1.00 76.88 369 LYS A CA 1
ATOM 2971 C C . LYS A 1 369 ? -29.161 -5.702 71.303 1.00 76.88 369 LYS A C 1
ATOM 2973 O O . LYS A 1 369 ? -29.500 -6.291 72.326 1.00 76.88 369 LYS A O 1
ATOM 2978 N N . THR A 1 370 ? -28.915 -4.389 71.282 1.00 75.50 370 THR A N 1
ATOM 2979 C CA . THR A 1 370 ? -29.007 -3.547 72.490 1.00 75.50 370 THR A CA 1
ATOM 2980 C C . THR A 1 370 ? -30.425 -3.491 73.048 1.00 75.50 370 THR A C 1
ATOM 2982 O O . THR A 1 370 ? -30.596 -3.666 74.251 1.00 75.50 370 THR A O 1
ATOM 2985 N N . ARG A 1 371 ? -31.455 -3.346 72.198 1.00 70.38 371 ARG A N 1
ATOM 2986 C CA . ARG A 1 371 ? -32.862 -3.396 72.644 1.00 70.38 371 ARG A CA 1
ATOM 2987 C C . ARG A 1 371 ? -33.237 -4.745 73.256 1.00 70.38 371 ARG A C 1
ATOM 2989 O O . ARG A 1 371 ? -33.887 -4.779 74.296 1.00 70.38 371 ARG A O 1
ATOM 2996 N N . LYS A 1 372 ? -32.808 -5.854 72.644 1.00 68.81 372 LYS A N 1
ATOM 2997 C CA . LYS A 1 372 ? -33.057 -7.206 73.173 1.00 68.81 372 LYS A CA 1
ATOM 2998 C C . LYS A 1 372 ? -32.359 -7.416 74.522 1.00 68.81 372 LYS A C 1
ATOM 3000 O O . LYS A 1 372 ? -32.924 -8.043 75.414 1.00 68.81 372 LYS A O 1
ATOM 3005 N N . HIS A 1 373 ? -31.164 -6.847 74.686 1.00 64.75 373 HIS A N 1
ATOM 3006 C CA . HIS A 1 373 ? -30.425 -6.898 75.941 1.00 64.75 373 HIS A CA 1
ATOM 3007 C C . HIS A 1 373 ? -31.077 -6.042 77.039 1.00 64.75 373 HIS A C 1
ATOM 3009 O O . HIS A 1 373 ? -31.198 -6.529 78.155 1.00 64.75 373 HIS A O 1
ATOM 3015 N N . GLN A 1 374 ? -31.553 -4.825 76.740 1.00 61.84 374 GLN A N 1
ATOM 3016 C CA . GLN A 1 374 ? -32.284 -3.977 77.699 1.00 61.84 374 GLN A CA 1
ATOM 3017 C C . GLN A 1 374 ? -33.618 -4.596 78.139 1.00 61.84 374 GLN A C 1
ATOM 3019 O O . GLN A 1 374 ? -33.893 -4.635 79.336 1.00 61.84 374 GLN A O 1
ATOM 3024 N N . GLY A 1 375 ? -34.401 -5.151 77.205 1.00 62.59 375 GLY A N 1
ATOM 3025 C CA . GLY A 1 375 ? -35.662 -5.828 77.533 1.00 62.59 375 GLY A CA 1
ATOM 3026 C C . GLY A 1 375 ? -35.468 -7.043 78.447 1.00 62.59 375 GLY A C 1
ATOM 3027 O O . GLY A 1 375 ? -36.218 -7.225 79.400 1.00 62.59 375 GLY A O 1
ATOM 3028 N N . SER A 1 376 ? -34.403 -7.826 78.230 1.00 59.91 376 SER A N 1
ATOM 3029 C CA . SER A 1 376 ? -34.052 -8.947 79.114 1.00 59.91 376 SER A CA 1
ATOM 3030 C C . SER A 1 376 ? -33.635 -8.503 80.522 1.00 59.91 376 SER A C 1
ATOM 3032 O O . SER A 1 376 ? -33.825 -9.266 81.472 1.00 59.91 376 SER A O 1
ATOM 3034 N N . THR A 1 377 ? -33.033 -7.321 80.670 1.00 59.91 377 THR A N 1
ATOM 3035 C CA . THR A 1 377 ? -32.596 -6.798 81.972 1.00 59.91 377 THR A CA 1
ATOM 3036 C C . THR A 1 377 ? -33.773 -6.220 82.762 1.00 59.91 377 THR A C 1
ATOM 3038 O O . THR A 1 377 ? -33.888 -6.491 83.955 1.00 59.91 377 THR A O 1
ATOM 3041 N N . GLU A 1 378 ? -34.695 -5.503 82.108 1.00 60.47 378 GLU A N 1
ATOM 3042 C CA . GLU A 1 378 ? -35.927 -5.003 82.744 1.00 60.47 378 GLU A CA 1
ATOM 3043 C C . GLU A 1 378 ? -36.869 -6.134 83.181 1.00 60.47 378 GLU A C 1
ATOM 3045 O O . GLU A 1 378 ? -37.475 -6.060 84.249 1.00 60.47 378 GLU A O 1
ATOM 3050 N N . GLU A 1 379 ? -36.970 -7.213 82.401 1.00 58.88 379 GLU A N 1
ATOM 3051 C CA . GLU A 1 379 ? -37.797 -8.372 82.757 1.00 58.88 379 GLU A CA 1
ATOM 3052 C C . GLU A 1 379 ? -37.235 -9.152 83.962 1.00 58.88 379 GLU A C 1
ATOM 3054 O O . GLU A 1 379 ? -37.993 -9.723 84.746 1.00 58.88 379 GLU A O 1
ATOM 3059 N N . LYS A 1 380 ? -35.908 -9.134 84.158 1.00 58.62 380 LYS A N 1
ATOM 3060 C CA . LYS A 1 380 ? -35.258 -9.676 85.363 1.00 58.62 380 LYS A CA 1
ATOM 3061 C C . LYS A 1 380 ? -35.452 -8.783 86.591 1.00 58.62 380 LYS A C 1
ATOM 3063 O O . LYS A 1 380 ? -35.600 -9.311 87.685 1.00 58.62 380 LYS A O 1
ATOM 3068 N N . LEU A 1 381 ? -35.493 -7.461 86.416 1.00 58.38 381 LEU A N 1
ATOM 3069 C CA . LEU A 1 381 ? -35.725 -6.492 87.497 1.00 58.38 381 LEU A CA 1
ATOM 3070 C C . LEU A 1 381 ? -37.180 -6.453 87.989 1.00 58.38 381 LEU A C 1
ATOM 3072 O O . LEU A 1 381 ? -37.400 -6.119 89.141 1.00 58.38 381 LEU A O 1
ATOM 3076 N N . LYS A 1 382 ? -38.164 -6.823 87.158 1.00 58.44 382 LYS A N 1
ATOM 3077 C CA . LYS A 1 382 ? -39.582 -6.952 87.564 1.00 58.44 382 LYS A CA 1
ATOM 3078 C C . LYS A 1 382 ? -39.929 -8.275 88.267 1.00 58.44 382 LYS A C 1
ATOM 3080 O O . LYS A 1 382 ? -41.070 -8.452 88.683 1.00 58.44 382 LYS A O 1
ATOM 3085 N N . LYS A 1 383 ? -38.990 -9.226 88.327 1.00 56.53 383 LYS A N 1
ATOM 3086 C CA . LYS A 1 383 ? -39.146 -10.544 88.979 1.00 56.53 383 LYS A CA 1
ATOM 3087 C C . LYS A 1 383 ? -38.441 -10.638 90.342 1.00 56.53 383 LYS A C 1
ATOM 3089 O O . LYS A 1 383 ? -38.463 -11.707 90.949 1.00 56.53 383 LYS A O 1
ATOM 3094 N N . LEU A 1 384 ? -37.828 -9.543 90.786 1.00 48.53 384 LEU A N 1
ATOM 3095 C CA . LEU A 1 384 ? -37.365 -9.285 92.151 1.00 48.53 384 LEU A CA 1
ATOM 3096 C C . LEU A 1 384 ? -38.352 -8.315 92.798 1.00 48.53 384 LEU A C 1
ATOM 3098 O O . LEU A 1 384 ? -38.579 -8.463 94.016 1.00 48.53 384 LEU A O 1
#

Nearest PDB structures (foldseek):
  6i6v-assembly1_A  TM=2.984E-01  e=1.149E+00  Homo sapiens
  6lgl-assembly1_e  TM=2.857E-01  e=7.522E+00  Human alphaherpesvirus 3
  2we4-assembly1_B  TM=2.711E-01  e=7.079E+00  Enterococcus faecalis

Radius of gyration: 29.99 Å; Cα contacts (8 Å, |Δi|>4): 584; chains: 1; bounding box: 71×60×119 Å

InterPro domains:
  IPR004843 Calcineurin-like, phosphoesterase domain [PF00149] (34-241)
  IPR029052 Metallo-dependent phosphatase-like [G3DSA:3.60.21.10] (14-304)
  IPR029052 Metallo-dependent phosphatase-like [SSF56300] (29-250)
  IPR033308 PGAP5/Cdc1/Ted1 [PTHR13315] (25-360)

Foldseek 3Di:
DDLCPPPVVVVQVVVPPDDDDDDDPRPQQDQADEDFACLDQDLPDDPVVVVVSLVVSCSPAPFQVVLVVLVVPDPPDDPSHHRYAYAHDCSQQHAQARHDPVSQCVCCVGRNHNWDKDKDAFDDPPPPPDCDPDDFGRIEIETHAELSLQDDDGPDVVVSVVRVVSLQVLLVPCVVHVLYAYEYRHAAAADADPPQDPDHFDFDADPVRGTRDTRHDDQVSRVCSCQRNVHAEYEYERPQLKAKWKWFWDQDPVVRDIGTHIHGPVGPDVVSVVVQVVCVPVDSNDRGMYIYIHAHDCDVVNQRKDKDWDWHQDPVHNSDIDIDIDIDGPHDCVVVVVVVVVVVVVVVVVVVVVVVVVVVVVVVVVVVVVVVVVVVVVVVVVVD